Protein 3ROS (pdb70)

Organism: Lactobacillus acidophilus (strain ATCC 700396 / NCK56 / N2 / NCFM) (NCBI:txid272621)

B-factor: mean 13.7, std 6.08, range [3.43, 44.46]

CATH classification: 3.40.605.10 (+1 more: 3.40.309.10)

Secondary structure (DSSP, 8-state):
---EEEETTTTEEEEE-PPPPHHHHHHHHHHHHHHHHHHTTS-THHHHHHHHHHHHHHHHTHHHHH-------HHHHHHHHHHHHHHHHHHHHHS-----EEE--TTSEEEEEEE---B--B--SSSTTHHHHHHHHHHHHHT--EEEE--TT-HHHHHHHHHHHHHHTPPTTSEEEE---HHHHHHHHTSTTB-EE-B-S-HHHHHHHHHHHHHTT-EE-------EEEE-TT--HHHHHHHHTTTTTGGGG--TTS--EEEEEGGGHHHHHHHHHHHHHT--BS-TTSTT--B----HHHHHHHHHHHHHHHHTT-EEEEEPPP---SS-----EEEE---TTSTTTTS---SSEEEEEEESSHHHHHHHHHSSS--S-EEEE-S-HHHHHHHHHHS----EETS-----TTS-B--SGGG-SS-BSHHHH----EEEEEEE-GGG-

Sequence (449 aa):
SKYQSVNPYTNEAFASYDNPTSKQIDEAINLAHALYKKWRHEEPASRAEILHDIANALKEHEDELAKTLEGKLLSESKEEVELCVSICNYYADHGPELKPTKLNSDLGNAYYLKQSTGVIACEPWNFPLYQVIRVFAPNFIVGNPILLKHAHNVPGSAALTAKIIKRAGAPEGSLINLYPSYDQLADIIADPRIQGVALTGSERGGSAVAEAAGKNLKKSTELGGNDAFIVLDDADPQVLRNVLNDARTYNDGQVCTSSKRIIVEKSRYDEVLHELKNVFSNLKAGDPLEADTTLPPNSEKAKEKLEAQVKEAIDAGAKVFYQYPEIDSKGAFFRPTILTDIAKDNPVFDKEVFGPIAEVFVVEDDNAAIQLANDSSYGLGSSVIGSDIDRAKKVSAQIETGTVINGRWITSGELPFGGIKKSGYGRELSGLGLAFVNEHLVIDVTKNN

Foldseek 3Di:
DLAWQAFQFARHTDDGDDFDDPVVLVVLLVQQLVQLVVCQPPALLVCLVLLLLLLVLLLVCLQVLLPCRLPAQSVLSSVLSVQLSQLSNVCSVCQSVLCWAWDDDPLFGKIWGWAFFAEEEEEEDLSLQNRVSLQLRLNLSRRHAYEYAYDSSCLVSLVVSVVSSVVSPRPRRNYHYGHHDLVVLLVSLLDPRYAEYEYEEELVVCVSNVVSNVVSVHFYWFYAFQAEAEEAPAFDLVLLLVFLLPLQCRSQNQDSQRNREYEYEPVCQVVNLVSNCVNQQPAAEDRSHDPNHRFIANHLVLLVVLVVLVVQQVVQPKDWPDWHDDDPGPGRHHIQTEIEDRDPPRPCLAPDRRGNYHYYYYDHHLVRSQVSLQSYQGAWEYEYGHPPVVVSVVSQVSHQHVYHYSHGDDDHQQDWGFIDGSRIDFTTHRVRNSRRIDGGMDGDNVVVD

Nearest PDB structures (foldseek):
  4nmb-assembly1_B  TM=9.250E-01  e=4.765E-36  Geobacter sulfurreducens PCA
  4nmb-assembly1_A  TM=9.256E-01  e=8.206E-36  Geobacter sulfurreducens PCA
  4nmc-assembly1_B  TM=9.269E-01  e=1.253E-35  Geobacter sulfurreducens PCA
  7na0-assembly1_A  TM=9.252E-01  e=1.331E-35  Geobacter sulfurreducens PCA
  4nmc-assembly1_A  TM=9.253E-01  e=3.293E-35  Geobacter sulfurreducens PCA

InterPro domains:
  IPR015590 Aldehyde dehydrogenase domain [PF00171] (3-448)
  IPR016161 Aldehyde/histidinol dehydrogenase [SSF53720] (4-452)
  IPR016162 Aldehyde dehydrogenase, N-terminal [G3DSA:3.40.605.10] (9-437)
  IPR016163 Aldehyde dehydrogenase, C-terminal [G3DSA:3.40.309.10] (232-421)
  IPR029510 Aldehyde dehydrogenase, glutamic acid active site [PS00687] (228-235)
  IPR044148 Succinate-semialdehyde dehydrogenase GabD1-like [cd07100] (26-452)
  IPR047110 Succinate-semialdehyde dehydrogenase [NADP(+)] GABD/Sad-like [PTHR43217] (4-452)

Structure (mmCIF, N/CA/C/O backbone):
data_3ROS
#
_entry.id   3ROS
#
_cell.length_a   133.000
_cell.length_b   45.730
_cell.length_c   96.378
_cell.angle_alpha   90.00
_cell.angle_beta   121.48
_cell.angle_gamma   90.00
#
_symmetry.space_group_name_H-M   'C 1 2 1'
#
loop_
_entity.id
_entity.type
_entity.pdbx_description
1 polymer 'NAD-dependent aldehyde dehydrogenase'
2 non-polymer 'SULFATE ION'
3 water water
#
loop_
_atom_site.group_PDB
_atom_site.id
_atom_site.type_symbol
_atom_site.label_atom_id
_atom_site.label_alt_id
_atom_site.label_comp_id
_atom_site.label_asym_id
_atom_site.label_entity_id
_atom_site.label_seq_id
_atom_site.pdbx_PDB_ins_code
_atom_site.Cartn_x
_atom_site.Cartn_y
_atom_site.Cartn_z
_atom_site.occupancy
_atom_site.B_iso_or_equiv
_atom_site.auth_seq_id
_atom_site.auth_comp_id
_atom_site.auth_asym_id
_atom_site.auth_atom_id
_atom_site.pdbx_PDB_model_num
ATOM 6 N N . SER A 1 4 ? 23.530 32.706 3.413 1.00 16.91 2 SER A N 1
ATOM 7 C CA . SER A 1 4 ? 23.318 31.280 3.603 1.00 14.56 2 SER A CA 1
ATOM 8 C C . SER A 1 4 ? 23.323 30.941 5.089 1.00 13.65 2 SER A C 1
ATOM 9 O O . SER A 1 4 ? 24.160 31.441 5.845 1.00 14.19 2 SER A O 1
ATOM 12 N N . LYS A 1 5 ? 22.388 30.096 5.507 1.00 12.36 3 LYS A N 1
ATOM 13 C CA . LYS A 1 5 ? 22.307 29.696 6.909 1.00 12.08 3 LYS A CA 1
ATOM 14 C C . LYS A 1 5 ? 23.038 28.372 7.130 1.00 10.02 3 LYS A C 1
ATOM 15 O O . LYS A 1 5 ? 23.097 27.866 8.248 1.00 9.27 3 LYS A O 1
ATOM 21 N N . TYR A 1 6 ? 23.601 27.819 6.064 1.00 7.74 4 TYR A N 1
ATOM 22 C CA . TYR A 1 6 ? 24.324 26.552 6.147 1.00 6.84 4 TYR A CA 1
ATOM 23 C C . TYR A 1 6 ? 25.703 26.717 6.779 1.00 7.75 4 TYR A C 1
ATOM 24 O O . TYR A 1 6 ? 26.610 27.298 6.185 1.00 6.65 4 TYR A O 1
ATOM 33 N N . GLN A 1 7 ? 25.862 26.176 7.980 1.00 7.80 5 GLN A N 1
ATOM 34 C CA . GLN A 1 7 ? 27.122 26.305 8.700 1.00 9.00 5 GLN A CA 1
ATOM 35 C C . GLN A 1 7 ? 27.328 25.181 9.716 1.00 8.33 5 GLN A C 1
ATOM 36 O O . GLN A 1 7 ? 26.373 24.702 10.333 1.00 8.57 5 GLN A O 1
ATOM 42 N N . SER A 1 8 ? 28.580 24.759 9.869 1.00 8.69 6 SER A N 1
ATOM 43 C CA . SER A 1 8 ? 28.947 23.719 10.826 1.00 7.87 6 SER A CA 1
ATOM 44 C C . SER A 1 8 ? 29.419 24.414 12.102 1.00 7.99 6 SER A C 1
ATOM 45 O O . SER A 1 8 ? 30.409 25.146 12.084 1.00 9.52 6 SER A O 1
ATOM 48 N N . VAL A 1 9 ? 28.701 24.210 13.198 1.00 8.11 7 VAL A N 1
ATOM 49 C CA . VAL A 1 9 ? 29.079 24.816 14.470 1.00 7.61 7 VAL A CA 1
ATOM 50 C C . VAL A 1 9 ? 29.080 23.719 15.524 1.00 8.81 7 VAL A C 1
ATOM 51 O O . VAL A 1 9 ? 28.057 23.078 15.764 1.00 8.30 7 VAL A O 1
ATOM 55 N N . ASN A 1 10 ? 30.237 23.506 16.140 1.00 7.67 8 ASN A N 1
ATOM 56 C CA . ASN A 1 10 ? 30.392 22.477 17.166 1.00 8.42 8 ASN A CA 1
ATOM 57 C C . ASN A 1 10 ? 29.653 22.921 18.433 1.00 7.29 8 ASN A C 1
ATOM 58 O O . ASN A 1 10 ? 30.012 23.922 19.044 1.00 8.09 8 ASN A O 1
ATOM 63 N N . PRO A 1 11 ? 28.603 22.183 18.837 1.00 7.95 9 PRO A N 1
ATOM 64 C CA . PRO A 1 11 ? 27.840 22.543 20.037 1.00 8.44 9 PRO A CA 1
ATOM 65 C C . PRO A 1 11 ? 28.594 22.343 21.348 1.00 8.69 9 PRO A C 1
ATOM 66 O O . PRO A 1 11 ? 28.205 22.889 22.383 1.00 10.05 9 PRO A O 1
ATOM 70 N N . TYR A 1 12 ? 29.666 21.560 21.313 1.00 9.18 10 TYR A N 1
ATOM 71 C CA . TYR A 1 12 ? 30.440 21.323 22.529 1.00 9.90 10 TYR A CA 1
ATOM 72 C C . TYR A 1 12 ? 31.373 22.491 22.828 1.00 12.70 10 TYR A C 1
ATOM 73 O O . TYR A 1 12 ? 31.613 22.825 23.990 1.00 11.15 10 TYR A O 1
ATOM 82 N N . THR A 1 13 ? 31.907 23.101 21.774 1.00 13.72 11 THR A N 1
ATOM 83 C CA . THR A 1 13 ? 32.822 24.230 21.916 1.00 17.64 11 THR A CA 1
ATOM 84 C C . THR A 1 13 ? 32.150 25.515 21.469 1.00 18.80 11 THR A C 1
ATOM 85 O O . THR A 1 13 ? 32.701 26.604 21.627 1.00 20.77 11 THR A O 1
ATOM 89 N N . ASN A 1 14 ? 30.958 25.371 20.903 1.00 18.75 12 ASN A N 1
ATOM 90 C CA . ASN A 1 14 ? 30.184 26.494 20.398 1.00 21.04 12 ASN A CA 1
ATOM 91 C C . ASN A 1 14 ? 31.012 27.333 19.431 1.00 21.12 12 ASN A C 1
ATOM 92 O O . ASN A 1 14 ? 30.957 28.568 19.441 1.00 22.18 12 ASN A O 1
ATOM 97 N N . GLU A 1 15 ? 31.783 26.648 18.593 1.00 18.42 13 GLU A N 1
ATOM 98 C CA . GLU A 1 15 ? 32.621 27.309 17.608 1.00 18.60 13 GLU A CA 1
ATOM 99 C C . GLU A 1 15 ? 32.339 26.798 16.199 1.00 16.39 13 GLU A C 1
ATOM 100 O O . GLU A 1 15 ? 32.257 25.589 15.966 1.00 13.13 13 GLU A O 1
ATOM 106 N N . ALA A 1 16 ? 32.182 27.730 15.263 1.00 13.77 14 ALA A N 1
ATOM 107 C CA . ALA A 1 16 ? 31.910 27.378 13.873 1.00 13.68 14 ALA A CA 1
ATOM 108 C C . ALA A 1 16 ? 33.194 26.888 13.222 1.00 13.10 14 ALA A C 1
ATOM 109 O O . ALA A 1 16 ? 34.275 27.376 13.544 1.00 15.15 14 ALA A O 1
ATOM 111 N N . PHE A 1 17 ? 33.093 25.917 12.319 1.00 11.07 15 PHE A N 1
ATOM 112 C CA . PHE A 1 17 ? 34.296 25.434 11.654 1.00 10.72 15 PHE A CA 1
ATOM 113 C C . PHE A 1 17 ? 34.188 25.293 10.136 1.00 10.81 15 PHE A C 1
ATOM 114 O O . PHE A 1 17 ? 35.138 24.874 9.472 1.00 10.39 15 PHE A O 1
ATOM 122 N N . ALA A 1 18 ? 33.036 25.670 9.587 1.00 9.81 16 ALA A N 1
ATOM 123 C CA . ALA A 1 18 ? 32.819 25.621 8.142 1.00 9.39 16 ALA A CA 1
ATOM 124 C C . ALA A 1 18 ? 31.491 26.265 7.776 1.00 9.34 16 ALA A C 1
ATOM 125 O O . ALA A 1 18 ? 30.510 26.138 8.509 1.00 8.42 16 ALA A O 1
ATOM 127 N N . SER A 1 19 ? 31.473 26.973 6.650 1.00 8.18 17 SER A N 1
ATOM 128 C CA . SER A 1 19 ? 30.261 27.630 6.164 1.00 9.14 17 SER A CA 1
ATOM 129 C C . SER A 1 19 ? 30.071 27.269 4.700 1.00 10.32 17 SER A C 1
ATOM 130 O O . SER A 1 19 ? 31.048 27.116 3.967 1.00 9.42 17 SER A O 1
ATOM 133 N N . TYR A 1 20 ? 28.820 27.136 4.273 1.00 8.07 18 TYR A N 1
ATOM 134 C CA . TYR A 1 20 ? 28.528 26.759 2.892 1.00 10.36 18 TYR A CA 1
ATOM 135 C C . TYR A 1 20 ? 27.532 27.709 2.241 1.00 10.08 18 TYR A C 1
ATOM 136 O O . TYR A 1 20 ? 26.558 28.120 2.870 1.00 10.71 18 TYR A O 1
ATOM 145 N N . ASP A 1 21 ? 27.783 28.049 0.978 1.00 10.53 19 ASP A N 1
ATOM 146 C CA . ASP A 1 21 ? 26.922 28.966 0.229 1.00 11.47 19 ASP A CA 1
ATOM 147 C C . ASP A 1 21 ? 25.734 28.285 -0.442 1.00 11.03 19 ASP A C 1
ATOM 148 O O . ASP A 1 21 ? 25.741 27.076 -0.675 1.00 11.03 19 ASP A O 1
ATOM 153 N N . ASN A 1 22 ? 24.716 29.077 -0.761 1.00 9.34 20 ASN A N 1
ATOM 154 C CA . ASN A 1 22 ? 23.558 28.545 -1.467 1.00 10.88 20 ASN A CA 1
ATOM 155 C C . ASN A 1 22 ? 24.068 28.393 -2.899 1.00 10.72 20 ASN A C 1
ATOM 156 O O . ASN A 1 22 ? 24.950 29.140 -3.330 1.00 9.17 20 ASN A O 1
ATOM 161 N N . PRO A 1 23 ? 23.541 27.418 -3.649 1.00 9.62 21 PRO A N 1
ATOM 162 C CA . PRO A 1 23 ? 24.001 27.238 -5.027 1.00 10.89 21 PRO A CA 1
ATOM 163 C C . PRO A 1 23 ? 23.459 28.326 -5.940 1.00 11.35 21 PRO A C 1
ATOM 164 O O . PRO A 1 23 ? 22.572 29.090 -5.558 1.00 11.85 21 PRO A O 1
ATOM 168 N N . THR A 1 24 ? 24.007 28.398 -7.147 1.00 13.97 22 THR A N 1
ATOM 169 C CA . THR A 1 24 ? 23.554 29.368 -8.131 1.00 15.16 22 THR A CA 1
ATOM 170 C C . THR A 1 24 ? 22.397 28.711 -8.876 1.00 16.02 22 THR A C 1
ATOM 171 O O . THR A 1 24 ? 22.201 27.492 -8.776 1.00 12.95 22 THR A O 1
ATOM 175 N N . SER A 1 25 ? 21.631 29.505 -9.616 1.00 15.71 23 SER A N 1
ATOM 176 C CA . SER A 1 25 ? 20.512 28.966 -10.380 1.00 17.89 23 SER A CA 1
ATOM 177 C C . SER A 1 25 ? 21.034 27.938 -11.373 1.00 16.84 23 SER A C 1
ATOM 178 O O . SER A 1 25 ? 20.384 26.926 -11.640 1.00 17.11 23 SER A O 1
ATOM 181 N N . LYS A 1 26 ? 22.214 28.210 -11.919 1.00 15.98 24 LYS A N 1
ATOM 182 C CA . LYS A 1 26 ? 22.833 27.321 -12.889 1.00 15.97 24 LYS A CA 1
ATOM 183 C C . LYS A 1 26 ? 23.161 25.972 -12.267 1.00 14.22 24 LYS A C 1
ATOM 184 O O . LYS A 1 26 ? 22.899 24.931 -12.861 1.00 12.20 24 LYS A O 1
ATOM 190 N N . GLN A 1 27 ? 23.735 25.993 -11.068 1.00 12.61 25 GLN A N 1
ATOM 191 C CA . GLN A 1 27 ? 24.092 24.753 -10.390 1.00 11.92 25 GLN A CA 1
ATOM 192 C C . GLN A 1 27 ? 22.843 23.929 -10.078 1.00 11.49 25 GLN A C 1
ATOM 193 O O . GLN A 1 27 ? 22.846 22.700 -10.209 1.00 12.27 25 GLN A O 1
ATOM 199 N N . ILE A 1 28 ? 21.770 24.601 -9.677 1.00 10.51 26 ILE A N 1
ATOM 200 C CA . ILE A 1 28 ? 20.524 23.899 -9.382 1.00 11.62 26 ILE A CA 1
ATOM 201 C C . ILE A 1 28 ? 19.982 23.229 -10.650 1.00 12.06 26 ILE A C 1
ATOM 202 O O . ILE A 1 28 ? 19.617 22.050 -10.635 1.00 11.57 26 ILE A O 1
ATOM 207 N N . ASP A 1 29 ? 19.941 23.975 -11.750 1.00 10.43 27 ASP A N 1
ATOM 208 C CA . ASP A 1 29 ? 19.432 23.429 -13.006 1.00 13.39 27 ASP A CA 1
ATOM 209 C C . ASP A 1 29 ? 20.258 22.229 -13.461 1.00 12.23 27 ASP A C 1
ATOM 210 O O . ASP A 1 29 ? 19.713 21.238 -13.952 1.00 11.76 27 ASP A O 1
ATOM 215 N N . GLU A 1 30 ? 21.573 22.321 -13.302 1.00 12.91 28 GLU A N 1
ATOM 216 C CA . GLU A 1 30 ? 22.458 21.232 -13.698 1.00 13.44 28 GLU A CA 1
ATOM 217 C C . GLU A 1 30 ? 22.146 19.982 -12.877 1.00 13.02 28 GLU A C 1
ATOM 218 O O . GLU A 1 30 ? 22.134 18.865 -13.400 1.00 12.20 28 GLU A O 1
ATOM 224 N N . ALA A 1 31 ? 21.883 20.175 -11.589 1.00 10.09 29 ALA A N 1
ATOM 225 C CA . ALA A 1 31 ? 21.573 19.056 -10.708 1.00 8.51 29 ALA A CA 1
ATOM 226 C C . ALA A 1 31 ? 20.254 18.408 -11.118 1.00 8.08 29 ALA A C 1
ATOM 227 O O . ALA A 1 31 ? 20.158 17.187 -11.218 1.00 7.00 29 ALA A O 1
ATOM 229 N N . ILE A 1 32 ? 19.233 19.224 -11.353 1.00 7.52 30 ILE A N 1
ATOM 230 C CA . ILE A 1 32 ? 17.942 18.676 -11.754 1.00 9.77 30 ILE A CA 1
ATOM 231 C C . ILE A 1 32 ? 18.082 17.950 -13.083 1.00 10.78 30 ILE A C 1
ATOM 232 O O . ILE A 1 32 ? 17.492 16.892 -13.287 1.00 11.33 30 ILE A O 1
ATOM 237 N N . ASN A 1 33 ? 18.873 18.518 -13.986 1.00 11.61 31 ASN A N 1
ATOM 238 C CA . ASN A 1 33 ? 19.075 17.910 -15.294 1.00 12.58 31 ASN A CA 1
ATOM 239 C C . ASN A 1 33 ? 19.738 16.537 -15.167 1.00 12.88 31 ASN A C 1
ATOM 240 O O . ASN A 1 33 ? 19.309 15.564 -15.798 1.00 10.85 31 ASN A O 1
ATOM 245 N N . LEU A 1 34 ? 20.780 16.456 -14.347 1.00 11.34 32 LEU A N 1
ATOM 246 C CA . LEU A 1 34 ? 21.481 15.193 -14.132 1.00 12.08 32 LEU A CA 1
ATOM 247 C C . LEU A 1 34 ? 20.554 14.136 -13.536 1.00 11.00 32 LEU A C 1
ATOM 248 O O . LEU A 1 34 ? 20.519 12.991 -13.994 1.00 9.49 32 LEU A O 1
ATOM 253 N N . ALA A 1 35 ? 19.801 14.526 -12.514 1.00 10.58 33 ALA A N 1
ATOM 254 C CA . ALA A 1 35 ? 18.884 13.607 -11.850 1.00 9.33 33 ALA A CA 1
ATOM 255 C C . ALA A 1 35 ? 17.781 13.132 -12.788 1.00 10.53 33 ALA A C 1
ATOM 256 O O . ALA A 1 35 ? 17.465 11.946 -12.828 1.00 8.59 33 ALA A O 1
ATOM 258 N N . HIS A 1 36 ? 17.195 14.054 -13.544 1.00 9.86 34 HIS A N 1
ATOM 259 C CA . HIS A 1 36 ? 16.128 13.673 -14.463 1.00 10.16 34 HIS A CA 1
ATOM 260 C C . HIS A 1 36 ? 16.665 12.732 -15.535 1.00 9.53 34 HIS A C 1
ATOM 261 O O . HIS A 1 36 ? 16.006 11.763 -15.896 1.00 9.28 34 HIS A O 1
ATOM 268 N N . ALA A 1 37 ? 17.863 13.014 -16.040 1.00 10.09 35 ALA A N 1
ATOM 269 C CA . ALA A 1 37 ? 18.462 12.159 -17.059 1.00 11.43 35 ALA A CA 1
ATOM 270 C C . ALA A 1 37 ? 18.653 10.751 -16.496 1.00 11.47 35 ALA A C 1
ATOM 271 O O . ALA A 1 37 ? 18.410 9.755 -17.179 1.00 11.23 35 ALA A O 1
ATOM 273 N N . LEU A 1 38 ? 19.085 10.674 -15.240 1.00 9.97 36 LEU A N 1
ATOM 274 C CA . LEU A 1 38 ? 19.302 9.387 -14.589 1.00 9.73 36 LEU A CA 1
ATOM 275 C C . LEU A 1 38 ? 17.975 8.646 -14.436 1.00 9.26 36 LEU A C 1
ATOM 276 O O . LEU A 1 38 ? 17.903 7.430 -14.619 1.00 7.97 36 LEU A O 1
ATOM 281 N N . TYR A 1 39 ? 16.920 9.382 -14.095 1.00 9.53 37 TYR A N 1
ATOM 282 C CA . TYR A 1 39 ? 15.602 8.775 -13.945 1.00 8.89 37 TYR A CA 1
ATOM 283 C C . TYR A 1 39 ? 15.190 8.077 -15.246 1.00 9.48 37 TYR A C 1
ATOM 284 O O . TYR A 1 39 ? 14.676 6.954 -15.227 1.00 7.59 37 TYR A O 1
ATOM 293 N N . LYS A 1 40 ? 15.414 8.747 -16.373 1.00 10.84 38 LYS A N 1
ATOM 294 C CA . LYS A 1 40 ? 15.055 8.187 -17.677 1.00 11.49 38 LYS A CA 1
ATOM 295 C C . LYS A 1 40 ? 15.870 6.934 -17.986 1.00 11.74 38 LYS A C 1
ATOM 296 O O . LYS A 1 40 ? 15.332 5.938 -18.467 1.00 11.86 38 LYS A O 1
ATOM 302 N N . LYS A 1 41 ? 17.165 6.984 -17.702 1.00 10.51 39 LYS A N 1
ATOM 303 C CA . LYS A 1 41 ? 18.047 5.850 -17.949 1.00 11.95 39 LYS A CA 1
ATOM 304 C C . LYS A 1 41 ? 17.650 4.642 -17.094 1.00 12.27 39 LYS A C 1
ATOM 305 O O . LYS A 1 41 ? 17.621 3.502 -17.574 1.00 12.54 39 LYS A O 1
ATOM 311 N N . TRP A 1 42 ? 17.334 4.897 -15.827 1.00 11.80 40 TRP A N 1
ATOM 312 C CA . TRP A 1 42 ? 16.945 3.833 -14.908 1.00 12.42 40 TRP A CA 1
ATOM 313 C C . TRP A 1 42 ? 15.652 3.127 -15.290 1.00 12.85 40 TRP A C 1
ATOM 314 O O . TRP A 1 42 ? 15.419 1.983 -14.888 1.00 13.85 40 TRP A O 1
ATOM 325 N N . ARG A 1 43 ? 14.801 3.806 -16.049 1.00 12.90 41 ARG A N 1
ATOM 326 C CA . ARG A 1 43 ? 13.543 3.201 -16.460 1.00 15.47 41 ARG A CA 1
ATOM 327 C C . ARG A 1 43 ? 13.791 1.927 -17.262 1.00 16.44 41 ARG A C 1
ATOM 328 O O . ARG A 1 43 ? 12.960 1.025 -17.277 1.00 17.87 41 ARG A O 1
ATOM 336 N N . HIS A 1 44 ? 14.952 1.846 -17.899 1.00 17.84 42 HIS A N 1
ATOM 337 C CA . HIS A 1 44 ? 15.296 0.689 -18.714 1.00 19.93 42 HIS A CA 1
ATOM 338 C C . HIS A 1 44 ? 16.254 -0.277 -18.029 1.00 19.56 42 HIS A C 1
ATOM 339 O O . HIS A 1 44 ? 16.817 -1.157 -18.682 1.00 19.77 42 HIS A O 1
ATOM 346 N N . GLU A 1 45 ? 16.431 -0.118 -16.721 1.00 18.09 43 GLU A N 1
ATOM 347 C CA . GLU A 1 45 ? 17.334 -0.979 -15.959 1.00 17.45 43 GLU A CA 1
ATOM 348 C C . GLU A 1 45 ? 16.620 -1.514 -14.715 1.00 17.21 43 GLU A C 1
ATOM 349 O O . GLU A 1 45 ? 16.164 -0.745 -13.870 1.00 18.08 43 GLU A O 1
ATOM 355 N N . GLU A 1 46 ? 16.530 -2.835 -14.606 1.00 16.96 44 GLU A N 1
ATOM 356 C CA . GLU A 1 46 ? 15.845 -3.469 -13.485 1.00 17.67 44 GLU A CA 1
ATOM 357 C C . GLU A 1 46 ? 16.367 -3.075 -12.111 1.00 14.58 44 GLU A C 1
ATOM 358 O O . GLU A 1 46 ? 17.547 -2.781 -11.943 1.00 15.99 44 GLU A O 1
ATOM 364 N N . PRO A 1 47 ? 15.481 -3.067 -11.108 1.00 15.15 45 PRO A N 1
ATOM 365 C CA . PRO A 1 47 ? 15.837 -2.720 -9.729 1.00 14.80 45 PRO A CA 1
ATOM 366 C C . PRO A 1 47 ? 16.971 -3.602 -9.211 1.00 15.79 45 PRO A C 1
ATOM 367 O O . PRO A 1 47 ? 17.814 -3.156 -8.432 1.00 15.36 45 PRO A O 1
ATOM 371 N N . ALA A 1 48 ? 16.994 -4.858 -9.647 1.00 16.66 46 ALA A N 1
ATOM 372 C CA . ALA A 1 48 ? 18.042 -5.773 -9.213 1.00 16.48 46 ALA A CA 1
ATOM 373 C C . ALA A 1 48 ? 19.416 -5.246 -9.618 1.00 17.92 46 ALA A C 1
ATOM 374 O O . ALA A 1 48 ? 20.404 -5.483 -8.928 1.00 17.10 46 ALA A O 1
ATOM 376 N N . SER A 1 49 ? 19.473 -4.510 -10.726 1.00 18.93 47 SER A N 1
ATOM 377 C CA . SER A 1 49 ? 20.735 -3.958 -11.213 1.00 18.82 47 SER A CA 1
ATOM 378 C C . SER A 1 49 ? 21.304 -2.895 -10.281 1.00 18.91 47 SER A C 1
ATOM 379 O O . SER A 1 49 ? 22.470 -2.525 -10.393 1.00 19.84 47 SER A O 1
ATOM 382 N N . ARG A 1 50 ? 20.481 -2.391 -9.372 1.00 17.62 48 ARG A N 1
ATOM 383 C CA . ARG A 1 50 ? 20.939 -1.375 -8.433 1.00 15.95 48 ARG A CA 1
ATOM 384 C C . ARG A 1 50 ? 21.140 -1.973 -7.045 1.00 16.36 48 ARG A C 1
ATOM 385 O O . ARG A 1 50 ? 21.740 -1.349 -6.166 1.00 14.40 48 ARG A O 1
ATOM 393 N N . ALA A 1 51 ? 20.648 -3.193 -6.860 1.00 15.25 49 ALA A N 1
ATOM 394 C CA . ALA A 1 51 ? 20.770 -3.887 -5.581 1.00 15.74 49 ALA A CA 1
ATOM 395 C C . ALA A 1 51 ? 22.226 -4.121 -5.200 1.00 16.18 49 ALA A C 1
ATOM 396 O O . ALA A 1 51 ? 22.607 -3.931 -4.045 1.00 15.98 49 ALA A O 1
ATOM 398 N N . GLU A 1 52 ? 23.038 -4.535 -6.169 1.00 16.55 50 GLU A N 1
ATOM 399 C CA . GLU A 1 52 ? 24.456 -4.788 -5.924 1.00 18.38 50 GLU A CA 1
ATOM 400 C C . GLU A 1 52 ? 25.127 -3.502 -5.461 1.00 16.32 50 GLU A C 1
ATOM 401 O O . GLU A 1 52 ? 25.906 -3.499 -4.506 1.00 17.00 50 GLU A O 1
ATOM 407 N N . ILE A 1 53 ? 24.826 -2.411 -6.153 1.00 15.05 51 ILE A N 1
ATOM 408 C CA . ILE A 1 53 ? 25.400 -1.120 -5.812 1.00 13.31 51 ILE A CA 1
ATOM 409 C C . ILE A 1 53 ? 24.965 -0.687 -4.413 1.00 12.65 51 ILE A C 1
ATOM 410 O O . ILE A 1 53 ? 25.758 -0.116 -3.665 1.00 13.39 51 ILE A O 1
ATOM 415 N N . LEU A 1 54 ? 23.716 -0.963 -4.053 1.00 10.33 52 LEU A N 1
ATOM 416 C CA . LEU A 1 54 ? 23.236 -0.585 -2.727 1.00 10.55 52 LEU A CA 1
ATOM 417 C C . LEU A 1 54 ? 23.978 -1.390 -1.659 1.00 10.50 52 LEU A C 1
ATOM 418 O O . LEU A 1 54 ? 24.266 -0.884 -0.577 1.00 9.92 52 LEU A O 1
ATOM 423 N N . HIS A 1 55 ? 24.287 -2.648 -1.957 1.00 12.76 53 HIS A N 1
ATOM 424 C CA . HIS A 1 55 ? 25.030 -3.458 -0.998 1.00 13.51 53 HIS A CA 1
ATOM 425 C C . HIS A 1 55 ? 26.433 -2.868 -0.836 1.00 12.52 53 HIS A C 1
ATOM 426 O O . HIS A 1 55 ? 26.970 -2.826 0.276 1.00 12.99 53 HIS A O 1
ATOM 433 N N . ASP A 1 56 ? 27.022 -2.414 -1.942 1.00 11.18 54 ASP A N 1
ATOM 434 C CA . ASP A 1 56 ? 28.358 -1.814 -1.905 1.00 11.73 54 ASP A CA 1
ATOM 435 C C . ASP A 1 56 ? 28.316 -0.509 -1.107 1.00 10.83 54 ASP A C 1
ATOM 436 O O . ASP A 1 56 ? 29.284 -0.133 -0.438 1.00 10.29 54 ASP A O 1
ATOM 441 N N . ILE A 1 57 ? 27.189 0.187 -1.189 1.00 10.11 55 ILE A N 1
ATOM 442 C CA . ILE A 1 57 ? 27.019 1.429 -0.452 1.00 7.92 55 ILE A CA 1
ATOM 443 C C . ILE A 1 57 ? 26.969 1.067 1.030 1.00 8.50 55 ILE A C 1
ATOM 444 O O . ILE A 1 57 ? 27.558 1.745 1.872 1.00 7.71 55 ILE A O 1
ATOM 449 N N . ALA A 1 58 ? 26.270 -0.018 1.343 1.00 7.53 56 ALA A N 1
ATOM 450 C CA . ALA A 1 58 ? 26.167 -0.459 2.723 1.00 9.74 56 ALA A CA 1
ATOM 451 C C . ALA A 1 58 ? 27.571 -0.713 3.263 1.00 10.68 56 ALA A C 1
ATOM 452 O O . ALA A 1 58 ? 27.897 -0.304 4.379 1.00 9.44 56 ALA A O 1
ATOM 454 N N . ASN A 1 59 ? 28.401 -1.379 2.463 1.00 11.42 57 ASN A N 1
ATOM 455 C CA . ASN A 1 59 ? 29.768 -1.678 2.876 1.00 13.21 57 ASN A CA 1
ATOM 456 C C . ASN A 1 59 ? 30.601 -0.410 3.031 1.00 11.90 57 ASN A C 1
ATOM 457 O O . ASN A 1 59 ? 31.412 -0.307 3.950 1.00 11.03 57 ASN A O 1
ATOM 462 N N . ALA A 1 60 ? 30.406 0.551 2.131 1.00 9.75 58 ALA A N 1
ATOM 463 C CA . ALA A 1 60 ? 31.152 1.801 2.200 1.00 8.14 58 ALA A CA 1
ATOM 464 C C . ALA A 1 60 ? 30.791 2.571 3.468 1.00 8.16 58 ALA A C 1
ATOM 465 O O . ALA A 1 60 ? 31.654 3.198 4.082 1.00 8.22 58 ALA A O 1
ATOM 467 N N . LEU A 1 61 ? 29.521 2.531 3.861 1.00 8.38 59 LEU A N 1
ATOM 468 C CA . LEU A 1 61 ? 29.100 3.227 5.074 1.00 9.43 59 LEU A CA 1
ATOM 469 C C . LEU A 1 61 ? 29.818 2.597 6.265 1.00 10.08 59 LEU A C 1
ATOM 470 O O . LEU A 1 61 ? 30.331 3.295 7.139 1.00 9.00 59 LEU A O 1
ATOM 475 N N . LYS A 1 62 ? 29.862 1.270 6.292 1.00 9.79 60 LYS A N 1
ATOM 476 C CA . LYS A 1 62 ? 30.540 0.569 7.377 1.00 10.03 60 LYS A CA 1
ATOM 477 C C . LYS A 1 62 ? 32.016 0.965 7.371 1.00 11.46 60 LYS A C 1
ATOM 478 O O . LYS A 1 62 ? 32.596 1.280 8.411 1.00 10.12 60 LYS A O 1
ATOM 484 N N . GL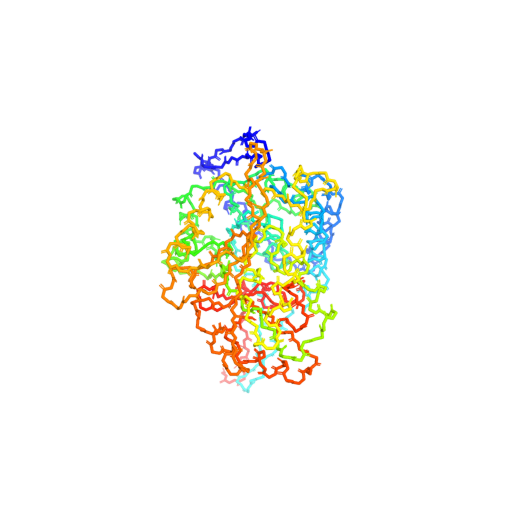U A 1 63 ? 32.612 0.955 6.185 1.00 12.17 61 GLU A N 1
ATOM 485 C CA . GLU A 1 63 ? 34.018 1.307 6.025 1.00 14.30 61 GLU A CA 1
ATOM 486 C C . GLU A 1 63 ? 34.343 2.711 6.540 1.00 13.64 61 GLU A C 1
ATOM 487 O O . GLU A 1 63 ? 35.421 2.946 7.084 1.00 13.48 61 GLU A O 1
ATOM 493 N N . HIS A 1 64 ? 33.411 3.643 6.372 1.00 12.25 62 HIS A N 1
ATOM 494 C CA . HIS A 1 64 ? 33.627 5.018 6.821 1.00 10.75 62 HIS A CA 1
ATOM 495 C C . HIS A 1 64 ? 32.908 5.325 8.135 1.00 10.59 62 HIS A C 1
ATOM 496 O O . HIS A 1 64 ? 32.716 6.493 8.470 1.00 9.02 62 HIS A O 1
ATOM 503 N N . GLU A 1 65 ? 32.525 4.292 8.882 1.00 10.45 63 GLU A N 1
ATOM 504 C CA . GLU A 1 65 ? 31.786 4.497 10.124 1.00 10.73 63 GLU A CA 1
ATOM 505 C C . GLU A 1 65 ? 32.355 5.510 11.106 1.00 10.16 63 GLU A C 1
ATOM 506 O O . GLU A 1 65 ? 31.644 6.405 11.553 1.00 9.95 63 GLU A O 1
ATOM 512 N N . ASP A 1 66 ? 33.627 5.376 11.459 1.00 11.18 64 ASP A N 1
ATOM 513 C CA . ASP A 1 66 ? 34.201 6.313 12.411 1.00 12.96 64 ASP A CA 1
ATOM 514 C C . ASP A 1 66 ? 34.279 7.744 11.879 1.00 12.41 64 ASP A C 1
ATOM 515 O O . ASP A 1 66 ? 34.091 8.695 12.637 1.00 11.87 64 ASP A O 1
ATOM 520 N N . GLU A 1 67 ? 34.539 7.906 10.584 1.00 11.79 65 GLU A N 1
ATOM 521 C CA . GLU A 1 67 ? 34.618 9.245 10.005 1.00 11.96 65 GLU A CA 1
ATOM 522 C C . GLU A 1 67 ? 33.236 9.898 9.993 1.00 11.04 65 GLU A C 1
ATOM 523 O O . GLU A 1 67 ? 33.087 11.077 10.325 1.00 11.13 65 GLU A O 1
ATOM 529 N N . LEU A 1 68 ? 32.231 9.126 9.594 1.00 9.34 66 LEU A N 1
ATOM 530 C CA . LEU A 1 68 ? 30.851 9.608 9.544 1.00 8.75 66 LEU A CA 1
ATOM 531 C C . LEU A 1 68 ? 30.335 9.950 10.940 1.00 8.98 66 LEU A C 1
ATOM 532 O O . LEU A 1 68 ? 29.698 10.988 11.147 1.00 8.86 66 LEU A O 1
ATOM 537 N N . ALA A 1 69 ? 30.610 9.070 11.897 1.00 8.08 67 ALA A N 1
ATOM 538 C CA . ALA A 1 69 ? 30.161 9.280 13.270 1.00 7.79 67 ALA A CA 1
ATOM 539 C C . ALA A 1 69 ? 30.786 10.545 13.851 1.00 6.96 67 ALA A C 1
ATOM 540 O O . ALA A 1 69 ? 30.101 11.356 14.474 1.00 5.09 67 ALA A O 1
ATOM 542 N N . LYS A 1 70 ? 32.086 10.714 13.639 1.00 7.53 68 LYS A N 1
ATOM 543 C CA . LYS A 1 70 ? 32.773 11.892 14.151 1.00 8.85 68 LYS A CA 1
ATOM 544 C C . LYS A 1 70 ? 32.189 13.177 13.572 1.00 9.93 68 LYS A C 1
ATOM 545 O O . LYS A 1 70 ? 31.961 14.143 14.302 1.00 8.84 68 LYS A O 1
ATOM 567 N N . THR A 1 73 ? 28.841 13.914 15.284 1.00 8.60 71 THR A N 1
ATOM 568 C CA . THR A 1 73 ? 29.057 14.375 16.645 1.00 8.16 71 THR A CA 1
ATOM 569 C C . THR A 1 73 ? 29.613 15.792 16.677 1.00 8.40 71 THR A C 1
ATOM 570 O O . THR A 1 73 ? 29.221 16.595 17.524 1.00 6.37 71 THR A O 1
ATOM 574 N N . LEU A 1 74 ? 30.508 16.108 15.744 1.00 8.17 72 LEU A N 1
ATOM 575 C CA . LEU A 1 74 ? 31.087 17.445 15.685 1.00 7.84 72 LEU A CA 1
ATOM 576 C C . LEU A 1 74 ? 30.066 18.504 15.280 1.00 8.01 72 LEU A C 1
ATOM 577 O O . LEU A 1 74 ? 30.113 19.629 15.777 1.00 7.35 72 LEU A O 1
ATOM 582 N N . GLU A 1 75 ? 29.144 18.150 14.386 1.00 6.34 73 GLU A N 1
ATOM 583 C CA . GLU A 1 75 ? 28.146 19.115 13.925 1.00 6.34 73 GLU A CA 1
ATOM 584 C C . GLU A 1 75 ? 26.916 19.292 14.800 1.00 6.22 73 GLU A C 1
ATOM 585 O O . GLU A 1 75 ? 26.416 20.412 14.934 1.00 7.57 73 GLU A O 1
ATOM 599 N N . GLY A 1 77 ? 26.464 17.437 18.106 1.00 8.47 75 GLY A N 1
ATOM 600 C CA . GLY A 1 77 ? 26.659 16.949 19.468 1.00 7.77 75 GLY A CA 1
ATOM 601 C C . GLY A 1 77 ? 26.306 15.554 19.954 1.00 8.97 75 GLY A C 1
ATOM 602 O O . GLY A 1 77 ? 26.555 15.236 21.119 1.00 7.88 75 GLY A O 1
ATOM 603 N N . LYS A 1 78 ? 25.738 14.719 19.097 1.00 7.99 76 LYS A N 1
ATOM 604 C CA . LYS A 1 78 ? 25.360 13.363 19.493 1.00 8.15 76 LYS A CA 1
ATOM 605 C C . LYS A 1 78 ? 26.532 12.562 20.066 1.00 7.09 76 LYS A C 1
ATOM 606 O O . LYS A 1 78 ? 27.664 12.697 19.606 1.00 7.55 76 LYS A O 1
ATOM 612 N N . LEU A 1 79 ? 26.261 11.734 21.076 1.00 8.08 77 LEU A N 1
ATOM 613 C CA . LEU A 1 79 ? 27.306 10.896 21.665 1.00 7.41 77 LEU A CA 1
ATOM 614 C C . LEU A 1 79 ? 27.869 10.048 20.534 1.00 9.23 77 LEU A C 1
ATOM 615 O O . LEU A 1 79 ? 27.111 9.477 19.749 1.00 7.81 77 LEU A O 1
ATOM 620 N N . LEU A 1 80 ? 29.194 9.960 20.455 1.00 8.57 78 LEU A N 1
ATOM 621 C CA . LEU A 1 80 ? 29.836 9.186 19.403 1.00 9.41 78 LEU A CA 1
ATOM 622 C C . LEU A 1 80 ? 29.288 7.765 19.342 1.00 10.03 78 LEU A C 1
ATOM 623 O O . LEU A 1 80 ? 29.107 7.212 18.259 1.00 8.54 78 LEU A O 1
ATOM 628 N N . SER A 1 81 ? 29.019 7.173 20.502 1.00 9.40 79 SER A N 1
ATOM 629 C CA . SER A 1 81 ? 28.495 5.814 20.530 1.00 10.25 79 SER A CA 1
ATOM 630 C C . SER A 1 81 ? 27.157 5.744 19.795 1.00 10.16 79 SER A C 1
ATOM 631 O O . SER A 1 81 ? 26.890 4.785 19.070 1.00 9.64 79 SER A O 1
ATOM 634 N N . GLU A 1 82 ? 26.324 6.767 19.974 1.00 9.82 80 GLU A N 1
ATOM 635 C CA . GLU A 1 82 ? 25.026 6.818 19.306 1.00 8.80 80 GLU A CA 1
ATOM 636 C C . GLU A 1 82 ? 25.209 7.080 17.807 1.00 8.77 80 GLU A C 1
ATOM 637 O O . GLU A 1 82 ? 24.457 6.557 16.984 1.00 8.85 80 GLU A O 1
ATOM 643 N N . SER A 1 83 ? 26.203 7.890 17.449 1.00 7.83 81 SER A N 1
ATOM 644 C CA . SER A 1 83 ? 26.461 8.172 16.035 1.00 6.96 81 SER A CA 1
ATOM 645 C C . SER A 1 83 ? 26.862 6.873 15.335 1.00 7.13 81 SER A C 1
ATOM 646 O O . SER A 1 83 ? 26.448 6.611 14.210 1.00 6.38 81 SER A O 1
ATOM 649 N N . LYS A 1 84 ? 27.678 6.060 16.000 1.00 7.45 82 LYS A N 1
ATOM 650 C CA . LYS A 1 84 ? 28.102 4.796 15.409 1.00 8.87 82 LYS A CA 1
ATOM 651 C C . LYS A 1 84 ? 26.919 3.839 15.281 1.00 9.40 82 LYS A C 1
ATOM 652 O O . LYS A 1 84 ? 26.804 3.119 14.285 1.00 10.77 82 LYS A O 1
ATOM 658 N N . GLU A 1 85 ? 26.043 3.830 16.284 1.00 10.06 83 GLU A N 1
ATOM 659 C CA . GLU A 1 85 ? 24.860 2.973 16.250 1.00 11.41 83 GLU A CA 1
ATOM 660 C C . GLU A 1 85 ? 24.005 3.383 15.051 1.00 11.23 83 GLU A C 1
ATOM 661 O O . GLU A 1 85 ? 23.418 2.541 14.370 1.00 8.38 83 GLU A O 1
ATOM 667 N N . GLU A 1 86 ? 23.949 4.684 14.791 1.00 8.32 84 GLU A N 1
ATOM 668 C CA . GLU A 1 86 ? 23.171 5.181 13.665 1.00 8.18 84 GLU A CA 1
ATOM 669 C C . GLU A 1 86 ? 23.747 4.658 12.354 1.00 7.79 84 GLU A C 1
ATOM 670 O O . GLU A 1 86 ? 23.004 4.280 11.451 1.00 9.23 84 GLU A O 1
ATOM 676 N N . VAL A 1 87 ? 25.072 4.642 12.241 1.00 8.88 85 VAL A N 1
ATOM 677 C CA . VAL A 1 87 ? 25.703 4.147 11.024 1.00 9.25 85 VAL A CA 1
ATOM 678 C C . VAL A 1 87 ? 25.359 2.670 10.832 1.00 9.67 85 VAL A C 1
ATOM 679 O O . VAL A 1 87 ? 25.016 2.242 9.729 1.00 6.76 85 VAL A O 1
ATOM 683 N N . GLU A 1 88 ? 25.444 1.897 11.911 1.00 7.95 86 GLU A N 1
ATOM 684 C CA . GLU A 1 88 ? 25.135 0.469 11.857 1.00 9.12 86 GLU A CA 1
ATOM 685 C C . GLU A 1 88 ? 23.698 0.249 11.388 1.00 9.73 86 GLU A C 1
ATOM 686 O O . GLU A 1 88 ? 23.418 -0.659 10.601 1.00 9.20 86 GLU A O 1
ATOM 692 N N . LEU A 1 89 ? 22.789 1.079 11.891 1.00 9.53 87 LEU A N 1
ATOM 693 C CA . LEU A 1 89 ? 21.380 1.005 11.527 1.00 9.42 87 LEU A CA 1
ATOM 694 C C . LEU A 1 89 ? 21.234 1.251 10.031 1.00 10.43 87 LEU A C 1
ATOM 695 O O . LEU A 1 89 ? 20.468 0.566 9.351 1.00 9.76 87 LEU A O 1
ATOM 700 N N . CYS A 1 90 ? 21.984 2.225 9.523 1.00 9.18 88 CYS A N 1
ATOM 701 C CA . CYS A 1 90 ? 21.936 2.566 8.104 1.00 9.63 88 CYS A CA 1
ATOM 702 C C . CYS A 1 90 ? 22.522 1.479 7.217 1.00 9.25 88 CYS A C 1
ATOM 703 O O . CYS A 1 90 ? 22.046 1.253 6.101 1.00 8.66 88 CYS A O 1
ATOM 706 N N . VAL A 1 91 ? 23.564 0.815 7.700 1.00 7.00 89 VAL A N 1
ATOM 707 C CA . VAL A 1 91 ? 24.167 -0.261 6.929 1.00 8.76 89 VAL A CA 1
ATOM 708 C C . VAL A 1 91 ? 23.096 -1.336 6.782 1.00 8.03 89 VAL A C 1
ATOM 709 O O . VAL A 1 91 ? 22.894 -1.885 5.700 1.00 8.76 89 VAL A O 1
ATOM 713 N N . SER A 1 92 ? 22.397 -1.603 7.881 1.00 9.13 90 SER A N 1
ATOM 714 C CA . SER A 1 92 ? 21.333 -2.600 7.920 1.00 8.54 90 SER A CA 1
ATOM 715 C C . SER A 1 92 ? 20.184 -2.257 6.972 1.00 9.72 90 SER A C 1
ATOM 716 O O . SER A 1 92 ? 19.680 -3.124 6.262 1.00 9.72 90 SER A O 1
ATOM 719 N N . ILE A 1 93 ? 19.765 -0.995 6.974 1.00 8.54 91 ILE A N 1
ATOM 720 C CA . ILE A 1 93 ? 18.683 -0.549 6.101 1.00 8.28 91 ILE A CA 1
ATOM 721 C C . ILE A 1 93 ? 19.072 -0.696 4.629 1.00 7.52 91 ILE A C 1
ATOM 722 O O . ILE A 1 93 ? 18.273 -1.161 3.813 1.00 7.60 91 ILE A O 1
ATOM 727 N N . CYS A 1 94 ? 20.294 -0.298 4.289 1.00 6.11 92 CYS A N 1
ATOM 728 C CA . CYS A 1 94 ? 20.755 -0.431 2.914 1.00 7.81 92 CYS A CA 1
ATOM 729 C C . CYS A 1 94 ? 20.745 -1.899 2.484 1.00 8.82 92 CYS A C 1
ATOM 730 O O . CYS A 1 94 ? 20.258 -2.236 1.402 1.00 6.75 92 CYS A O 1
ATOM 733 N N . ASN A 1 95 ? 21.282 -2.770 3.333 1.00 8.75 93 ASN A N 1
ATOM 734 C CA . ASN A 1 95 ? 21.317 -4.195 3.019 1.00 10.21 93 ASN A CA 1
ATOM 735 C C . ASN A 1 95 ? 19.901 -4.747 2.917 1.00 9.92 93 ASN A C 1
ATOM 736 O O . ASN A 1 95 ? 19.625 -5.622 2.098 1.00 11.84 93 ASN A O 1
ATOM 741 N N . TYR A 1 96 ? 18.999 -4.230 3.743 1.00 11.48 94 TYR A N 1
ATOM 742 C CA . TYR A 1 96 ? 17.622 -4.689 3.713 1.00 10.81 94 TYR A CA 1
ATOM 743 C C . TYR A 1 96 ? 16.985 -4.461 2.346 1.00 11.46 94 TYR A C 1
ATOM 744 O O . TYR A 1 96 ? 16.412 -5.379 1.755 1.00 10.40 94 TYR A O 1
ATOM 753 N N . TYR A 1 97 ? 17.076 -3.235 1.842 1.00 10.13 95 TYR A N 1
ATOM 754 C CA . TYR A 1 97 ? 16.483 -2.929 0.550 1.00 10.32 95 TYR A CA 1
ATOM 755 C C . TYR A 1 97 ? 17.238 -3.560 -0.613 1.00 10.77 95 TYR A C 1
ATOM 756 O O . TYR A 1 97 ? 16.646 -3.862 -1.652 1.00 10.10 95 TYR A O 1
ATOM 765 N N . ALA A 1 98 ? 18.536 -3.780 -0.436 1.00 9.60 96 ALA A N 1
ATOM 766 C CA . ALA A 1 98 ? 19.328 -4.422 -1.478 1.00 10.81 96 ALA A CA 1
ATOM 767 C C . ALA A 1 98 ? 18.872 -5.878 -1.589 1.00 13.37 96 ALA A C 1
ATOM 768 O O . ALA A 1 98 ? 18.822 -6.447 -2.680 1.00 14.36 96 ALA A O 1
ATOM 770 N N . ASP A 1 99 ? 18.521 -6.467 -0.451 1.00 14.10 97 ASP A N 1
ATOM 771 C CA . ASP A 1 99 ? 18.093 -7.861 -0.402 1.00 15.67 97 ASP A CA 1
ATOM 772 C C . ASP A 1 99 ? 16.607 -8.116 -0.608 1.00 16.40 97 ASP A C 1
ATOM 773 O O . ASP A 1 99 ? 16.221 -9.208 -1.035 1.00 17.32 97 ASP A O 1
ATOM 778 N N . HIS A 1 100 ? 15.771 -7.126 -0.306 1.00 14.83 98 HIS A N 1
ATOM 779 C CA . HIS A 1 100 ? 14.331 -7.313 -0.425 1.00 15.99 98 HIS A CA 1
ATOM 780 C C . HIS A 1 100 ? 13.588 -6.348 -1.347 1.00 15.54 98 HIS A C 1
ATOM 781 O O . HIS A 1 100 ? 12.439 -6.602 -1.710 1.00 16.18 98 HIS A O 1
ATOM 788 N N . GLY A 1 101 ? 14.240 -5.257 -1.731 1.00 13.31 99 GLY A N 1
ATOM 789 C CA . GLY A 1 101 ? 13.600 -4.273 -2.591 1.00 12.70 99 GLY A CA 1
ATOM 790 C C . GLY A 1 101 ? 13.126 -4.770 -3.949 1.00 13.60 99 GLY A C 1
ATOM 791 O O . GLY A 1 101 ? 11.930 -4.708 -4.257 1.00 13.29 99 GLY A O 1
ATOM 792 N N . PRO A 1 102 ? 14.040 -5.264 -4.795 1.00 13.41 100 PRO A N 1
ATOM 793 C CA . PRO A 1 102 ? 13.660 -5.759 -6.123 1.00 14.58 100 PRO A CA 1
ATOM 794 C C . PRO A 1 102 ? 12.516 -6.768 -6.067 1.00 15.98 100 PRO A C 1
ATOM 795 O O . PRO A 1 102 ? 11.622 -6.767 -6.917 1.00 15.99 100 PRO A O 1
ATOM 799 N N . GLU A 1 103 ? 12.553 -7.627 -5.057 1.00 15.77 101 GLU A N 1
ATOM 800 C CA . GLU A 1 103 ? 11.536 -8.651 -4.888 1.00 17.69 101 GLU A CA 1
ATOM 801 C C . GLU A 1 103 ? 10.160 -8.045 -4.635 1.00 17.66 101 GLU A C 1
ATOM 802 O O . GLU A 1 103 ? 9.147 -8.569 -5.102 1.00 17.97 101 GLU A O 1
ATOM 816 N N . LEU A 1 105 ? 9.114 -5.310 -5.792 1.00 13.59 103 LEU A N 1
ATOM 817 C CA . LEU A 1 105 ? 8.735 -4.484 -6.931 1.00 13.67 103 LEU A CA 1
ATOM 818 C C . LEU A 1 105 ? 8.236 -5.304 -8.121 1.00 15.26 103 LEU A C 1
ATOM 819 O O . LEU A 1 105 ? 8.037 -4.773 -9.222 1.00 12.69 103 LEU A O 1
ATOM 824 N N . LYS A 1 106 ? 8.029 -6.599 -7.902 1.00 13.96 104 LYS A N 1
ATOM 825 C CA . LYS A 1 106 ? 7.526 -7.456 -8.972 1.00 16.10 104 LYS A CA 1
ATOM 826 C C . LYS A 1 106 ? 6.082 -7.062 -9.252 1.00 15.79 104 LYS A C 1
ATOM 827 O O . LYS A 1 106 ? 5.349 -6.655 -8.346 1.00 16.33 104 LYS A O 1
ATOM 833 N N . PRO A 1 107 ? 5.644 -7.181 -10.510 1.00 17.82 105 PRO A N 1
ATOM 834 C CA . PRO A 1 107 ? 4.258 -6.814 -10.805 1.00 19.18 105 PRO A CA 1
ATOM 835 C C . PRO A 1 107 ? 3.248 -7.622 -9.986 1.00 19.98 105 PRO A C 1
ATOM 836 O O . PRO A 1 107 ? 3.483 -8.789 -9.662 1.00 20.85 105 PRO A O 1
ATOM 840 N N . THR A 1 108 ? 2.138 -6.981 -9.634 1.00 19.44 106 THR A N 1
ATOM 841 C CA . THR A 1 108 ? 1.088 -7.612 -8.847 1.00 20.50 106 THR A CA 1
ATOM 842 C C . THR A 1 108 ? -0.134 -7.930 -9.707 1.00 21.35 106 THR A C 1
ATOM 843 O O . THR A 1 108 ? -0.708 -7.040 -10.337 1.00 20.34 106 THR A O 1
ATOM 847 N N . LYS A 1 109 ? -0.528 -9.199 -9.733 1.00 21.37 107 LYS A N 1
ATOM 848 C CA . LYS A 1 109 ? -1.693 -9.604 -10.511 1.00 22.10 107 LYS A CA 1
ATOM 849 C C . LYS A 1 109 ? -2.964 -9.193 -9.777 1.00 22.32 107 LYS A C 1
ATOM 850 O O . LYS A 1 109 ? -3.045 -9.290 -8.553 1.00 22.38 107 LYS A O 1
ATOM 856 N N . LEU A 1 110 ? -3.951 -8.719 -10.529 1.00 21.85 108 LEU A N 1
ATOM 857 C CA . LEU A 1 110 ? -5.217 -8.303 -9.946 1.00 22.38 108 LEU A CA 1
ATOM 858 C C . LEU A 1 110 ? -6.311 -9.257 -10.399 1.00 22.84 108 LEU A C 1
ATOM 859 O O . LEU A 1 110 ? -6.349 -9.661 -11.562 1.00 23.27 108 LEU A O 1
ATOM 864 N N . ASN A 1 111 ? -7.193 -9.622 -9.475 1.00 22.04 109 ASN A N 1
ATOM 865 C CA . ASN A 1 111 ? -8.290 -10.525 -9.795 1.00 22.51 109 ASN A CA 1
ATOM 866 C C . ASN A 1 111 ? -9.478 -9.720 -10.297 1.00 21.14 109 ASN A C 1
ATOM 867 O O . ASN A 1 111 ? -10.102 -8.975 -9.539 1.00 20.67 109 ASN A O 1
ATOM 872 N N . SER A 1 112 ? -9.777 -9.872 -11.582 1.00 19.47 110 SER A N 1
ATOM 873 C CA . SER A 1 112 ? -10.879 -9.153 -12.201 1.00 19.49 110 SER A CA 1
ATOM 874 C C . SER A 1 112 ? -11.465 -9.942 -13.361 1.00 19.88 110 SER A C 1
ATOM 875 O O . SER A 1 112 ? -10.733 -10.526 -14.159 1.00 19.53 110 SER A O 1
ATOM 878 N N . ASP A 1 113 ? -12.789 -9.959 -13.453 1.00 20.10 111 ASP A N 1
ATOM 879 C CA . ASP A 1 113 ? -13.443 -10.673 -14.540 1.00 22.49 111 ASP A CA 1
ATOM 880 C C . ASP A 1 113 ? -13.557 -9.754 -15.744 1.00 22.01 111 ASP A C 1
ATOM 881 O O . ASP A 1 113 ? -14.078 -10.142 -16.784 1.00 22.75 111 ASP A O 1
ATOM 886 N N . LEU A 1 114 ? -13.058 -8.531 -15.595 1.00 21.01 112 LEU A N 1
ATOM 887 C CA . LEU A 1 114 ? -13.114 -7.552 -16.672 1.00 21.06 112 LEU A CA 1
ATOM 888 C C . LEU A 1 114 ? -11.993 -7.751 -17.676 1.00 20.41 112 LEU A C 1
ATOM 889 O O . LEU A 1 114 ? -12.016 -7.177 -18.765 1.00 20.75 112 LEU A O 1
ATOM 894 N N . GLY A 1 115 ? -11.014 -8.570 -17.307 1.00 20.36 113 GLY A N 1
ATOM 895 C CA . GLY A 1 115 ? -9.900 -8.835 -18.197 1.00 20.19 113 GLY A CA 1
ATOM 896 C C . GLY A 1 115 ? -8.663 -9.278 -17.444 1.00 20.32 113 GLY A C 1
ATOM 897 O O . GLY A 1 115 ? -8.688 -9.411 -16.220 1.00 20.02 113 GLY A O 1
ATOM 898 N N . ASN A 1 116 ? -7.580 -9.516 -18.177 1.00 19.32 114 ASN A N 1
ATOM 899 C CA . ASN A 1 116 ? -6.328 -9.939 -17.567 1.00 19.29 114 ASN A CA 1
ATOM 900 C C . ASN A 1 116 ? -5.651 -8.677 -17.031 1.00 17.96 114 ASN A C 1
ATOM 901 O O . ASN A 1 116 ? -5.062 -7.914 -17.798 1.00 15.64 114 ASN A O 1
ATOM 906 N N . ALA A 1 117 ? -5.739 -8.468 -15.718 1.00 16.03 115 ALA A N 1
ATOM 907 C CA . ALA A 1 117 ? -5.173 -7.277 -15.085 1.00 15.85 115 ALA A CA 1
ATOM 908 C C . ALA A 1 117 ? -4.003 -7.496 -14.129 1.00 17.03 115 ALA A C 1
ATOM 909 O O . ALA A 1 117 ? -3.857 -8.559 -13.519 1.00 17.48 115 ALA A O 1
ATOM 911 N N . TYR A 1 118 ? -3.183 -6.457 -13.999 1.00 15.43 116 TYR A N 1
ATOM 912 C CA . TYR A 1 118 ? -2.016 -6.469 -13.124 1.00 15.94 116 TYR A CA 1
ATOM 913 C C . TYR A 1 118 ? -1.460 -5.053 -13.069 1.00 16.94 116 TYR A C 1
ATOM 914 O O . TYR A 1 118 ? -1.726 -4.245 -13.957 1.00 16.53 116 TYR A O 1
ATOM 923 N N . TYR A 1 119 ? -0.713 -4.729 -12.022 1.00 17.36 117 TYR A N 1
ATOM 924 C CA . TYR A 1 119 ? -0.125 -3.404 -11.973 1.00 17.81 117 TYR A CA 1
ATOM 925 C C . TYR A 1 119 ? 1.373 -3.491 -11.740 1.00 17.82 117 TYR A C 1
ATOM 926 O O . TYR A 1 119 ? 1.855 -4.348 -10.992 1.00 19.32 117 TYR A O 1
ATOM 935 N N . LEU A 1 120 ? 2.105 -2.634 -12.444 1.00 16.01 118 LEU A N 1
ATOM 936 C CA . LEU A 1 120 ? 3.554 -2.575 -12.348 1.00 16.91 118 LEU A CA 1
ATOM 937 C C . LEU A 1 120 ? 3.904 -1.507 -11.322 1.00 14.73 118 LEU A C 1
ATOM 938 O O . LEU A 1 120 ? 3.173 -0.533 -11.158 1.00 16.54 118 LEU A O 1
ATOM 943 N N . LYS A 1 121 ? 5.019 -1.694 -10.631 1.00 14.87 119 LYS A N 1
ATOM 944 C CA . LYS A 1 121 ? 5.464 -0.745 -9.618 1.00 13.84 119 LYS A CA 1
ATOM 945 C C . LYS A 1 121 ? 6.641 -0.003 -10.229 1.00 14.42 119 LYS A C 1
ATOM 946 O O . LYS A 1 121 ? 7.785 -0.448 -10.151 1.00 14.66 119 LYS A O 1
ATOM 952 N N . GLN A 1 122 ? 6.343 1.136 -10.843 1.00 10.72 120 GLN A N 1
ATOM 953 C CA . GLN A 1 122 ? 7.357 1.918 -11.530 1.00 10.50 120 GLN A CA 1
ATOM 954 C C . GLN A 1 122 ? 7.812 3.166 -10.793 1.00 9.58 120 GLN A C 1
ATOM 955 O O . GLN A 1 122 ? 7.165 3.626 -9.852 1.00 10.22 120 GLN A O 1
ATOM 961 N N . SER A 1 123 ? 8.939 3.707 -11.239 1.00 9.36 121 SER A N 1
ATOM 962 C CA . SER A 1 123 ? 9.496 4.921 -10.661 1.00 9.08 121 SER A CA 1
ATOM 963 C C . SER A 1 123 ? 8.621 6.095 -11.089 1.00 9.46 121 SER A C 1
ATOM 964 O O . SER A 1 123 ? 7.785 5.953 -11.979 1.00 7.77 121 SER A O 1
ATOM 967 N N . THR A 1 124 ? 8.807 7.253 -10.460 1.00 8.49 122 THR A N 1
ATOM 968 C CA . THR A 1 124 ? 8.015 8.421 -10.822 1.00 8.55 122 THR A CA 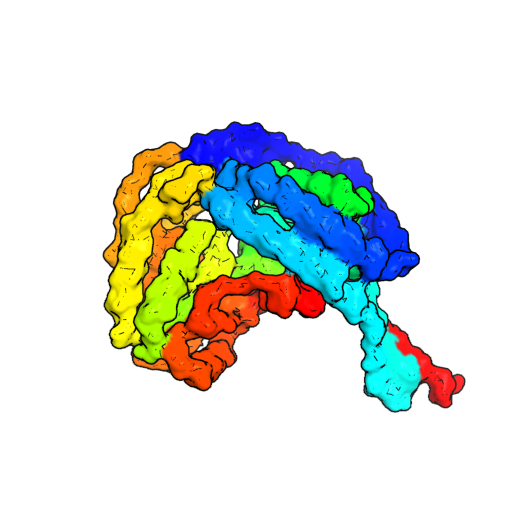1
ATOM 969 C C . THR A 1 124 ? 8.865 9.616 -11.232 1.00 8.42 122 THR A C 1
ATOM 970 O O . THR A 1 124 ? 8.441 10.434 -12.051 1.00 9.00 122 THR A O 1
ATOM 974 N N . GLY A 1 125 ? 10.071 9.711 -10.685 1.00 7.05 123 GLY A N 1
ATOM 975 C CA . GLY A 1 125 ? 10.931 10.824 -11.035 1.00 6.43 123 GLY A CA 1
ATOM 976 C C . GLY A 1 125 ? 11.849 11.261 -9.914 1.00 8.97 123 GLY A C 1
ATOM 977 O O . GLY A 1 125 ? 12.111 10.506 -8.972 1.00 8.92 123 GLY A O 1
ATOM 978 N N . VAL A 1 126 ? 12.347 12.488 -10.024 1.00 7.73 124 VAL A N 1
ATOM 979 C CA . VAL A 1 126 ? 13.249 13.033 -9.022 1.00 7.02 124 VAL A CA 1
ATOM 980 C C . VAL A 1 126 ? 12.485 13.430 -7.772 1.00 7.62 124 VAL A C 1
ATOM 981 O O . VAL A 1 126 ? 11.443 14.080 -7.850 1.00 8.34 124 VAL A O 1
ATOM 985 N N . ILE A 1 127 ? 13.018 13.035 -6.619 1.00 5.54 125 ILE A N 1
ATOM 986 C CA . ILE A 1 127 ? 12.400 13.348 -5.340 1.00 7.13 125 ILE A CA 1
ATOM 987 C C . ILE A 1 127 ? 13.195 14.411 -4.597 1.00 7.96 125 ILE A C 1
ATOM 988 O O . ILE A 1 127 ? 14.421 14.328 -4.500 1.00 7.58 125 ILE A O 1
ATOM 1001 N N . ALA A 1 129 ? 14.155 15.656 -1.268 1.00 7.45 127 ALA A N 1
ATOM 1002 C CA . ALA A 1 129 ? 14.189 15.210 0.124 1.00 8.23 127 ALA A CA 1
ATOM 1003 C C . ALA A 1 129 ? 14.717 16.296 1.055 1.00 8.49 127 ALA A C 1
ATOM 1004 O O . ALA A 1 129 ? 15.804 16.826 0.841 1.00 7.74 127 ALA A O 1
ATOM 1006 N N . CYS A 1 130 ? 13.937 16.620 2.085 1.00 7.96 128 CYS A N 1
ATOM 1007 C CA . CYS A 1 130 ? 14.310 17.639 3.069 1.00 7.98 128 CYS A CA 1
ATOM 1008 C C . CYS A 1 130 ? 14.448 16.928 4.407 1.00 6.70 128 CYS A C 1
ATOM 1009 O O . CYS A 1 130 ? 13.469 16.393 4.930 1.00 6.85 128 CYS A O 1
ATOM 1012 N N . GLU A 1 131 ? 15.653 16.932 4.967 1.00 6.84 129 GLU A N 1
ATOM 1013 C CA . GLU A 1 131 ? 15.889 16.212 6.217 1.00 6.32 129 GLU A CA 1
ATOM 1014 C C . GLU A 1 131 ? 16.395 17.063 7.379 1.00 7.82 129 GLU A C 1
ATOM 1015 O O . GLU A 1 131 ? 16.961 18.137 7.172 1.00 7.87 129 GLU A O 1
ATOM 1021 N N . PRO A 1 132 ? 16.202 16.577 8.621 1.00 8.31 130 PRO A N 1
ATOM 1022 C CA . PRO A 1 132 ? 16.606 17.249 9.860 1.00 9.52 130 PRO A CA 1
ATOM 1023 C C . PRO A 1 132 ? 17.959 16.819 10.427 1.00 8.60 130 PRO A C 1
ATOM 1024 O O . PRO A 1 132 ? 18.508 15.788 10.055 1.00 8.25 130 PRO A O 1
ATOM 1028 N N . TRP A 1 133 ? 18.464 17.618 11.360 1.00 8.17 131 TRP A N 1
ATOM 1029 C CA . TRP A 1 133 ? 19.758 17.382 11.994 1.00 7.78 131 TRP A CA 1
ATOM 1030 C C . TRP A 1 133 ? 19.841 16.273 13.049 1.00 7.64 131 TRP A C 1
ATOM 1031 O O . TRP A 1 133 ? 20.938 15.811 13.363 1.00 9.50 131 TRP A O 1
ATOM 1042 N N . ASN A 1 134 ? 18.713 15.832 13.595 1.00 7.93 132 ASN A N 1
ATOM 1043 C CA . ASN A 1 134 ? 18.785 14.849 14.679 1.00 10.14 132 ASN A CA 1
ATOM 1044 C C . ASN A 1 134 ? 19.323 13.446 14.379 1.00 10.84 132 ASN A C 1
ATOM 1045 O O . ASN A 1 134 ? 19.942 12.824 15.244 1.00 11.93 132 ASN A O 1
ATOM 1050 N N . PHE A 1 135 ? 19.098 12.962 13.164 1.00 8.73 133 PHE A N 1
ATOM 1051 C CA . PHE A 1 135 ? 19.608 11.664 12.722 1.00 9.98 133 PHE A CA 1
ATOM 1052 C C . PHE A 1 135 ? 20.026 11.942 11.286 1.00 9.40 133 PHE A C 1
ATOM 1053 O O . PHE A 1 135 ? 19.413 11.449 10.338 1.00 8.87 133 PHE A O 1
ATOM 1061 N N . PRO A 1 136 ? 21.093 12.742 11.119 1.00 9.50 134 PRO A N 1
ATOM 1062 C CA . PRO A 1 136 ? 21.652 13.153 9.831 1.00 8.67 134 PRO A CA 1
ATOM 1063 C C . PRO A 1 136 ? 21.891 12.072 8.786 1.00 8.92 134 PRO A C 1
ATOM 1064 O O . PRO A 1 136 ? 21.700 12.319 7.605 1.00 8.69 134 PRO A O 1
ATOM 1068 N N . LEU A 1 137 ? 22.304 10.880 9.198 1.00 6.94 135 LEU A N 1
ATOM 1069 C CA . LEU A 1 137 ? 22.528 9.819 8.218 1.00 5.78 135 LEU A CA 1
ATOM 1070 C C . LEU A 1 137 ? 21.264 8.988 8.004 1.00 4.72 135 LEU A C 1
ATOM 1071 O O . LEU A 1 137 ? 20.838 8.770 6.875 1.00 7.11 135 LEU A O 1
ATOM 1076 N N . TYR A 1 138 ? 20.665 8.538 9.099 1.00 6.54 136 TYR A N 1
ATOM 1077 C CA . TYR A 1 138 ? 19.454 7.721 9.049 1.00 7.64 136 TYR A CA 1
ATOM 1078 C C . TYR A 1 138 ? 18.297 8.390 8.298 1.00 8.80 136 TYR A C 1
ATOM 1079 O O . TYR A 1 138 ? 17.605 7.737 7.516 1.00 7.89 136 TYR A O 1
ATOM 1088 N N . GLN A 1 139 ? 18.085 9.685 8.523 1.00 9.39 137 GLN A N 1
ATOM 1089 C CA . GLN A 1 139 ? 16.997 10.386 7.839 1.00 10.95 137 GLN A CA 1
ATOM 1090 C C . GLN A 1 139 ? 17.203 10.346 6.325 1.00 8.97 137 GLN A C 1
ATOM 1091 O O . GLN A 1 139 ? 16.248 10.197 5.562 1.00 10.62 137 GLN A O 1
ATOM 1097 N N . VAL A 1 140 ? 18.453 10.484 5.897 1.00 7.22 138 VAL A N 1
ATOM 1098 C CA . VAL A 1 140 ? 18.769 10.445 4.475 1.00 7.27 138 VAL A CA 1
ATOM 1099 C C . VAL A 1 140 ? 18.622 9.021 3.935 1.00 8.71 138 VAL A C 1
ATOM 1100 O O . VAL A 1 140 ? 17.938 8.791 2.935 1.00 7.88 138 VAL A O 1
ATOM 1104 N N . ILE A 1 141 ? 19.263 8.067 4.601 1.00 7.34 139 ILE A N 1
ATOM 1105 C CA . ILE A 1 141 ? 19.208 6.677 4.159 1.00 8.23 139 ILE A CA 1
ATOM 1106 C C . ILE A 1 141 ? 17.790 6.115 4.143 1.00 7.88 139 ILE A C 1
ATOM 1107 O O . ILE A 1 141 ? 17.451 5.316 3.272 1.00 8.14 139 ILE A O 1
ATOM 1112 N N . ARG A 1 142 ? 16.961 6.543 5.093 1.00 8.01 140 ARG A N 1
ATOM 1113 C CA . ARG A 1 142 ? 15.577 6.078 5.176 1.00 10.36 140 ARG A CA 1
ATOM 1114 C C . ARG A 1 142 ? 14.834 6.333 3.863 1.00 8.39 140 ARG A C 1
ATOM 1115 O O . ARG A 1 142 ? 14.000 5.526 3.441 1.00 8.14 140 ARG A O 1
ATOM 1123 N N . VAL A 1 143 ? 15.142 7.452 3.216 1.00 7.68 141 VAL A N 1
ATOM 1124 C CA . VAL A 1 143 ? 14.513 7.812 1.944 1.00 8.11 141 VAL A CA 1
ATOM 1125 C C . VAL A 1 143 ? 15.326 7.334 0.737 1.00 7.60 141 VAL A C 1
ATOM 1126 O O . VAL A 1 143 ? 14.769 6.854 -0.252 1.00 7.23 141 VAL A O 1
ATOM 1130 N N . PHE A 1 144 ? 16.644 7.462 0.818 1.00 7.02 142 PHE A N 1
ATOM 1131 C CA . PHE A 1 144 ? 17.506 7.048 -0.284 1.00 7.45 142 PHE A CA 1
ATOM 1132 C C . PHE A 1 144 ? 17.455 5.565 -0.651 1.00 8.08 142 PHE A C 1
ATOM 1133 O O . PHE A 1 144 ? 17.226 5.211 -1.808 1.00 7.95 142 PHE A O 1
ATOM 1141 N N . ALA A 1 145 ? 17.680 4.703 0.333 1.00 8.76 143 ALA A N 1
ATOM 1142 C CA . ALA A 1 145 ? 17.716 3.266 0.086 1.00 9.35 143 ALA A CA 1
ATOM 1143 C C . ALA A 1 145 ? 16.576 2.719 -0.775 1.00 8.59 143 ALA A C 1
ATOM 1144 O O . ALA A 1 145 ? 16.817 2.200 -1.863 1.00 10.08 143 ALA A O 1
ATOM 1146 N N . PRO A 1 146 ? 15.321 2.841 -0.312 1.00 8.12 144 PRO A N 1
ATOM 1147 C CA . PRO A 1 146 ? 14.202 2.325 -1.107 1.00 8.08 144 PRO A CA 1
ATOM 1148 C C . PRO A 1 146 ? 14.037 2.993 -2.471 1.00 8.30 144 PRO A C 1
ATOM 1149 O O . PRO A 1 146 ? 13.798 2.322 -3.475 1.00 7.27 144 PRO A O 1
ATOM 1153 N N . ASN A 1 147 ? 14.182 4.313 -2.517 1.00 7.33 145 ASN A N 1
ATOM 1154 C CA . ASN A 1 147 ? 14.018 5.017 -3.779 1.00 7.91 145 ASN A CA 1
ATOM 1155 C C . ASN A 1 147 ? 15.114 4.749 -4.796 1.00 7.83 145 ASN A C 1
ATOM 1156 O O . ASN A 1 147 ? 14.882 4.826 -6.005 1.00 8.96 145 ASN A O 1
ATOM 1161 N N . PHE A 1 148 ? 16.308 4.426 -4.313 1.00 8.06 146 PHE A N 1
ATOM 1162 C CA . PHE A 1 148 ? 17.414 4.104 -5.205 1.00 6.97 146 PHE A CA 1
ATOM 1163 C C . PHE A 1 148 ? 17.011 2.827 -5.950 1.00 8.35 146 PHE A C 1
ATOM 1164 O O . PHE A 1 148 ? 17.168 2.715 -7.170 1.00 7.01 146 PHE A O 1
ATOM 1172 N N . ILE A 1 149 ? 16.474 1.868 -5.204 1.00 7.03 147 ILE A N 1
ATOM 1173 C CA . ILE A 1 149 ? 16.051 0.600 -5.783 1.00 7.59 147 ILE A CA 1
ATOM 1174 C C . ILE A 1 149 ? 14.910 0.821 -6.769 1.00 7.63 147 ILE A C 1
ATOM 1175 O O . ILE A 1 149 ? 14.917 0.272 -7.868 1.00 7.53 147 ILE A O 1
ATOM 1180 N N . VAL A 1 150 ? 13.931 1.623 -6.365 1.00 6.63 148 VAL A N 1
ATOM 1181 C CA . VAL A 1 150 ? 12.780 1.925 -7.214 1.00 8.82 148 VAL A CA 1
ATOM 1182 C C . VAL A 1 150 ? 13.222 2.604 -8.504 1.00 8.13 148 VAL A C 1
ATOM 1183 O O . VAL A 1 150 ? 12.683 2.340 -9.587 1.00 6.97 148 VAL A O 1
ATOM 1187 N N . GLY A 1 151 ? 14.212 3.478 -8.383 1.00 7.16 149 GLY A N 1
ATOM 1188 C CA . GLY A 1 151 ? 14.704 4.196 -9.542 1.00 7.12 149 GLY A CA 1
ATOM 1189 C C . GLY A 1 151 ? 14.339 5.672 -9.513 1.00 7.53 149 GLY A C 1
ATOM 1190 O O . GLY A 1 151 ? 14.236 6.301 -10.567 1.00 7.82 149 GLY A O 1
ATOM 1191 N N . ASN A 1 152 ? 14.131 6.218 -8.313 1.00 8.07 150 ASN A N 1
ATOM 1192 C CA . ASN A 1 152 ? 13.805 7.636 -8.144 1.00 7.07 150 ASN A CA 1
ATOM 1193 C C . ASN A 1 152 ? 15.038 8.397 -7.641 1.00 6.66 150 ASN A C 1
ATOM 1194 O O . ASN A 1 152 ? 15.433 8.244 -6.489 1.00 6.06 150 ASN A O 1
ATOM 1199 N N . PRO A 1 153 ? 15.662 9.218 -8.500 1.00 7.46 151 PRO A N 1
ATOM 1200 C CA . PRO A 1 153 ? 16.843 9.978 -8.072 1.00 5.90 151 PRO A CA 1
ATOM 1201 C C . PRO A 1 153 ? 16.430 10.914 -6.942 1.00 7.05 151 PRO A C 1
ATOM 1202 O O . PRO A 1 153 ? 15.267 11.293 -6.846 1.00 6.68 151 PRO A O 1
ATOM 1206 N N . ILE A 1 154 ? 17.381 11.284 -6.092 1.00 6.89 152 ILE A N 1
ATOM 1207 C CA . ILE A 1 154 ? 17.079 12.154 -4.966 1.00 7.61 152 ILE A CA 1
ATOM 1208 C C . ILE A 1 154 ? 17.929 13.413 -4.904 1.00 7.23 152 ILE A C 1
ATOM 1209 O O . ILE A 1 154 ? 19.152 13.359 -5.048 1.00 6.57 152 ILE A O 1
ATOM 1214 N N . LEU A 1 155 ? 17.261 14.546 -4.715 1.00 7.62 153 LEU A N 1
ATOM 1215 C CA . LEU A 1 155 ? 17.938 15.827 -4.537 1.00 7.45 153 LEU A CA 1
ATOM 1216 C C . LEU A 1 155 ? 17.766 16.040 -3.038 1.00 6.12 153 LEU A C 1
ATOM 1217 O O . LEU A 1 155 ? 16.646 16.001 -2.530 1.00 7.52 153 LEU A O 1
ATOM 1222 N N . LEU A 1 156 ? 18.866 16.260 -2.329 1.00 5.90 154 LEU A N 1
ATOM 1223 C CA . LEU A 1 156 ? 18.803 16.421 -0.882 1.00 5.84 154 LEU A CA 1
ATOM 1224 C C . LEU A 1 156 ? 19.071 17.817 -0.357 1.00 5.84 154 LEU A C 1
ATOM 1225 O O . LEU A 1 156 ? 20.047 18.450 -0.743 1.00 5.65 154 LEU A O 1
ATOM 1230 N N . LYS A 1 157 ? 18.183 18.286 0.516 1.00 5.93 155 LYS A N 1
ATOM 1231 C CA . LYS A 1 157 ? 18.348 19.564 1.197 1.00 6.11 155 LYS A CA 1
ATOM 1232 C C . LYS A 1 157 ? 18.369 19.133 2.653 1.00 5.92 155 LYS A C 1
ATOM 1233 O O . LYS A 1 157 ? 17.330 18.792 3.221 1.00 4.73 155 LYS A O 1
ATOM 1239 N N . HIS A 1 158 ? 19.555 19.105 3.248 1.00 6.67 156 HIS A N 1
ATOM 1240 C CA . HIS A 1 158 ? 19.665 18.706 4.640 1.00 7.11 156 HIS A CA 1
ATOM 1241 C C . HIS A 1 158 ? 19.589 19.928 5.546 1.00 7.85 156 HIS A C 1
ATOM 1242 O O . HIS A 1 158 ? 19.642 21.059 5.067 1.00 8.05 156 HIS A O 1
ATOM 1249 N N . ALA A 1 159 ? 19.449 19.702 6.851 1.00 7.06 157 ALA A N 1
ATOM 1250 C CA . ALA A 1 159 ? 19.354 20.806 7.802 1.00 7.08 157 ALA A CA 1
ATOM 1251 C C . ALA A 1 159 ? 20.548 21.758 7.693 1.00 7.24 157 ALA A C 1
ATOM 1252 O O . ALA A 1 159 ? 21.674 21.347 7.414 1.00 5.62 157 ALA A O 1
ATOM 1254 N N . HIS A 1 160 ? 20.295 23.037 7.929 1.00 6.72 158 HIS A N 1
ATOM 1255 C CA . HIS A 1 160 ? 21.344 24.042 7.822 1.00 7.70 158 HIS A CA 1
ATOM 1256 C C . HIS A 1 160 ? 22.556 23.769 8.710 1.00 6.90 158 HIS A C 1
ATOM 1257 O O . HIS A 1 160 ? 23.658 24.246 8.423 1.00 6.48 158 HIS A O 1
ATOM 1264 N N . ASN A 1 161 ? 22.365 23.000 9.778 1.00 5.92 159 ASN A N 1
ATOM 1265 C CA . ASN A 1 161 ? 23.461 22.727 10.704 1.00 6.72 159 ASN A CA 1
ATOM 1266 C C . ASN A 1 161 ? 24.231 21.410 10.556 1.00 7.12 159 ASN A C 1
ATOM 1267 O O . ASN A 1 161 ? 25.064 21.076 11.402 1.00 8.31 159 ASN A O 1
ATOM 1272 N N . VAL A 1 162 ? 23.964 20.659 9.492 1.00 6.46 160 VAL A N 1
ATOM 1273 C CA . VAL A 1 162 ? 24.710 19.424 9.248 1.00 6.93 160 VAL A CA 1
ATOM 1274 C C . VAL A 1 162 ? 25.184 19.362 7.792 1.00 6.25 160 VAL A C 1
ATOM 1275 O O . VAL A 1 162 ? 25.181 18.302 7.172 1.00 5.09 160 VAL A O 1
ATOM 1279 N N . PRO A 1 163 ? 25.631 20.503 7.236 1.00 6.01 161 PRO A N 1
ATOM 1280 C CA . PRO A 1 163 ? 26.096 20.534 5.843 1.00 5.20 161 PRO A CA 1
ATOM 1281 C C . PRO A 1 163 ? 27.311 19.658 5.552 1.00 5.38 161 PRO A C 1
ATOM 1282 O O . PRO A 1 163 ? 27.462 19.147 4.438 1.00 6.79 161 PRO A O 1
ATOM 1286 N N . GLY A 1 164 ? 28.171 19.491 6.553 1.00 6.11 162 GLY A N 1
ATOM 1287 C CA . GLY A 1 164 ? 29.359 18.673 6.391 1.00 6.53 162 GLY A CA 1
ATOM 1288 C C . GLY A 1 164 ? 28.998 17.202 6.340 1.00 5.81 162 GLY A C 1
ATOM 1289 O O . GLY A 1 164 ? 29.520 16.454 5.511 1.00 6.23 162 GLY A O 1
ATOM 1290 N N . SER A 1 165 ? 28.107 16.782 7.235 1.00 5.95 163 SER A N 1
ATOM 1291 C CA . SER A 1 165 ? 27.665 15.390 7.264 1.00 6.41 163 SER A CA 1
ATOM 1292 C C . SER A 1 165 ? 26.900 15.080 5.979 1.00 5.85 163 SER A C 1
ATOM 1293 O O . SER A 1 165 ? 27.021 13.994 5.422 1.00 5.74 163 SER A O 1
ATOM 1296 N N . ALA A 1 166 ? 26.108 16.040 5.514 1.00 5.97 164 ALA A N 1
ATOM 1297 C CA . ALA A 1 166 ? 25.329 15.850 4.289 1.00 5.25 164 ALA A CA 1
ATOM 1298 C C . ALA A 1 166 ? 26.247 15.642 3.078 1.00 5.28 164 ALA A C 1
ATOM 1299 O O . ALA A 1 166 ? 26.050 14.726 2.277 1.00 4.89 164 ALA A O 1
ATOM 1301 N N . ALA A 1 167 ? 27.248 16.501 2.951 1.00 4.58 165 ALA A N 1
ATOM 1302 C CA . ALA A 1 167 ? 28.195 16.425 1.844 1.00 5.66 165 ALA A CA 1
ATOM 1303 C C . ALA A 1 167 ? 28.979 15.114 1.880 1.00 6.59 165 ALA A C 1
ATOM 1304 O O . ALA A 1 167 ? 29.168 14.455 0.853 1.00 5.75 165 ALA A O 1
ATOM 1306 N N . LEU A 1 168 ? 29.431 14.739 3.072 1.00 5.30 166 LEU A N 1
ATOM 1307 C CA . LEU A 1 168 ? 30.196 13.509 3.248 1.00 6.49 166 LEU A CA 1
ATOM 1308 C C . LEU A 1 168 ? 29.360 12.286 2.869 1.00 6.18 166 LEU A C 1
ATOM 1309 O O . LEU A 1 168 ? 29.834 11.370 2.196 1.00 7.10 166 LEU A O 1
ATOM 1314 N N . THR A 1 169 ? 28.108 12.275 3.304 1.00 6.67 167 THR A N 1
ATOM 1315 C CA . THR A 1 169 ? 27.217 11.166 2.999 1.00 6.42 167 THR A CA 1
ATOM 1316 C C . THR A 1 169 ? 27.054 11.019 1.490 1.00 8.79 167 THR A C 1
ATOM 1317 O O . THR A 1 169 ? 27.197 9.928 0.941 1.00 6.71 167 THR A O 1
ATOM 1321 N N . ALA A 1 170 ? 26.768 12.129 0.819 1.00 7.94 168 ALA A N 1
ATOM 1322 C CA . ALA A 1 170 ? 26.582 12.105 -0.626 1.00 7.17 168 ALA A CA 1
ATOM 1323 C C . ALA A 1 170 ? 27.840 11.645 -1.359 1.00 8.36 168 ALA A C 1
ATOM 1324 O O . ALA A 1 170 ? 27.758 10.917 -2.351 1.00 7.82 168 ALA A O 1
ATOM 1326 N N . LYS A 1 171 ? 29.003 12.069 -0.875 1.00 6.99 169 LYS A N 1
ATOM 1327 C CA . LYS A 1 171 ? 30.266 11.698 -1.505 1.00 8.71 169 LYS A CA 1
ATOM 1328 C C . LYS A 1 171 ? 30.530 10.199 -1.388 1.00 8.41 169 LYS A C 1
ATOM 1329 O O . LYS A 1 171 ? 30.879 9.539 -2.365 1.00 8.06 169 LYS A O 1
ATOM 1335 N N . ILE A 1 172 ? 30.358 9.666 -0.185 1.00 7.61 170 ILE A N 1
ATOM 1336 C CA . ILE A 1 172 ? 30.583 8.246 0.056 1.00 7.89 170 ILE A CA 1
ATOM 13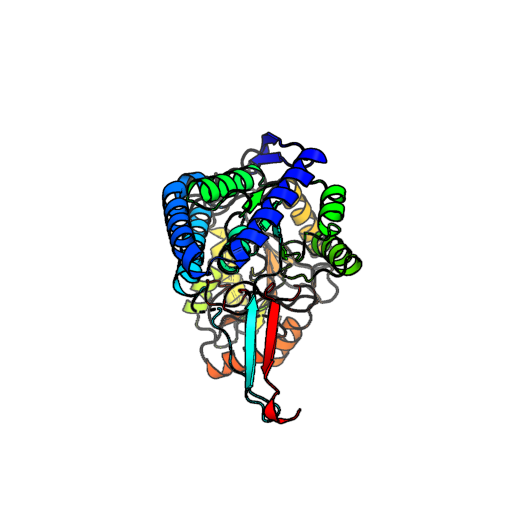37 C C . ILE A 1 172 ? 29.680 7.396 -0.831 1.00 9.25 170 ILE A C 1
ATOM 1338 O O . ILE A 1 172 ? 30.117 6.398 -1.408 1.00 8.38 170 ILE A O 1
ATOM 1343 N N . ILE A 1 173 ? 28.423 7.803 -0.942 1.00 7.71 171 ILE A N 1
ATOM 1344 C CA . ILE A 1 173 ? 27.457 7.078 -1.752 1.00 9.51 171 ILE A CA 1
ATOM 1345 C C . ILE A 1 173 ? 27.809 7.116 -3.235 1.00 9.21 171 ILE A C 1
ATOM 1346 O O . ILE A 1 173 ? 27.677 6.112 -3.936 1.00 9.16 171 ILE A O 1
ATOM 1351 N N . LYS A 1 174 ? 28.264 8.266 -3.717 1.00 8.15 172 LYS A N 1
ATOM 1352 C CA . LYS A 1 174 ? 28.635 8.365 -5.117 1.00 10.35 172 LYS A CA 1
ATOM 1353 C C . LYS A 1 174 ? 29.849 7.478 -5.402 1.00 10.48 172 LYS A C 1
ATOM 1354 O O . LYS A 1 174 ? 29.831 6.648 -6.310 1.00 9.86 172 LYS A O 1
ATOM 1360 N N . ARG A 1 175 ? 30.905 7.662 -4.619 1.00 9.94 173 ARG A N 1
ATOM 1361 C CA . ARG A 1 175 ? 32.124 6.885 -4.806 1.00 9.52 173 ARG A CA 1
ATOM 1362 C C . ARG A 1 175 ? 31.893 5.382 -4.645 1.00 9.00 173 ARG A C 1
ATOM 1363 O O . ARG A 1 175 ? 32.590 4.571 -5.257 1.00 9.59 173 ARG A O 1
ATOM 1371 N N . ALA A 1 176 ? 30.903 5.007 -3.843 1.00 9.22 174 ALA A N 1
ATOM 1372 C CA . ALA A 1 176 ? 30.601 3.595 -3.636 1.00 9.75 174 ALA A CA 1
ATOM 1373 C C . ALA A 1 176 ? 30.068 2.964 -4.926 1.00 12.15 174 ALA A C 1
ATOM 1374 O O . ALA A 1 176 ? 30.170 1.752 -5.118 1.00 11.83 174 ALA A O 1
ATOM 1376 N N . GLY A 1 177 ? 29.496 3.788 -5.802 1.00 10.56 175 GLY A N 1
ATOM 1377 C CA . GLY A 1 177 ? 28.985 3.272 -7.061 1.00 11.48 175 GLY A CA 1
ATOM 1378 C C . GLY A 1 177 ? 27.698 3.896 -7.569 1.00 10.65 175 GLY A C 1
ATOM 1379 O O . GLY A 1 177 ? 27.314 3.678 -8.719 1.00 11.19 175 GLY A O 1
ATOM 1380 N N . ALA A 1 178 ? 27.022 4.667 -6.727 1.00 9.94 176 ALA A N 1
ATOM 1381 C CA . ALA A 1 178 ? 25.775 5.306 -7.142 1.00 10.79 176 ALA A CA 1
ATOM 1382 C C . ALA A 1 178 ? 26.064 6.345 -8.225 1.00 10.02 176 ALA A C 1
ATOM 1383 O O . ALA A 1 178 ? 26.798 7.302 -7.997 1.00 10.63 176 ALA A O 1
ATOM 1385 N N . PRO A 1 179 ? 25.481 6.166 -9.423 1.00 10.90 177 PRO A N 1
ATOM 1386 C CA . PRO A 1 179 ? 25.682 7.092 -10.539 1.00 11.29 177 PRO A CA 1
ATOM 1387 C C . PRO A 1 179 ? 25.401 8.533 -10.144 1.00 11.79 177 PRO A C 1
ATOM 1388 O O . PRO A 1 179 ? 24.528 8.798 -9.318 1.00 9.87 177 PRO A O 1
ATOM 1392 N N . GLU A 1 180 ? 26.148 9.461 -10.728 1.00 13.28 178 GLU A N 1
ATOM 1393 C CA . GLU A 1 180 ? 25.933 10.872 -10.449 1.00 14.44 178 GLU A CA 1
ATOM 1394 C C . GLU A 1 180 ? 24.453 11.165 -10.705 1.00 13.42 178 GLU A C 1
ATOM 1395 O O . GLU A 1 180 ? 23.913 10.813 -11.758 1.00 13.35 178 GLU A O 1
ATOM 1401 N N . GLY A 1 181 ? 23.802 11.799 -9.737 1.00 12.00 179 GLY A N 1
ATOM 1402 C CA . GLY A 1 181 ? 22.390 12.113 -9.868 1.00 10.00 179 GLY A CA 1
ATOM 1403 C C . GLY A 1 181 ? 21.522 11.280 -8.936 1.00 8.26 179 GLY A C 1
ATOM 1404 O O . GLY A 1 181 ? 20.376 11.636 -8.667 1.00 8.27 179 GLY A O 1
ATOM 1405 N N . SER A 1 182 ? 22.066 10.170 -8.444 1.00 8.43 180 SER A N 1
ATOM 1406 C CA . SER A 1 182 ? 21.339 9.285 -7.535 1.00 8.29 180 SER A CA 1
ATOM 1407 C C . SER A 1 182 ? 20.981 9.999 -6.241 1.00 8.66 180 SER A C 1
ATOM 1408 O O . SER A 1 182 ? 19.881 9.836 -5.704 1.00 8.60 180 SER A O 1
ATOM 1411 N N . LEU A 1 183 ? 21.931 10.782 -5.741 1.00 8.48 181 LEU A N 1
ATOM 1412 C CA . LEU A 1 183 ? 21.759 11.539 -4.508 1.00 7.89 181 LEU A CA 1
ATOM 1413 C C . LEU A 1 183 ? 22.650 12.773 -4.593 1.00 8.84 181 LEU A C 1
ATOM 1414 O O . LEU A 1 183 ? 23.861 12.691 -4.385 1.00 10.34 181 LEU A O 1
ATOM 1419 N N . ILE A 1 184 ? 22.050 13.913 -4.911 1.00 6.78 182 ILE A N 1
ATOM 1420 C CA . ILE A 1 184 ? 22.802 15.157 -5.030 1.00 7.93 182 ILE A CA 1
ATOM 1421 C C . ILE A 1 184 ? 22.498 16.063 -3.848 1.00 6.70 182 ILE A C 1
ATOM 1422 O O . ILE A 1 184 ? 21.347 16.437 -3.626 1.00 6.95 182 ILE A O 1
ATOM 1427 N N . ASN A 1 185 ? 23.528 16.406 -3.084 1.00 6.32 183 ASN A N 1
ATOM 1428 C CA . ASN A 1 185 ? 23.338 17.290 -1.947 1.00 5.91 183 ASN A CA 1
ATOM 1429 C C . ASN A 1 185 ? 23.385 18.742 -2.414 1.00 6.73 183 ASN A C 1
ATOM 1430 O O . ASN A 1 185 ? 24.270 19.133 -3.186 1.00 5.42 183 ASN A O 1
ATOM 1435 N N . LEU A 1 186 ? 22.416 19.530 -1.955 1.00 5.97 184 LEU A N 1
ATOM 1436 C CA . LEU A 1 186 ? 22.336 20.945 -2.305 1.00 7.68 184 LEU A CA 1
ATOM 1437 C C . LEU A 1 186 ? 22.062 21.781 -1.058 1.00 6.97 184 LEU A C 1
ATOM 1438 O O . LEU A 1 186 ? 21.467 21.293 -0.091 1.00 8.16 184 LEU A O 1
ATOM 1443 N N . TYR A 1 187 ? 22.495 23.039 -1.085 1.00 6.16 185 TYR A N 1
ATOM 1444 C CA . TYR A 1 187 ? 22.281 23.954 0.040 1.00 5.55 185 TYR A CA 1
ATOM 1445 C C . TYR A 1 187 ? 21.364 25.095 -0.401 1.00 5.64 185 TYR A C 1
ATOM 1446 O O . TYR A 1 187 ? 21.744 26.265 -0.350 1.00 6.66 185 TYR A O 1
ATOM 1455 N N . PRO A 1 188 ? 20.131 24.773 -0.813 1.00 5.83 186 PRO A N 1
ATOM 1456 C CA . PRO A 1 188 ? 19.195 25.805 -1.264 1.00 6.17 186 PRO A CA 1
ATOM 1457 C C . PRO A 1 188 ? 18.548 26.653 -0.179 1.00 7.99 186 PRO A C 1
ATOM 1458 O O . PRO A 1 188 ? 18.346 26.203 0.949 1.00 6.13 186 PRO A O 1
ATOM 1462 N N . SER A 1 189 ? 18.227 27.891 -0.541 1.00 9.52 187 SER A N 1
ATOM 1463 C CA . SER A 1 189 ? 17.544 28.806 0.362 1.00 11.27 187 SER A CA 1
ATOM 1464 C C . SER A 1 189 ? 16.095 28.330 0.292 1.00 13.67 187 SER A C 1
ATOM 1465 O O . SER A 1 189 ? 15.758 27.521 -0.578 1.00 12.79 187 SER A O 1
ATOM 1468 N N . TYR A 1 190 ? 15.237 28.818 1.183 1.00 13.17 188 TYR A N 1
ATOM 1469 C CA . TYR A 1 190 ? 13.842 28.395 1.161 1.00 15.26 188 TYR A CA 1
ATOM 1470 C C . TYR A 1 190 ? 13.187 28.715 -0.174 1.00 14.60 188 TYR A C 1
ATOM 1471 O O . TYR A 1 190 ? 12.395 27.924 -0.679 1.00 11.99 188 TYR A O 1
ATOM 1480 N N . ASP A 1 191 ? 13.529 29.868 -0.750 1.00 14.54 189 ASP A N 1
ATOM 1481 C CA . ASP A 1 191 ? 12.964 30.274 -2.033 1.00 15.76 189 ASP A CA 1
ATOM 1482 C C . ASP A 1 191 ? 13.411 29.347 -3.160 1.00 14.08 189 ASP A C 1
ATOM 1483 O O . ASP A 1 191 ? 12.618 28.984 -4.026 1.00 13.71 189 ASP A O 1
ATOM 1488 N N . GLN A 1 192 ? 14.682 28.963 -3.147 1.00 12.49 190 GLN A N 1
ATOM 1489 C CA . GLN A 1 192 ? 15.202 28.060 -4.163 1.00 11.58 190 GLN A CA 1
ATOM 1490 C C . GLN A 1 192 ? 14.515 26.707 -4.025 1.00 12.03 190 GLN A C 1
ATOM 1491 O O . GLN A 1 192 ? 14.181 26.067 -5.023 1.00 11.12 190 GLN A O 1
ATOM 1497 N N . LEU A 1 193 ? 14.312 26.281 -2.782 1.00 11.54 191 LEU A N 1
ATOM 1498 C CA . LEU A 1 193 ? 13.644 25.012 -2.506 1.00 12.64 191 LEU A CA 1
ATOM 1499 C C . LEU A 1 193 ? 12.250 25.041 -3.127 1.00 12.00 191 LEU A C 1
ATOM 1500 O O . LEU A 1 193 ? 11.833 24.103 -3.810 1.00 11.61 191 LEU A O 1
ATOM 1505 N N . ALA A 1 194 ? 11.529 26.128 -2.890 1.00 12.54 192 ALA A N 1
ATOM 1506 C CA . ALA A 1 194 ? 10.191 26.272 -3.446 1.00 12.71 192 ALA A CA 1
ATOM 1507 C C . ALA A 1 194 ? 10.214 26.171 -4.972 1.00 13.58 192 ALA A C 1
ATOM 1508 O O . ALA A 1 194 ? 9.339 25.535 -5.570 1.00 12.21 192 ALA A O 1
ATOM 1510 N N . ASP A 1 195 ? 11.211 26.793 -5.601 1.00 12.24 193 ASP A N 1
ATOM 1511 C CA . ASP A 1 195 ? 11.331 26.764 -7.057 1.00 13.08 193 ASP A CA 1
ATOM 1512 C C . ASP A 1 195 ? 11.632 25.365 -7.587 1.00 11.60 193 ASP A C 1
ATOM 1513 O O . ASP A 1 195 ? 11.153 24.975 -8.654 1.00 9.97 193 ASP A O 1
ATOM 1518 N N . ILE A 1 196 ? 12.440 24.618 -6.846 1.00 8.58 194 ILE A N 1
ATOM 1519 C CA . ILE A 1 196 ? 12.787 23.258 -7.230 1.00 8.20 194 ILE A CA 1
ATOM 1520 C C . ILE A 1 196 ? 11.528 22.396 -7.202 1.00 8.88 194 ILE A C 1
ATOM 1521 O O . ILE A 1 196 ? 11.273 21.615 -8.118 1.00 8.88 194 ILE A O 1
ATOM 1526 N N . ILE A 1 197 ? 10.737 22.549 -6.148 1.00 8.15 195 ILE A N 1
ATOM 1527 C CA . ILE A 1 197 ? 9.501 21.793 -6.013 1.00 8.47 195 ILE A CA 1
ATOM 1528 C C . ILE A 1 197 ? 8.533 22.100 -7.162 1.00 9.18 195 ILE A C 1
ATOM 1529 O O . ILE A 1 197 ? 7.717 21.257 -7.544 1.00 7.70 195 ILE A O 1
ATOM 1534 N N . ALA A 1 198 ? 8.642 23.297 -7.727 1.00 8.62 196 ALA A N 1
ATOM 1535 C CA . ALA A 1 198 ? 7.766 23.697 -8.825 1.00 9.70 196 ALA A CA 1
ATOM 1536 C C . ALA A 1 198 ? 8.247 23.215 -10.192 1.00 11.86 196 ALA A C 1
ATOM 1537 O O . ALA A 1 198 ? 7.542 23.379 -11.189 1.00 11.05 196 ALA A O 1
ATOM 1539 N N . ASP A 1 199 ? 9.441 22.632 -10.249 1.00 10.37 197 ASP A N 1
ATOM 1540 C CA . ASP A 1 199 ? 9.965 22.136 -11.520 1.00 11.27 197 ASP A CA 1
ATOM 1541 C C . ASP A 1 199 ? 9.264 20.819 -11.852 1.00 11.98 197 ASP A C 1
ATOM 1542 O O . ASP A 1 199 ? 9.176 19.926 -11.014 1.00 11.81 197 ASP A O 1
ATOM 1547 N N . PRO A 1 200 ? 8.757 20.685 -13.087 1.00 13.04 198 PRO A N 1
ATOM 1548 C CA . PRO A 1 200 ? 8.056 19.473 -13.529 1.00 12.79 198 PRO A CA 1
ATOM 1549 C C . PRO A 1 200 ? 8.873 18.185 -13.471 1.00 12.75 198 PRO A C 1
ATOM 1550 O O . PRO A 1 200 ? 8.308 17.090 -13.485 1.00 12.52 198 PRO A O 1
ATOM 1554 N N . ARG A 1 201 ? 10.194 18.309 -13.402 1.00 11.49 199 ARG A N 1
ATOM 1555 C CA . ARG A 1 201 ? 11.054 17.132 -13.339 1.00 11.06 199 ARG A CA 1
ATOM 1556 C C . ARG A 1 201 ? 11.085 16.555 -11.921 1.00 10.56 199 ARG A C 1
ATOM 1557 O O . ARG A 1 201 ? 11.537 15.432 -11.704 1.00 10.55 199 ARG A O 1
ATOM 1565 N N . ILE A 1 202 ? 10.595 17.334 -10.962 1.00 9.29 200 ILE A N 1
ATOM 1566 C CA . ILE A 1 202 ? 10.515 16.892 -9.572 1.00 9.15 200 ILE A CA 1
ATOM 1567 C C . ILE A 1 202 ? 9.108 16.320 -9.414 1.00 7.29 200 ILE A C 1
ATOM 1568 O O . ILE A 1 202 ? 8.130 17.018 -9.658 1.00 7.05 200 ILE A O 1
ATOM 1573 N N . GLN A 1 203 ? 9.002 15.061 -8.998 1.00 6.76 201 GLN A N 1
ATOM 1574 C CA . GLN A 1 203 ? 7.692 14.421 -8.878 1.00 7.59 201 GLN A CA 1
ATOM 1575 C C . GLN A 1 203 ? 7.313 13.904 -7.501 1.00 7.72 201 GLN A C 1
ATOM 1576 O O . GLN A 1 203 ? 6.295 13.229 -7.332 1.00 8.61 201 GLN A O 1
ATOM 1582 N N . GLY A 1 204 ? 8.127 14.232 -6.513 1.00 9.10 202 GLY A N 1
ATOM 1583 C CA . GLY A 1 204 ? 7.840 13.794 -5.162 1.00 8.52 202 GLY A CA 1
ATOM 1584 C C . GLY A 1 204 ? 8.576 14.680 -4.185 1.00 6.65 202 GLY A C 1
ATOM 1585 O O . GLY A 1 204 ? 9.636 15.214 -4.509 1.00 6.47 202 GLY A O 1
ATOM 1586 N N . VAL A 1 205 ? 8.000 14.856 -3.003 1.00 6.86 203 VAL A N 1
ATOM 1587 C CA . VAL A 1 205 ? 8.610 15.671 -1.961 1.00 7.52 203 VAL A CA 1
ATOM 1588 C C . VAL A 1 205 ? 8.523 14.890 -0.659 1.00 7.97 203 VAL A C 1
ATOM 1589 O O . VAL A 1 205 ? 7.433 14.536 -0.208 1.00 7.78 203 VAL A O 1
ATOM 1593 N N . ALA A 1 206 ? 9.678 14.612 -0.063 1.00 7.31 204 ALA A N 1
ATOM 1594 C CA . ALA A 1 206 ? 9.726 13.866 1.188 1.00 8.49 204 ALA A CA 1
ATOM 1595 C C . ALA A 1 206 ? 10.373 14.736 2.255 1.00 9.25 204 ALA A C 1
ATOM 1596 O O . ALA A 1 206 ? 11.457 15.275 2.047 1.00 10.61 204 ALA A O 1
ATOM 1598 N N . LEU A 1 207 ? 9.708 14.893 3.393 1.00 8.96 205 LEU A N 1
ATOM 1599 C CA . LEU A 1 207 ? 10.290 15.703 4.448 1.00 9.55 205 LEU A CA 1
ATOM 1600 C C . LEU A 1 207 ? 10.144 15.114 5.833 1.00 9.30 205 LEU A C 1
ATOM 1601 O O . LEU A 1 207 ? 9.130 14.498 6.170 1.00 9.59 205 LEU A O 1
ATOM 1606 N N . THR A 1 208 ? 11.196 15.298 6.617 1.00 8.98 206 THR A N 1
ATOM 1607 C CA . THR A 1 208 ? 11.233 14.871 8.003 1.00 9.37 206 THR A CA 1
ATOM 1608 C C . THR A 1 208 ? 11.740 16.115 8.721 1.00 9.80 206 THR A C 1
ATOM 1609 O O . THR A 1 208 ? 12.737 16.703 8.313 1.00 9.35 206 THR A O 1
ATOM 1613 N N . GLY A 1 209 ? 11.039 16.537 9.765 1.00 12.01 207 GLY A N 1
ATOM 1614 C CA . GLY A 1 209 ? 11.462 17.727 10.481 1.00 15.25 207 GLY A CA 1
ATOM 1615 C C . GLY A 1 209 ? 10.390 18.346 11.361 1.00 17.19 207 GLY A C 1
ATOM 1616 O O . GLY A 1 209 ? 9.570 17.641 11.944 1.00 17.92 207 GLY A O 1
ATOM 1617 N N . SER A 1 210 ? 10.396 19.672 11.448 1.00 19.04 208 SER A N 1
ATOM 1618 C CA . SER A 1 210 ? 9.446 20.400 12.284 1.00 21.29 208 SER A CA 1
ATOM 1619 C C . SER A 1 210 ? 8.121 20.703 11.603 1.00 20.84 208 SER A C 1
ATOM 1620 O O . SER A 1 210 ? 7.994 20.609 10.381 1.00 20.19 208 SER A O 1
ATOM 1623 N N . GLU A 1 211 ? 7.142 21.085 12.419 1.00 20.84 209 GLU A N 1
ATOM 1624 C CA . GLU A 1 211 ? 5.806 21.434 11.952 1.00 22.09 209 GLU A CA 1
ATOM 1625 C C . GLU A 1 211 ? 5.914 22.678 11.081 1.00 21.08 209 GLU A C 1
ATOM 1626 O O . GLU A 1 211 ? 5.294 22.772 10.022 1.00 20.75 209 GLU A O 1
ATOM 1632 N N . ARG A 1 212 ? 6.714 23.632 11.546 1.00 21.93 210 ARG A N 1
ATOM 1633 C CA . ARG A 1 212 ? 6.922 24.889 10.839 1.00 22.74 210 ARG A CA 1
ATOM 1634 C C . ARG A 1 212 ? 7.465 24.642 9.434 1.00 22.41 210 ARG A C 1
ATOM 1635 O O . ARG A 1 212 ? 6.890 25.103 8.446 1.00 21.16 210 ARG A O 1
ATOM 1643 N N . GLY A 1 213 ? 8.580 23.918 9.354 1.00 21.33 211 GLY A N 1
ATOM 1644 C CA . GLY A 1 213 ? 9.177 23.624 8.065 1.00 19.76 211 GLY A CA 1
ATOM 1645 C C . GLY A 1 213 ? 8.253 22.765 7.228 1.00 19.36 211 GLY A C 1
ATOM 1646 O O . GLY A 1 213 ? 8.091 22.991 6.027 1.00 19.44 211 GLY A O 1
ATOM 1647 N N . GLY A 1 214 ? 7.639 21.776 7.869 1.00 17.76 212 GLY A N 1
ATOM 1648 C CA . GLY A 1 214 ? 6.730 20.889 7.170 1.00 17.74 212 GLY A CA 1
ATOM 1649 C C . GLY A 1 214 ? 5.613 21.641 6.469 1.00 16.64 212 GLY A C 1
ATOM 1650 O O . GLY A 1 214 ? 5.384 21.454 5.274 1.00 16.22 212 GLY A O 1
ATOM 1651 N N . SER A 1 215 ? 4.918 22.496 7.211 1.00 13.37 213 SER A N 1
ATOM 1652 C CA . SER A 1 215 ? 3.819 23.269 6.647 1.00 13.34 213 SER A CA 1
ATOM 1653 C C . SER A 1 215 ? 4.212 23.988 5.357 1.00 12.35 213 SER A C 1
ATOM 1654 O O . SER A 1 215 ? 3.539 23.852 4.334 1.00 10.84 213 SER A O 1
ATOM 1657 N N . ALA A 1 216 ? 5.309 24.742 5.407 1.00 11.87 214 ALA A N 1
ATOM 1658 C CA . ALA A 1 216 ? 5.779 25.497 4.247 1.00 13.13 214 ALA A CA 1
ATOM 1659 C C . ALA A 1 216 ? 6.090 24.609 3.049 1.00 12.21 214 ALA A C 1
ATOM 1660 O O . ALA A 1 216 ? 5.678 24.897 1.919 1.00 9.45 214 ALA A O 1
ATOM 1662 N N . VAL A 1 217 ? 6.813 23.525 3.295 1.00 10.38 215 VAL A N 1
ATOM 1663 C CA . VAL A 1 217 ? 7.178 22.612 2.224 1.00 9.83 215 VAL A CA 1
ATOM 1664 C C . VAL A 1 217 ? 5.961 21.848 1.705 1.00 9.02 215 VAL A C 1
ATOM 1665 O O . VAL A 1 217 ? 5.796 21.702 0.499 1.00 9.85 215 VAL A O 1
ATOM 1669 N N . ALA A 1 218 ? 5.103 21.379 2.607 1.00 8.63 216 ALA A N 1
ATOM 1670 C CA . ALA A 1 218 ? 3.905 20.650 2.198 1.00 9.14 216 ALA A CA 1
ATOM 1671 C C . ALA A 1 218 ? 2.959 21.561 1.416 1.00 9.11 216 ALA A C 1
ATOM 1672 O O . ALA A 1 218 ? 2.286 21.114 0.487 1.00 8.05 216 ALA A O 1
ATOM 1674 N N . GLU A 1 219 ? 2.904 22.834 1.796 1.00 9.36 217 GLU A N 1
ATOM 1675 C CA . GLU A 1 219 ? 2.039 23.790 1.107 1.00 11.86 217 GLU A CA 1
ATOM 1676 C C . GLU A 1 219 ? 2.520 23.980 -0.331 1.00 11.94 217 GLU A C 1
ATOM 1677 O O . GLU A 1 219 ? 1.715 24.084 -1.261 1.00 12.53 217 GLU A O 1
ATOM 1683 N N . ALA A 1 220 ? 3.837 24.024 -0.507 1.00 10.83 218 ALA A N 1
ATOM 1684 C CA . ALA A 1 220 ? 4.435 24.192 -1.828 1.00 11.04 218 ALA A CA 1
ATOM 1685 C C . ALA A 1 220 ? 4.203 22.947 -2.678 1.00 10.50 218 ALA A C 1
ATOM 1686 O O . ALA A 1 220 ? 3.888 23.041 -3.865 1.00 9.86 218 ALA A O 1
ATOM 1688 N N . ALA A 1 221 ? 4.367 21.775 -2.072 1.00 10.29 219 ALA A N 1
ATOM 1689 C CA . ALA A 1 221 ? 4.152 20.530 -2.800 1.00 10.10 219 ALA A CA 1
ATOM 1690 C C . ALA A 1 221 ? 2.704 20.490 -3.292 1.00 10.09 219 ALA A C 1
ATOM 1691 O O . ALA A 1 221 ? 2.432 20.141 -4.444 1.00 10.30 219 ALA A O 1
ATOM 1693 N N . GLY A 1 222 ? 1.782 20.869 -2.412 1.00 9.69 220 GLY A N 1
ATOM 1694 C CA . GLY A 1 222 ? 0.370 20.869 -2.758 1.00 8.21 220 GLY A CA 1
ATOM 1695 C C . GLY A 1 222 ? 0.073 21.821 -3.897 1.00 9.61 220 GLY A C 1
ATOM 1696 O O . GLY A 1 222 ? -0.547 21.441 -4.888 1.00 10.30 220 GLY A O 1
ATOM 1697 N N . LYS A 1 223 ? 0.524 23.062 -3.757 1.00 9.98 221 LYS A N 1
ATOM 1698 C CA . LYS A 1 223 ? 0.322 24.071 -4.788 1.00 12.13 221 LYS A CA 1
ATOM 1699 C C . LYS A 1 223 ? 0.765 23.536 -6.150 1.00 12.16 221 LYS A C 1
ATOM 1700 O O . LYS A 1 223 ? 0.107 23.764 -7.166 1.00 12.50 221 LYS A O 1
ATOM 1706 N N . ASN A 1 224 ? 1.879 22.812 -6.155 1.00 10.48 222 ASN A N 1
ATOM 1707 C CA . ASN A 1 224 ? 2.435 22.258 -7.382 1.00 10.51 222 ASN A CA 1
ATOM 1708 C C . ASN A 1 224 ? 1.936 20.844 -7.687 1.00 10.86 222 ASN A C 1
ATOM 1709 O O . ASN A 1 224 ? 2.400 20.199 -8.629 1.00 9.59 222 ASN A O 1
ATOM 1714 N N . LEU A 1 225 ? 0.987 20.378 -6.882 1.00 10.90 223 LEU A N 1
ATOM 1715 C CA . LEU A 1 225 ? 0.386 19.061 -7.049 1.00 11.87 223 LEU A CA 1
ATOM 1716 C C . LEU A 1 225 ? 1.395 17.917 -7.114 1.00 12.69 223 LEU A C 1
ATOM 1717 O O . LEU A 1 225 ? 1.318 17.051 -7.987 1.00 10.88 223 LEU A O 1
ATOM 1722 N N . LYS A 1 226 ? 2.330 17.917 -6.172 1.00 12.41 224 LYS A N 1
ATOM 1723 C CA . LYS A 1 226 ? 3.350 16.882 -6.102 1.00 10.86 224 LYS A CA 1
ATOM 1724 C C . LYS A 1 226 ? 3.047 16.004 -4.890 1.00 11.17 224 LYS A C 1
ATOM 1725 O O . LYS A 1 226 ? 2.703 16.510 -3.825 1.00 11.67 224 LYS A O 1
ATOM 1731 N N . LYS A 1 227 ? 3.165 14.692 -5.054 1.00 10.94 225 LYS A N 1
ATOM 1732 C CA . LYS A 1 227 ? 2.916 13.760 -3.954 1.00 11.55 225 LYS A CA 1
ATOM 1733 C C . LYS A 1 227 ? 3.947 14.016 -2.856 1.00 10.33 225 LYS A C 1
ATOM 1734 O O . LYS A 1 227 ? 5.104 14.318 -3.148 1.00 8.24 225 LYS A O 1
ATOM 1740 N N . SER A 1 228 ? 3.541 13.900 -1.596 1.00 11.04 226 SER A N 1
ATOM 1741 C CA . SER A 1 228 ? 4.483 14.133 -0.509 1.00 11.37 226 SER A CA 1
ATOM 1742 C C . SER A 1 228 ? 4.272 13.221 0.693 1.00 10.91 226 SER A C 1
ATOM 1743 O O . SER A 1 228 ? 3.203 12.631 0.868 1.00 12.13 226 SER A O 1
ATOM 1746 N N . THR A 1 229 ? 5.318 13.104 1.504 1.00 9.70 227 THR A N 1
ATOM 1747 C CA . THR A 1 229 ? 5.285 12.327 2.734 1.00 9.91 227 THR A CA 1
ATOM 1748 C C . THR A 1 229 ? 5.837 13.277 3.790 1.00 10.24 227 THR A C 1
ATOM 1749 O O . THR A 1 229 ? 6.831 13.968 3.556 1.00 8.98 227 THR A O 1
ATOM 1761 N N . GLU A 1 231 ? 7.131 13.443 7.740 1.00 11.63 229 GLU A N 1
ATOM 1762 C CA . GLU A 1 231 ? 7.543 12.750 8.959 1.00 13.19 229 GLU A CA 1
ATOM 1763 C C . GLU A 1 231 ? 7.893 13.869 9.933 1.00 13.68 229 GLU A C 1
ATOM 1764 O O . GLU A 1 231 ? 9.018 14.362 9.947 1.00 13.77 229 GLU A O 1
ATOM 1770 N N . LEU A 1 232 ? 6.920 14.277 10.740 1.00 14.42 230 LEU A N 1
ATOM 1771 C CA . LEU A 1 232 ? 7.144 15.375 11.666 1.00 14.55 230 LEU A CA 1
ATOM 1772 C C . LEU A 1 232 ? 7.357 14.949 13.117 1.00 15.32 230 LEU A C 1
ATOM 1773 O O . LEU A 1 232 ? 7.618 13.781 13.402 1.00 17.21 230 LEU A O 1
ATOM 1778 N N . GLY A 1 233 ? 7.244 15.909 14.027 1.00 15.76 231 GLY A N 1
ATOM 1779 C CA . GLY A 1 233 ? 7.456 15.628 15.435 1.00 15.56 231 GLY A CA 1
ATOM 1780 C C . GLY A 1 233 ? 6.393 14.790 16.111 1.00 15.42 231 GLY A C 1
ATOM 1781 O O . GLY A 1 233 ? 5.368 14.445 15.524 1.00 15.98 231 GLY A O 1
ATOM 1782 N N . GLY A 1 234 ? 6.656 14.450 17.366 1.00 14.70 232 GLY A N 1
ATOM 1783 C CA . GLY A 1 234 ? 5.716 13.662 18.130 1.00 13.20 232 GLY A CA 1
ATOM 1784 C C . GLY A 1 234 ? 5.776 14.076 19.584 1.00 11.10 232 GLY A C 1
ATOM 1785 O O . GLY A 1 234 ? 6.664 14.821 19.995 1.00 11.46 232 GLY A O 1
ATOM 1786 N N . ASN A 1 235 ? 4.806 13.616 20.358 1.00 11.74 233 ASN A N 1
ATOM 1787 C CA . ASN A 1 235 ? 4.755 13.905 21.785 1.00 9.39 233 ASN A CA 1
ATOM 1788 C C . ASN A 1 235 ? 4.197 12.611 22.348 1.00 9.32 233 ASN A C 1
ATOM 1789 O O . ASN A 1 235 ? 3.193 12.586 23.057 1.00 10.01 233 ASN A O 1
ATOM 1794 N N . ASP A 1 236 ? 4.891 11.536 21.991 1.00 10.39 234 ASP A N 1
ATOM 1795 C CA . ASP A 1 236 ? 4.537 10.166 22.343 1.00 10.41 234 ASP A CA 1
ATOM 1796 C C . ASP A 1 236 ? 4.166 9.848 23.774 1.00 10.61 234 ASP A C 1
ATOM 1797 O O . ASP A 1 236 ? 4.830 10.268 24.722 1.00 11.48 234 ASP A O 1
ATOM 1802 N N . ALA A 1 237 ? 3.099 9.070 23.907 1.00 10.30 235 ALA A N 1
ATOM 1803 C CA . ALA A 1 237 ? 2.621 8.632 25.202 1.00 11.54 235 ALA A CA 1
ATOM 1804 C C . ALA A 1 237 ? 3.358 7.351 25.576 1.00 11.39 235 ALA A C 1
ATOM 1805 O O . ALA A 1 237 ? 3.313 6.355 24.846 1.00 11.65 235 ALA A O 1
ATOM 1807 N N . PHE A 1 238 ? 4.055 7.395 26.704 1.00 10.37 236 PHE A N 1
ATOM 1808 C CA . PHE A 1 238 ? 4.776 6.235 27.217 1.00 8.59 236 PHE A CA 1
ATOM 1809 C C . PHE A 1 238 ? 3.885 5.791 28.373 1.00 8.52 236 PHE A C 1
ATOM 1810 O O . PHE A 1 238 ? 3.973 6.339 29.471 1.00 8.40 236 PHE A O 1
ATOM 1818 N N . ILE A 1 239 ? 3.018 4.813 28.11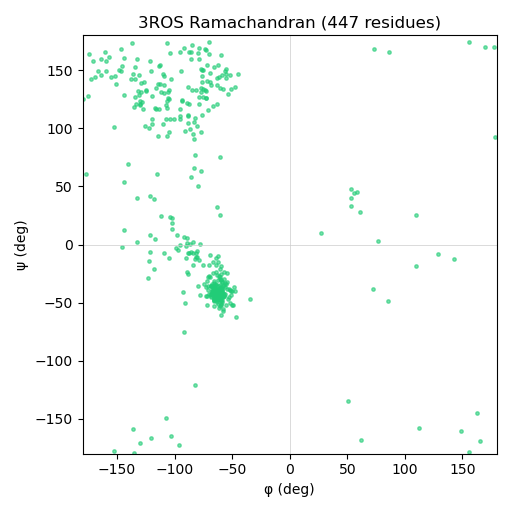9 1.00 6.97 237 ILE A N 1
ATOM 1819 C CA . ILE A 1 239 ? 2.077 4.338 29.126 1.00 6.86 237 ILE A CA 1
ATOM 1820 C C . ILE A 1 239 ? 2.611 3.214 30.001 1.00 7.14 237 ILE A C 1
ATOM 1821 O O . ILE A 1 239 ? 3.005 2.160 29.506 1.00 7.15 237 ILE A O 1
ATOM 1826 N N . VAL A 1 240 ? 2.620 3.455 31.308 1.00 6.04 238 VAL A N 1
ATOM 1827 C CA . VAL A 1 240 ? 3.094 2.471 32.273 1.00 6.93 238 VAL A CA 1
ATOM 1828 C C . VAL A 1 240 ? 1.881 1.924 33.018 1.00 8.44 238 VAL A C 1
ATOM 1829 O O . VAL A 1 240 ? 1.273 2.626 33.826 1.00 8.84 238 VAL A O 1
ATOM 1833 N N . LEU A 1 241 ? 1.525 0.675 32.734 1.00 8.21 239 LEU A N 1
ATOM 1834 C CA . LEU A 1 241 ? 0.378 0.049 33.377 1.00 7.65 239 LEU A CA 1
ATOM 1835 C C . LEU A 1 241 ? 0.743 -0.417 34.773 1.00 9.22 239 LEU A C 1
ATOM 1836 O O . LEU A 1 241 ? 1.919 -0.597 35.089 1.00 9.43 239 LEU A O 1
ATOM 1841 N N . ASP A 1 242 ? -0.274 -0.618 35.604 1.00 11.12 240 ASP A N 1
ATOM 1842 C CA . ASP A 1 242 ? -0.049 -1.054 36.975 1.00 12.71 240 ASP A CA 1
ATOM 1843 C C . ASP A 1 242 ? 0.659 -2.405 37.064 1.00 13.53 240 ASP A C 1
ATOM 1844 O O . ASP A 1 242 ? 1.263 -2.716 38.092 1.00 14.10 240 ASP A O 1
ATOM 1849 N N . ASP A 1 243 ? 0.602 -3.202 35.996 1.00 12.66 241 ASP A N 1
ATOM 1850 C CA . ASP A 1 243 ? 1.265 -4.504 36.003 1.00 13.00 241 ASP A CA 1
ATOM 1851 C C . ASP A 1 243 ? 2.579 -4.514 35.227 1.00 12.13 241 ASP A C 1
ATOM 1852 O O . ASP A 1 243 ? 3.057 -5.566 34.797 1.00 12.14 241 ASP A O 1
ATOM 1857 N N . ALA A 1 244 ? 3.178 -3.341 35.059 1.00 10.03 242 ALA A N 1
ATOM 1858 C CA . ALA A 1 244 ? 4.446 -3.263 34.355 1.00 9.71 242 ALA A CA 1
ATOM 1859 C C . ALA A 1 244 ? 5.469 -4.049 35.162 1.00 10.70 242 ALA A C 1
ATOM 1860 O O . ALA A 1 244 ? 5.497 -3.960 36.388 1.00 9.58 242 ALA A O 1
ATOM 1862 N N . ASP A 1 245 ? 6.298 -4.826 34.481 1.00 10.86 243 ASP A N 1
ATOM 1863 C CA . ASP A 1 245 ? 7.322 -5.575 35.184 1.00 12.06 243 ASP A CA 1
ATOM 1864 C C . ASP A 1 245 ? 8.380 -4.569 35.626 1.00 11.54 243 ASP A C 1
ATOM 1865 O O . ASP A 1 245 ? 8.910 -3.821 34.807 1.00 10.50 243 ASP A O 1
ATOM 1870 N N . PRO A 1 246 ? 8.709 -4.547 36.924 1.00 10.60 244 PRO A N 1
ATOM 1871 C CA . PRO A 1 246 ? 9.711 -3.623 37.462 1.00 10.97 244 PRO A CA 1
ATOM 1872 C C . PRO A 1 246 ? 11.042 -3.611 36.702 1.00 11.22 244 PRO A C 1
ATOM 1873 O O . PRO A 1 246 ? 11.630 -2.555 36.496 1.00 11.25 244 PRO A O 1
ATOM 1877 N N . GLN A 1 247 ? 11.514 -4.784 36.291 1.00 11.62 245 GLN A N 1
ATOM 1878 C CA . GLN A 1 247 ? 12.783 -4.889 35.574 1.00 11.77 245 GLN A CA 1
ATOM 1879 C C . GLN A 1 247 ? 12.695 -4.341 34.152 1.00 12.26 245 GLN A C 1
ATOM 1880 O O . GLN A 1 247 ? 13.588 -3.623 33.702 1.00 11.46 245 GLN A O 1
ATOM 1886 N N . VAL A 1 248 ? 11.623 -4.686 33.444 1.00 12.32 246 VAL A N 1
ATOM 1887 C CA . VAL A 1 248 ? 11.432 -4.199 32.085 1.00 12.30 246 VAL A CA 1
ATOM 1888 C C . VAL A 1 248 ? 11.380 -2.676 32.145 1.00 11.58 246 VAL A C 1
ATOM 1889 O O . VAL A 1 248 ? 12.104 -1.981 31.432 1.00 10.80 246 VAL A O 1
ATOM 1893 N N . LEU A 1 249 ? 10.524 -2.168 33.023 1.00 11.89 247 LEU A N 1
ATOM 1894 C CA . LEU A 1 249 ? 10.354 -0.736 33.196 1.00 11.30 247 LEU A CA 1
ATOM 1895 C C . LEU A 1 249 ? 11.695 -0.046 33.433 1.00 11.55 247 LEU A C 1
ATOM 1896 O O . LEU A 1 249 ? 12.021 0.940 32.778 1.00 10.76 247 LEU A O 1
ATOM 1901 N N . ARG A 1 250 ? 12.475 -0.572 34.368 1.00 12.28 248 ARG A N 1
ATOM 1902 C CA . ARG A 1 250 ? 13.781 0.002 34.671 1.00 13.04 248 ARG A CA 1
ATOM 1903 C C . ARG A 1 250 ? 14.699 0.026 33.446 1.00 12.62 248 ARG A C 1
ATOM 1904 O O . ARG A 1 250 ? 15.299 1.059 33.125 1.00 12.45 248 ARG A O 1
ATOM 1912 N N . ASN A 1 251 ? 14.813 -1.111 32.767 1.00 12.08 249 ASN A N 1
ATOM 1913 C CA . ASN A 1 251 ? 15.660 -1.206 31.578 1.00 13.19 249 ASN A CA 1
ATOM 1914 C C . ASN A 1 251 ? 15.272 -0.189 30.512 1.00 13.52 249 ASN A C 1
ATOM 1915 O O . ASN A 1 251 ? 16.127 0.461 29.914 1.00 13.45 249 ASN A O 1
ATOM 1920 N N . VAL A 1 252 ? 13.974 -0.059 30.274 1.00 12.75 250 VAL A N 1
ATOM 1921 C CA . VAL A 1 252 ? 13.484 0.865 29.262 1.00 12.87 250 VAL A CA 1
ATOM 1922 C C . VAL A 1 252 ? 13.692 2.340 29.618 1.00 12.80 250 VAL A C 1
ATOM 1923 O O . VAL A 1 252 ? 14.092 3.142 28.768 1.00 14.05 250 VAL A O 1
ATOM 1927 N N . LEU A 1 253 ? 13.429 2.702 30.868 1.00 13.36 251 LEU A N 1
ATOM 1928 C CA . LEU A 1 253 ? 13.592 4.089 31.291 1.00 12.77 251 LEU A CA 1
ATOM 1929 C C . LEU A 1 253 ? 15.036 4.576 31.217 1.00 14.05 251 LEU A C 1
ATOM 1930 O O . LEU A 1 253 ? 15.301 5.776 31.323 1.00 14.50 251 LEU A O 1
ATOM 1935 N N . ASN A 1 254 ? 15.975 3.657 31.025 1.00 14.23 252 ASN A N 1
ATOM 1936 C CA . ASN A 1 254 ? 17.369 4.058 30.939 1.00 17.31 252 ASN A CA 1
ATOM 1937 C C . ASN A 1 254 ? 17.608 5.080 29.820 1.00 17.03 252 ASN A C 1
ATOM 1938 O O . ASN A 1 254 ? 18.445 5.972 29.962 1.00 16.03 252 ASN A O 1
ATOM 1943 N N . ASP A 1 255 ? 16.881 4.964 28.709 1.00 16.66 253 ASP A N 1
ATOM 1944 C CA . ASP A 1 255 ? 17.064 5.923 27.615 1.00 16.50 253 ASP A CA 1
ATOM 1945 C C . ASP A 1 255 ? 15.782 6.290 26.864 1.00 15.84 253 ASP A C 1
ATOM 1946 O O . ASP A 1 255 ? 15.833 6.909 25.793 1.00 16.04 253 ASP A O 1
ATOM 1951 N N . ALA A 1 256 ? 14.634 5.927 27.429 1.00 14.35 254 ALA A N 1
ATOM 1952 C CA . ALA A 1 256 ? 13.348 6.219 26.799 1.00 13.95 254 ALA A CA 1
ATOM 1953 C C . ALA A 1 256 ? 13.164 7.712 26.533 1.00 13.68 254 ALA A C 1
ATOM 1954 O O . ALA A 1 256 ? 12.489 8.104 25.577 1.00 14.28 254 ALA A O 1
ATOM 1956 N N . ARG A 1 257 ? 13.772 8.544 27.373 1.00 12.82 255 ARG A N 1
ATOM 1957 C CA . ARG A 1 257 ? 13.646 9.987 27.216 1.00 13.66 255 ARG A CA 1
ATOM 1958 C C . ARG A 1 257 ? 14.971 10.703 26.952 1.00 13.74 255 ARG A C 1
ATOM 1959 O O . ARG A 1 257 ? 14.987 11.806 26.402 1.00 15.78 255 ARG A O 1
ATOM 1967 N N . THR A 1 258 ? 16.081 10.069 27.318 1.00 13.43 256 THR A N 1
ATOM 1968 C CA . THR A 1 258 ? 17.396 10.684 27.155 1.00 13.49 256 THR A CA 1
ATOM 1969 C C . THR A 1 258 ? 18.230 10.283 25.933 1.00 13.53 256 THR A C 1
ATOM 1970 O O . THR A 1 258 ? 19.319 10.824 25.731 1.00 13.53 256 THR A O 1
ATOM 1974 N N . TYR A 1 259 ? 17.736 9.347 25.123 1.00 11.57 257 TYR A N 1
ATOM 1975 C CA . TYR A 1 259 ? 18.469 8.934 23.928 1.00 11.60 257 TYR A CA 1
ATOM 1976 C C . TYR A 1 259 ? 18.608 10.174 23.046 1.00 12.06 257 TYR A C 1
ATOM 1977 O O . TYR A 1 259 ? 17.643 10.914 22.862 1.00 11.23 257 TYR A O 1
ATOM 1986 N N . ASN A 1 260 ? 19.806 10.397 22.515 1.00 11.19 258 ASN A N 1
ATOM 1987 C CA . ASN A 1 260 ? 20.086 11.558 21.672 1.00 11.48 258 ASN A CA 1
ATOM 1988 C C . ASN A 1 260 ? 19.678 12.859 22.375 1.00 11.69 258 ASN A C 1
ATOM 1989 O O . ASN A 1 260 ? 19.241 13.823 21.739 1.00 11.08 258 ASN A O 1
ATOM 1994 N N . ASP A 1 261 ? 19.821 12.867 23.698 1.00 11.50 259 ASP A N 1
ATOM 1995 C CA . ASP A 1 261 ? 19.492 14.024 24.525 1.00 11.88 259 ASP A CA 1
ATOM 1996 C C . ASP A 1 261 ? 18.011 14.404 24.423 1.00 11.16 259 ASP A C 1
ATOM 1997 O O . ASP A 1 261 ? 17.642 15.564 24.611 1.00 11.02 259 ASP A O 1
ATOM 2002 N N . GLY A 1 262 ? 17.169 13.411 24.144 1.00 11.17 260 GLY A N 1
ATOM 2003 C CA . GLY A 1 262 ? 15.737 13.643 24.029 1.00 10.28 260 GLY A CA 1
ATOM 2004 C C . GLY A 1 262 ? 15.318 14.293 22.722 1.00 9.52 260 GLY A C 1
ATOM 2005 O O . GLY A 1 262 ? 14.143 14.591 22.507 1.00 9.45 260 GLY A O 1
ATOM 2006 N N . GLN A 1 263 ? 16.286 14.511 21.844 1.00 10.44 261 GLN A N 1
ATOM 2007 C CA . GLN A 1 263 ? 16.027 15.131 20.552 1.00 11.89 261 GLN A CA 1
ATOM 2008 C C . GLN A 1 263 ? 15.598 14.058 19.561 1.00 12.26 261 GLN A C 1
ATOM 2009 O O . GLN A 1 263 ? 16.231 13.860 18.525 1.00 14.21 261 GLN A O 1
ATOM 2015 N N . VAL A 1 264 ? 14.518 13.362 19.899 1.00 12.27 262 VAL A N 1
ATOM 2016 C CA . VAL A 1 264 ? 13.987 12.296 19.057 1.00 12.80 262 VAL A CA 1
ATOM 2017 C C . VAL A 1 264 ? 12.483 12.492 18.899 1.00 12.41 262 VAL A C 1
ATOM 2018 O O . VAL A 1 264 ? 11.769 12.706 19.879 1.00 12.55 262 VAL A O 1
ATOM 2022 N N . CYS A 1 265 ? 12.001 12.416 17.663 1.00 12.68 263 CYS A N 1
ATOM 2023 C CA . CYS A 1 265 ? 10.581 12.603 17.410 1.00 13.59 263 CYS A CA 1
ATOM 2024 C C . CYS A 1 265 ? 9.754 11.554 18.141 1.00 13.53 263 CYS A C 1
ATOM 2025 O O . CYS A 1 265 ? 8.610 11.811 18.531 1.00 13.28 263 CYS A O 1
ATOM 2028 N N . THR A 1 266 ? 10.346 10.378 18.329 1.00 11.74 264 THR A N 1
ATOM 2029 C CA . THR A 1 266 ? 9.682 9.294 19.034 1.00 12.55 264 THR A CA 1
ATOM 2030 C C . THR A 1 266 ? 10.221 9.134 20.455 1.00 12.96 264 THR A C 1
ATOM 2031 O O . THR A 1 266 ? 10.140 8.052 21.041 1.00 13.06 264 THR A O 1
ATOM 2035 N N . SER A 1 267 ? 10.782 10.205 21.008 1.00 11.79 265 SER A N 1
ATOM 2036 C CA . SER A 1 267 ? 11.276 10.145 22.379 1.00 13.19 265 SER A CA 1
ATOM 2037 C C . SER A 1 267 ? 10.018 9.944 23.229 1.00 11.25 265 SER A C 1
ATOM 2038 O O . SER A 1 267 ? 8.929 10.338 22.820 1.00 11.78 265 SER A O 1
ATOM 2041 N N . SER A 1 268 ? 10.155 9.321 24.393 1.00 10.90 266 SER A N 1
ATOM 2042 C CA . SER A 1 268 ? 8.994 9.093 25.258 1.00 11.28 266 SER A CA 1
ATOM 2043 C C . SER A 1 268 ? 8.745 10.368 26.061 1.00 12.59 266 SER A C 1
ATOM 2044 O O . SER A 1 268 ? 9.073 10.455 27.251 1.00 11.17 266 SER A O 1
ATOM 2047 N N . LYS A 1 269 ? 8.147 11.351 25.392 1.00 12.10 267 LYS A N 1
ATOM 2048 C CA . LYS A 1 269 ? 7.895 12.662 25.973 1.00 11.26 267 LYS A CA 1
ATOM 2049 C C . LYS A 1 269 ? 6.803 12.784 27.028 1.00 11.30 267 LYS A C 1
ATOM 2050 O O . LYS A 1 269 ? 6.946 13.568 27.964 1.00 11.87 267 LYS A O 1
ATOM 2056 N N . ARG A 1 270 ? 5.713 12.042 26.881 1.00 9.71 268 ARG A N 1
ATOM 2057 C CA . ARG A 1 270 ? 4.637 12.099 27.865 1.00 9.62 268 ARG A CA 1
ATOM 2058 C C . ARG A 1 270 ? 4.522 10.755 28.570 1.00 9.49 268 ARG A C 1
ATOM 2059 O O . ARG A 1 270 ? 3.848 9.840 28.099 1.00 9.61 268 ARG A O 1
ATOM 2067 N N . ILE A 1 271 ? 5.197 10.646 29.706 1.00 9.14 269 ILE A N 1
ATOM 2068 C CA . ILE A 1 271 ? 5.190 9.417 30.486 1.00 8.64 269 ILE A CA 1
ATOM 2069 C C . ILE A 1 271 ? 3.940 9.396 31.356 1.00 8.66 269 ILE A C 1
ATOM 2070 O O . ILE A 1 271 ? 3.848 10.110 32.355 1.00 7.59 269 ILE A O 1
ATOM 2075 N N . ILE A 1 272 ? 2.979 8.570 30.948 1.00 7.61 270 ILE A N 1
ATOM 2076 C CA . ILE A 1 272 ? 1.687 8.434 31.617 1.00 7.89 270 ILE A CA 1
ATOM 2077 C C . ILE A 1 272 ? 1.676 7.183 32.500 1.00 8.30 270 ILE A C 1
ATOM 2078 O O . ILE A 1 272 ? 1.616 6.060 32.001 1.00 9.00 270 ILE A O 1
ATOM 2083 N N . VAL A 1 273 ? 1.711 7.392 33.815 1.00 9.50 271 VAL A N 1
ATOM 2084 C CA . VAL A 1 273 ? 1.776 6.290 34.772 1.00 8.57 271 VAL A CA 1
ATOM 2085 C C . VAL A 1 273 ? 0.537 6.078 35.635 1.00 9.68 271 VAL A C 1
ATOM 2086 O O . VAL A 1 273 ? 0.030 7.020 36.245 1.00 10.42 271 VAL A O 1
ATOM 2090 N N . GLU A 1 274 ? 0.060 4.839 35.707 1.00 8.89 272 GLU A N 1
ATOM 2091 C CA . GLU A 1 274 ? -1.088 4.556 36.553 1.00 10.82 272 GLU A CA 1
ATOM 2092 C C . GLU A 1 274 ? -0.570 4.739 37.983 1.00 11.30 272 GLU A C 1
ATOM 2093 O O . GLU A 1 274 ? 0.545 4.329 38.305 1.00 10.93 272 GLU A O 1
ATOM 2099 N N . LYS A 1 275 ? -1.381 5.386 38.815 1.00 12.03 273 LYS A N 1
ATOM 2100 C CA . LYS A 1 275 ? -1.028 5.738 40.189 1.00 13.40 273 LYS A CA 1
ATOM 2101 C C . LYS A 1 275 ? -0.142 4.845 41.049 1.00 12.33 273 LYS A C 1
ATOM 2102 O O . LYS A 1 275 ? 0.782 5.345 41.688 1.00 11.78 273 LYS A O 1
ATOM 2108 N N . SER A 1 276 ? -0.406 3.543 41.085 1.00 12.89 274 SER A N 1
ATOM 2109 C CA . SER A 1 276 ? 0.399 2.655 41.923 1.00 12.31 274 SER A CA 1
ATOM 2110 C C . SER A 1 276 ? 1.880 2.591 41.543 1.00 11.49 274 SER A C 1
ATOM 2111 O O . SER A 1 276 ? 2.702 2.119 42.334 1.00 10.32 274 SER A O 1
ATOM 2114 N N . ARG A 1 277 ? 2.223 3.067 40.348 1.00 9.46 275 ARG A N 1
ATOM 2115 C CA . ARG A 1 277 ? 3.614 3.031 39.890 1.00 8.99 275 ARG A CA 1
ATOM 2116 C C . ARG A 1 277 ? 4.209 4.420 39.663 1.00 8.10 275 ARG A C 1
ATOM 2117 O O . ARG A 1 277 ? 5.336 4.546 39.188 1.00 6.74 275 ARG A O 1
ATOM 2125 N N . TYR A 1 278 ? 3.448 5.453 40.004 1.00 8.20 276 TYR A N 1
ATOM 2126 C CA . TYR A 1 278 ? 3.879 6.839 39.824 1.00 8.25 276 TYR A CA 1
ATOM 2127 C C . TYR A 1 278 ? 5.187 7.159 40.551 1.00 9.00 276 TYR A C 1
ATOM 2128 O O . TYR A 1 278 ? 6.163 7.592 39.930 1.00 5.83 276 TYR A O 1
ATOM 2137 N N . ASP A 1 279 ? 5.211 6.950 41.863 1.00 8.42 277 ASP A N 1
ATOM 2138 C CA . ASP A 1 279 ? 6.415 7.222 42.639 1.00 10.08 277 ASP A CA 1
ATOM 2139 C C . ASP A 1 279 ? 7.598 6.394 42.151 1.00 7.61 277 ASP A C 1
ATOM 2140 O O . ASP A 1 279 ? 8.730 6.872 42.124 1.00 8.06 277 ASP A O 1
ATOM 2145 N N . GLU A 1 280 ? 7.332 5.149 41.775 1.00 6.96 278 GLU A N 1
ATOM 2146 C CA . GLU A 1 280 ? 8.379 4.262 41.277 1.00 7.50 278 GLU A CA 1
ATOM 2147 C C . GLU A 1 280 ? 9.036 4.831 40.014 1.00 7.19 278 GLU A C 1
ATOM 2148 O O . GLU A 1 280 ? 10.260 4.874 39.908 1.00 6.38 278 GLU A O 1
ATOM 2154 N N . VAL A 1 281 ? 8.222 5.270 39.058 1.00 7.46 279 VAL A N 1
ATOM 2155 C CA . VAL A 1 281 ? 8.764 5.831 37.822 1.00 6.20 279 VAL A CA 1
ATOM 2156 C C . VAL A 1 281 ? 9.564 7.102 38.091 1.00 7.22 279 VAL A C 1
ATOM 2157 O O . VAL A 1 281 ? 10.645 7.289 37.539 1.00 6.43 279 VAL A O 1
ATOM 2161 N N . LEU A 1 282 ? 9.031 7.980 38.933 1.00 7.28 280 LEU A N 1
ATOM 2162 C CA . LEU A 1 282 ? 9.735 9.214 39.259 1.00 8.01 280 LEU A CA 1
ATOM 2163 C C . LEU A 1 282 ? 11.103 8.895 39.850 1.00 7.64 280 LEU A C 1
ATOM 2164 O O . LEU A 1 282 ? 12.106 9.500 39.473 1.00 6.11 280 LEU A O 1
ATOM 2169 N N . HIS A 1 283 ? 11.150 7.939 40.775 1.00 7.60 281 HIS A N 1
ATOM 2170 C CA . HIS A 1 283 ? 12.418 7.576 41.398 1.00 8.38 281 HIS A CA 1
ATOM 2171 C C . HIS A 1 283 ? 13.428 7.052 40.385 1.00 7.82 281 HIS A C 1
ATOM 2172 O O . HIS A 1 283 ? 14.607 7.411 40.427 1.00 6.45 281 HIS A O 1
ATOM 2179 N N . GLU A 1 284 ? 12.968 6.195 39.481 1.00 6.94 282 GLU A N 1
ATOM 2180 C CA . GLU A 1 284 ? 13.855 5.614 38.476 1.00 8.93 282 GLU A CA 1
ATOM 2181 C C . GLU A 1 284 ? 14.394 6.676 37.522 1.00 7.31 282 GLU A C 1
ATOM 2182 O O . GLU A 1 284 ? 15.570 6.661 37.170 1.00 6.20 282 GLU A O 1
ATOM 2188 N N . LEU A 1 285 ? 13.532 7.594 37.097 1.00 6.38 283 LEU A N 1
ATOM 2189 C CA . LEU A 1 285 ? 13.967 8.659 36.208 1.00 7.22 283 LEU A CA 1
ATOM 2190 C C . LEU A 1 285 ? 15.030 9.505 36.891 1.00 8.07 283 LEU A C 1
ATOM 2191 O O . LEU A 1 285 ? 16.026 9.886 36.275 1.00 7.43 283 LEU A O 1
ATOM 2196 N N . LYS A 1 286 ? 14.817 9.801 38.168 1.00 6.97 284 LYS A N 1
ATOM 2197 C CA . LYS A 1 286 ? 15.784 10.598 38.906 1.00 8.03 284 LYS A CA 1
ATOM 2198 C C . LYS A 1 286 ? 17.104 9.838 38.996 1.00 8.26 284 LYS A C 1
ATOM 2199 O O . LYS A 1 286 ? 18.180 10.423 38.888 1.00 8.56 284 LYS A O 1
ATOM 2205 N N . ASN A 1 287 ? 17.017 8.525 39.182 1.00 10.11 285 ASN A N 1
ATOM 2206 C CA . ASN A 1 287 ? 18.216 7.696 39.266 1.00 10.68 285 ASN A CA 1
ATOM 2207 C C . ASN A 1 287 ? 18.965 7.773 37.931 1.00 10.19 285 ASN A C 1
ATOM 2208 O O . ASN A 1 287 ? 20.172 8.022 37.893 1.00 10.90 285 ASN A O 1
ATOM 2213 N N . VAL A 1 288 ? 18.241 7.573 36.836 1.00 8.53 286 VAL A N 1
ATOM 2214 C CA . VAL A 1 288 ? 18.853 7.621 35.508 1.00 9.25 286 VAL A CA 1
ATOM 2215 C C . VAL A 1 288 ? 19.478 8.983 35.222 1.00 9.09 286 VAL A C 1
ATOM 2216 O O . VAL A 1 288 ? 20.649 9.073 34.865 1.00 8.88 286 VAL A O 1
ATOM 2220 N N . PHE A 1 289 ? 18.688 10.037 35.384 1.00 8.53 287 PHE A N 1
ATOM 2221 C CA . PHE A 1 289 ? 19.153 11.396 35.121 1.00 9.74 287 PHE A CA 1
ATOM 2222 C C . PHE A 1 289 ? 20.329 11.828 35.992 1.00 11.11 287 PHE A C 1
ATOM 2223 O O . PHE A 1 289 ? 21.308 12.377 35.488 1.00 9.92 287 PHE A O 1
ATOM 2231 N N . SER A 1 290 ? 20.239 11.575 37.294 1.00 10.85 288 SER A N 1
ATOM 2232 C CA . SER A 1 290 ? 21.296 11.976 38.210 1.00 10.81 288 SER A CA 1
ATOM 2233 C C . SER A 1 290 ? 22.636 11.296 37.940 1.00 11.61 288 SER A C 1
ATOM 2234 O O . SER A 1 290 ? 23.685 11.848 38.266 1.00 12.34 288 SER A O 1
ATOM 2237 N N . ASN A 1 291 ? 22.612 10.111 37.338 1.00 11.37 289 ASN A N 1
ATOM 2238 C CA . ASN A 1 291 ? 23.852 9.394 37.058 1.00 12.30 289 ASN A CA 1
ATOM 2239 C C . ASN A 1 291 ? 24.497 9.701 35.708 1.00 11.28 289 ASN A C 1
ATOM 2240 O O . ASN A 1 291 ? 25.537 9.134 35.370 1.00 11.36 289 ASN A O 1
ATOM 2245 N N . LEU A 1 292 ? 23.894 10.598 34.937 1.00 10.03 290 LEU A N 1
ATOM 2246 C CA . LEU A 1 292 ? 24.466 10.964 33.646 1.00 9.32 290 LEU A CA 1
ATOM 2247 C C . LEU A 1 292 ? 25.722 11.794 33.881 1.00 9.73 290 LEU A C 1
ATOM 2248 O O . LEU A 1 292 ? 25.868 12.432 34.928 1.00 10.72 290 LEU A O 1
ATOM 2253 N N . LYS A 1 293 ? 26.628 11.776 32.911 1.00 8.92 291 LYS A N 1
ATOM 2254 C CA . LYS A 1 293 ? 27.879 12.517 33.008 1.00 10.65 291 LYS A CA 1
ATOM 2255 C C . LYS A 1 293 ? 28.086 13.403 31.787 1.00 11.05 291 LYS A C 1
ATOM 2256 O O . LYS A 1 293 ? 28.217 12.911 30.669 1.00 9.28 291 LYS A O 1
ATOM 2262 N N . ALA A 1 294 ? 28.120 14.711 32.010 1.00 10.86 292 ALA A N 1
ATOM 2263 C CA . ALA A 1 294 ? 28.304 15.659 30.920 1.00 10.40 292 ALA A CA 1
ATOM 2264 C C . ALA A 1 294 ? 29.766 15.708 30.484 1.00 10.80 292 ALA A C 1
ATOM 2265 O O . ALA A 1 294 ? 30.671 15.457 31.282 1.00 11.28 292 ALA A O 1
ATOM 2267 N N . GLY A 1 295 ? 29.991 16.019 29.211 1.00 9.99 293 GLY A N 1
ATOM 2268 C CA . GLY A 1 295 ? 31.349 16.105 28.710 1.00 10.71 293 GLY A CA 1
ATOM 2269 C C . GLY A 1 295 ? 31.413 16.106 27.197 1.00 10.00 293 GLY A C 1
ATOM 2270 O O . GLY A 1 295 ? 30.395 16.237 26.524 1.00 10.91 293 GLY A O 1
ATOM 2271 N N . ASP A 1 296 ? 32.620 15.963 26.665 1.00 9.77 294 ASP A N 1
ATOM 2272 C CA . ASP A 1 296 ? 32.835 15.933 25.222 1.00 9.39 294 ASP A CA 1
ATOM 2273 C C . ASP A 1 296 ? 32.105 14.713 24.657 1.00 7.73 294 ASP A C 1
ATOM 2274 O O . ASP A 1 296 ? 32.393 13.581 25.044 1.00 8.34 294 ASP A O 1
ATOM 2279 N N . PRO A 1 297 ? 31.157 14.921 23.729 1.00 7.90 295 PRO A N 1
ATOM 2280 C CA . PRO A 1 297 ? 30.454 13.751 23.183 1.00 7.77 295 PRO A CA 1
ATOM 2281 C C . PRO A 1 297 ? 31.350 12.754 22.435 1.00 8.58 295 PRO A C 1
ATOM 2282 O O . PRO A 1 297 ? 30.915 11.648 22.101 1.00 8.23 295 PRO A O 1
ATOM 2286 N N . LEU A 1 298 ? 32.597 13.144 22.181 1.00 10.41 296 LEU A N 1
ATOM 2287 C CA . LEU A 1 298 ? 33.559 12.278 21.497 1.00 10.51 296 LEU A CA 1
ATOM 2288 C C . LEU A 1 298 ? 34.225 11.320 22.482 1.00 12.46 296 LEU A C 1
ATOM 2289 O O . LEU A 1 298 ? 34.818 10.317 22.081 1.00 11.79 296 LEU A O 1
ATOM 2294 N N . GLU A 1 299 ? 34.131 11.643 23.768 1.00 12.70 297 GLU A N 1
ATOM 2295 C CA . GLU A 1 299 ? 34.740 10.832 24.820 1.00 14.34 297 GLU A CA 1
ATOM 2296 C C . GLU A 1 299 ? 33.826 9.725 25.327 1.00 14.02 297 GLU A C 1
ATOM 2297 O O . GLU A 1 299 ? 32.652 9.950 25.596 1.00 12.05 297 GLU A O 1
ATOM 2303 N N . ALA A 1 300 ? 34.397 8.535 25.488 1.00 14.06 298 ALA A N 1
ATOM 2304 C CA . ALA A 1 300 ? 33.666 7.354 25.931 1.00 14.86 298 ALA A CA 1
ATOM 2305 C C . ALA A 1 300 ? 32.915 7.456 27.259 1.00 16.07 298 ALA A C 1
ATOM 2306 O O . ALA A 1 300 ? 31.866 6.834 27.419 1.00 16.78 298 ALA A O 1
ATOM 2308 N N . ASP A 1 301 ? 33.437 8.227 28.207 1.00 16.98 299 ASP A N 1
ATOM 2309 C CA . ASP A 1 301 ? 32.788 8.350 29.514 1.00 17.69 299 ASP A CA 1
ATOM 2310 C C . ASP A 1 301 ? 31.624 9.336 29.541 1.00 16.09 299 ASP A C 1
ATOM 2311 O O . ASP A 1 301 ? 30.869 9.393 30.516 1.00 15.60 299 ASP A O 1
ATOM 2316 N N . THR A 1 302 ? 31.475 10.118 28.479 1.00 13.73 300 THR A N 1
ATOM 2317 C CA . THR A 1 302 ? 30.380 11.082 28.409 1.00 11.34 300 THR A CA 1
ATOM 2318 C C . THR A 1 302 ? 29.058 10.373 28.127 1.00 10.81 300 THR A C 1
ATOM 2319 O O . THR A 1 302 ? 28.953 9.607 27.165 1.00 8.49 300 THR A O 1
ATOM 2323 N N . THR A 1 303 ? 28.053 10.628 28.965 1.00 9.81 301 THR A N 1
ATOM 2324 C CA . THR A 1 303 ? 26.737 10.027 28.781 1.00 9.48 301 THR A CA 1
ATOM 2325 C C . THR A 1 303 ? 25.648 11.092 28.631 1.00 9.68 301 THR A C 1
ATOM 2326 O O . THR A 1 303 ? 24.490 10.776 28.353 1.00 9.42 301 THR A O 1
ATOM 2330 N N . LEU A 1 304 ? 26.030 12.351 28.823 1.00 8.23 302 LEU A N 1
ATOM 2331 C CA . LEU A 1 304 ? 25.109 13.480 28.681 1.00 7.68 302 LEU A CA 1
ATOM 2332 C C . LEU A 1 304 ? 25.747 14.456 27.697 1.00 8.17 302 LEU A C 1
ATOM 2333 O O . LEU A 1 304 ? 26.652 15.214 28.048 1.00 7.75 302 LEU A O 1
ATOM 2338 N N . PRO A 1 305 ? 25.279 14.450 26.444 1.00 7.36 303 PRO A N 1
ATOM 2339 C CA . PRO A 1 305 ? 25.847 15.350 25.443 1.00 8.02 303 PRO A CA 1
ATOM 2340 C C . PRO A 1 305 ? 25.197 16.718 25.502 1.00 7.43 303 PRO A C 1
ATOM 2341 O O . PRO A 1 305 ? 24.222 16.923 26.222 1.00 5.83 303 PRO A O 1
ATOM 2345 N N . PRO A 1 306 ? 25.751 17.684 24.759 1.00 8.07 304 PRO A N 1
ATOM 2346 C CA . PRO A 1 306 ? 25.158 19.021 24.750 1.00 8.45 304 PRO A CA 1
ATOM 2347 C C . PRO A 1 306 ? 24.009 18.936 23.741 1.00 8.50 304 PRO A C 1
ATOM 2348 O O . PRO A 1 306 ? 23.913 17.953 22.997 1.00 7.62 304 PRO A O 1
ATOM 2360 N N . ASN A 1 308 ? 21.994 20.071 20.307 1.00 8.31 306 ASN A N 1
ATOM 2361 C CA . ASN A 1 308 ? 22.610 20.273 18.994 1.00 8.92 306 ASN A CA 1
ATOM 2362 C C . ASN A 1 308 ? 23.119 21.689 18.722 1.00 8.62 306 ASN A C 1
ATOM 2363 O O . ASN A 1 308 ? 24.000 21.880 17.884 1.00 7.32 306 ASN A O 1
ATOM 2368 N N . SER A 1 309 ? 22.570 22.683 19.413 1.00 8.56 307 SER A N 1
ATOM 2369 C CA . SER A 1 309 ? 23.017 24.059 19.195 1.00 9.51 307 SER A CA 1
ATOM 2370 C C . SER A 1 309 ? 22.661 24.955 20.372 1.00 10.10 307 SER A C 1
ATOM 2371 O O . SER A 1 309 ? 21.754 24.654 21.145 1.00 9.21 307 SER A O 1
ATOM 2374 N N . GLU A 1 310 ? 23.387 26.059 20.504 1.00 11.09 308 GLU A N 1
ATOM 2375 C CA . GLU A 1 310 ? 23.142 26.997 21.587 1.00 12.08 308 GLU A CA 1
ATOM 2376 C C . GLU A 1 310 ? 21.727 27.532 21.441 1.00 12.30 308 GLU A C 1
ATOM 2377 O O . GLU A 1 310 ? 21.033 27.757 22.430 1.00 13.15 308 GLU A O 1
ATOM 2383 N N . LYS A 1 311 ? 21.289 27.712 20.198 1.00 12.08 309 LYS A N 1
ATOM 2384 C CA . LYS A 1 311 ? 19.949 28.223 19.944 1.00 12.62 309 LYS A CA 1
ATOM 2385 C C . LYS A 1 311 ? 18.903 27.222 20.437 1.00 12.19 309 LYS A C 1
ATOM 2386 O O . LYS A 1 311 ? 17.871 27.603 20.995 1.00 11.08 309 LYS A O 1
ATOM 2392 N N . ALA A 1 312 ? 19.179 25.940 20.234 1.00 10.93 310 ALA A N 1
ATOM 2393 C CA . ALA A 1 312 ? 18.268 24.885 20.669 1.00 11.97 310 ALA A CA 1
ATOM 2394 C C . ALA A 1 312 ? 18.207 24.858 22.194 1.00 10.96 310 ALA A C 1
ATOM 2395 O O . ALA A 1 312 ? 17.141 24.663 22.781 1.00 9.40 310 ALA A O 1
ATOM 2397 N N . LYS A 1 313 ? 19.357 25.051 22.836 1.00 10.74 311 LYS A N 1
ATOM 2398 C CA . LYS A 1 313 ? 19.409 25.057 24.292 1.00 11.06 311 LYS A CA 1
ATOM 2399 C C . LYS A 1 313 ? 18.554 26.206 24.826 1.00 11.87 311 LYS A C 1
ATOM 2400 O O . LYS A 1 313 ? 17.755 26.027 25.742 1.00 9.64 311 LYS A O 1
ATOM 2406 N N . GLU A 1 314 ? 18.723 27.387 24.240 1.00 11.15 312 GLU A N 1
ATOM 2407 C CA . GLU A 1 314 ? 17.966 28.555 24.672 1.00 12.16 312 GLU A CA 1
ATOM 2408 C C . GLU A 1 314 ? 16.462 28.392 24.482 1.00 11.30 312 GLU A C 1
ATOM 2409 O O . GLU A 1 314 ? 15.683 28.792 25.346 1.00 10.61 312 GLU A O 1
ATOM 2415 N N . LYS A 1 315 ? 16.048 27.803 23.362 1.00 10.54 313 LYS A N 1
ATOM 2416 C CA . LYS A 1 315 ? 14.629 27.595 23.118 1.00 11.21 313 LYS A CA 1
ATOM 2417 C C . LYS A 1 315 ? 14.050 26.659 24.171 1.00 10.87 313 LYS A C 1
ATOM 2418 O O . LYS A 1 315 ? 12.929 26.846 24.635 1.00 8.00 313 LYS A O 1
ATOM 2424 N N . LEU A 1 316 ? 14.819 25.638 24.536 1.00 10.31 314 LEU A N 1
ATOM 2425 C CA . LEU A 1 316 ? 14.374 24.681 25.541 1.00 10.65 314 LEU A CA 1
ATOM 2426 C C . LEU A 1 316 ? 14.244 25.364 26.905 1.00 9.47 314 LEU A C 1
ATOM 2427 O O . LEU A 1 316 ? 13.285 25.130 27.640 1.00 11.21 314 LEU A O 1
ATOM 2432 N N . GLU A 1 317 ? 15.211 26.204 27.249 1.00 11.76 315 GLU A N 1
ATOM 2433 C CA . GLU A 1 317 ? 15.155 26.905 28.526 1.00 13.17 315 GLU A CA 1
ATOM 2434 C C . GLU A 1 317 ? 13.876 27.732 28.592 1.00 12.89 315 GLU A C 1
ATOM 2435 O O . GLU A 1 317 ? 13.221 27.811 29.633 1.00 13.06 315 GLU A O 1
ATOM 2441 N N . ALA A 1 318 ? 13.522 28.336 27.462 1.00 13.21 316 ALA A N 1
ATOM 2442 C CA . ALA A 1 318 ? 12.323 29.158 27.361 1.00 12.80 316 ALA A CA 1
ATOM 2443 C C . ALA A 1 318 ? 11.052 28.326 27.505 1.00 12.10 316 ALA A C 1
ATOM 2444 O O . ALA A 1 318 ? 10.090 28.755 28.143 1.00 11.43 316 ALA A O 1
ATOM 2446 N N . GLN A 1 319 ? 11.040 27.139 26.905 1.00 11.21 317 GLN A N 1
ATOM 2447 C CA . GLN A 1 319 ? 9.869 26.267 26.989 1.00 10.74 317 GLN A CA 1
ATOM 2448 C C . GLN A 1 319 ? 9.647 25.799 28.419 1.00 10.17 317 GLN A C 1
ATOM 2449 O O . GLN A 1 319 ? 8.521 25.805 28.925 1.00 9.62 317 GLN A O 1
ATOM 2455 N N . VAL A 1 320 ? 10.728 25.367 29.055 1.00 9.87 318 VAL A N 1
ATOM 2456 C CA . VAL A 1 320 ? 10.649 24.878 30.421 1.00 10.23 318 VAL A CA 1
ATOM 2457 C C . VAL A 1 320 ? 10.199 25.980 31.367 1.00 10.00 318 VAL A C 1
ATOM 2458 O O . VAL A 1 320 ? 9.354 25.756 32.234 1.00 10.67 318 VAL A O 1
ATOM 2462 N N . LYS A 1 321 ? 10.762 27.172 31.199 1.00 11.40 319 LYS A N 1
ATOM 2463 C CA . LYS A 1 321 ? 10.390 28.292 32.051 1.00 12.17 319 LYS A CA 1
ATOM 2464 C C . LYS A 1 321 ? 8.902 28.578 31.885 1.00 13.13 319 LYS A C 1
ATOM 2465 O O . LYS A 1 321 ? 8.185 28.760 32.866 1.00 12.57 319 LYS A O 1
ATOM 2471 N N . GLU A 1 322 ? 8.434 28.611 30.642 1.00 12.66 320 GLU A N 1
ATOM 2472 C CA . GLU A 1 322 ? 7.021 28.860 30.377 1.00 12.75 320 GLU A CA 1
ATOM 2473 C C . GLU A 1 322 ? 6.169 27.777 31.030 1.00 11.08 320 GLU A C 1
ATOM 2474 O O . GLU A 1 322 ? 5.105 28.057 31.576 1.00 11.86 320 GLU A O 1
ATOM 2480 N N . ALA A 1 323 ? 6.647 26.537 30.983 1.00 9.06 321 ALA A N 1
ATOM 2481 C CA . ALA A 1 323 ? 5.919 25.419 31.572 1.00 7.83 321 ALA A CA 1
ATOM 2482 C C . ALA A 1 323 ? 5.820 25.576 33.087 1.00 7.18 321 ALA A C 1
ATOM 2483 O O . ALA A 1 323 ? 4.760 25.378 33.676 1.00 7.62 321 ALA A O 1
ATOM 2485 N N . ILE A 1 324 ? 6.934 25.934 33.708 1.00 7.74 322 ILE A N 1
ATOM 2486 C CA . ILE A 1 324 ? 6.970 26.119 35.151 1.00 9.01 322 ILE A CA 1
ATOM 2487 C C . ILE A 1 324 ? 6.118 27.316 35.559 1.00 11.70 322 ILE A C 1
ATOM 2488 O O . ILE A 1 324 ? 5.357 27.244 36.524 1.00 12.54 322 ILE A O 1
ATOM 2493 N N . ASP A 1 325 ? 6.233 28.415 34.820 1.00 12.19 323 ASP A N 1
ATOM 2494 C CA . ASP A 1 325 ? 5.449 29.601 35.143 1.00 14.57 323 ASP A CA 1
ATOM 2495 C C . ASP A 1 325 ? 3.950 29.356 34.996 1.00 14.77 323 ASP A C 1
ATOM 2496 O O . ASP A 1 325 ? 3.138 30.114 35.530 1.00 15.49 323 ASP A O 1
ATOM 2501 N N . ALA A 1 326 ? 3.585 28.297 34.278 1.00 14.17 324 ALA A N 1
ATOM 2502 C CA . ALA A 1 326 ? 2.182 27.961 34.085 1.00 13.39 324 ALA A CA 1
ATOM 2503 C C . ALA A 1 326 ? 1.702 26.899 35.072 1.00 13.43 324 ALA A C 1
ATOM 2504 O O . ALA A 1 326 ? 0.521 26.558 35.088 1.00 12.95 324 ALA A O 1
ATOM 2506 N N . GLY A 1 327 ? 2.610 26.360 35.886 1.00 11.31 325 GLY A N 1
ATOM 2507 C CA . GLY A 1 327 ? 2.185 25.371 36.864 1.00 11.03 325 GLY A CA 1
ATOM 2508 C C . GLY A 1 327 ? 2.925 24.048 36.928 1.00 10.83 325 GLY A C 1
ATOM 2509 O O . GLY A 1 327 ? 2.674 23.247 37.834 1.00 9.99 325 GLY A O 1
ATOM 2510 N N . ALA A 1 328 ? 3.818 23.801 35.975 1.00 9.75 326 ALA A N 1
ATOM 2511 C CA . ALA A 1 328 ? 4.588 22.559 35.972 1.00 10.50 326 ALA A CA 1
ATOM 2512 C C . ALA A 1 328 ? 5.552 22.599 37.148 1.00 10.52 326 ALA A C 1
ATOM 2513 O O . ALA A 1 328 ? 6.136 23.639 37.446 1.00 9.85 326 ALA A O 1
ATOM 2515 N N . LYS A 1 329 ? 5.720 21.469 37.821 1.00 9.58 327 LYS A N 1
ATOM 2516 C CA . LYS A 1 329 ? 6.612 21.429 38.967 1.00 9.11 327 LYS A CA 1
ATOM 2517 C C . LYS A 1 329 ? 7.883 20.647 38.686 1.00 9.01 327 LYS A C 1
ATOM 2518 O O . LYS A 1 329 ? 7.877 19.657 37.946 1.00 9.51 327 LYS A O 1
ATOM 2524 N N . VAL A 1 330 ? 8.978 21.117 39.277 1.00 8.87 328 VAL A N 1
ATOM 2525 C CA . VAL A 1 330 ? 10.287 20.506 39.095 1.00 10.05 328 VAL A CA 1
ATOM 2526 C C . VAL A 1 330 ? 10.558 19.446 40.141 1.00 10.49 328 VAL A C 1
ATOM 2527 O O . VAL A 1 330 ? 10.957 19.752 41.265 1.00 10.21 328 VAL A O 1
ATOM 2531 N N . PHE A 1 331 ? 10.329 18.193 39.772 1.00 10.04 329 PHE A N 1
ATOM 2532 C CA . PHE A 1 331 ? 10.569 17.091 40.684 1.00 8.38 329 PHE A CA 1
ATOM 2533 C C . PHE A 1 331 ? 12.075 16.914 40.840 1.00 10.52 329 PHE A C 1
ATOM 2534 O O . PHE A 1 331 ? 12.562 16.511 41.902 1.00 8.99 329 PHE A O 1
ATOM 2542 N N . TYR A 1 332 ? 12.807 17.230 39.775 1.00 9.61 330 TYR A N 1
ATOM 2543 C CA . TYR A 1 332 ? 14.256 17.091 39.776 1.00 10.35 330 TYR A CA 1
ATOM 2544 C C . TYR A 1 332 ? 14.922 17.850 38.641 1.00 10.61 330 TYR A C 1
ATOM 2545 O O . TYR A 1 332 ? 14.369 17.967 37.546 1.00 9.47 330 TYR A O 1
ATOM 2554 N N . GLN A 1 333 ? 16.116 18.365 38.912 1.00 11.08 331 GLN A N 1
ATOM 2555 C CA . GLN A 1 333 ? 16.895 19.037 37.887 1.00 12.69 331 GLN A CA 1
ATOM 2556 C C . GLN A 1 333 ? 18.371 18.730 38.101 1.00 12.87 331 GLN A C 1
ATOM 2557 O O . GLN A 1 333 ? 18.905 18.889 39.204 1.00 13.05 331 GLN A O 1
ATOM 2563 N N . TYR A 1 334 ? 19.017 18.275 37.036 1.00 12.85 332 TYR A N 1
ATOM 2564 C CA . TYR A 1 334 ? 20.430 17.937 37.060 1.00 12.26 332 TYR A CA 1
ATOM 2565 C C . TYR A 1 334 ? 21.220 19.150 37.551 1.00 13.22 332 TYR A C 1
ATOM 2566 O O . TYR A 1 334 ? 20.800 20.294 37.358 1.00 14.07 332 TYR A O 1
ATOM 2575 N N . PRO A 1 335 ? 22.377 18.918 38.193 1.00 14.96 333 PRO A N 1
ATOM 2576 C CA . PRO A 1 335 ? 23.200 20.023 38.697 1.00 15.79 333 PRO A CA 1
ATOM 2577 C C . PRO A 1 335 ? 23.655 20.965 37.585 1.00 16.76 333 PRO A C 1
ATOM 2578 O O . PRO A 1 335 ? 23.609 20.621 36.404 1.00 15.51 333 PRO A O 1
ATOM 2582 N N . GLU A 1 336 ? 24.096 22.158 37.962 1.00 17.22 334 GLU A N 1
ATOM 2583 C CA . GLU A 1 336 ? 24.574 23.108 36.970 1.00 18.70 334 GLU A CA 1
ATOM 2584 C C . GLU A 1 336 ? 25.774 22.495 36.260 1.00 17.51 334 GLU A C 1
ATOM 2585 O O . GLU A 1 336 ? 26.559 21.769 36.871 1.00 14.80 334 GLU A O 1
ATOM 2591 N N . ILE A 1 337 ? 25.893 22.776 34.965 1.00 16.39 335 ILE A N 1
ATOM 2592 C CA . ILE A 1 337 ? 26.994 22.277 34.152 1.00 17.07 335 ILE A CA 1
ATOM 2593 C C . ILE A 1 337 ? 27.858 23.461 33.719 1.00 18.55 335 ILE A C 1
ATOM 2594 O O . ILE A 1 337 ? 27.400 24.350 33.003 1.00 18.76 335 ILE A O 1
ATOM 2599 N N . ASP A 1 338 ? 29.108 23.467 34.165 1.00 20.89 336 ASP A N 1
ATOM 2600 C CA . ASP A 1 338 ? 30.030 24.550 33.843 1.00 23.83 336 ASP A CA 1
ATOM 2601 C C . ASP A 1 338 ? 30.712 24.265 32.511 1.00 22.63 336 ASP A C 1
ATOM 2602 O O . ASP A 1 338 ? 31.669 23.494 32.440 1.00 24.53 336 ASP A O 1
ATOM 2607 N N . SER A 1 339 ? 30.207 24.882 31.452 1.00 21.98 337 SER A N 1
ATOM 2608 C CA . SER A 1 339 ? 30.768 24.676 30.124 1.00 20.94 337 SER A CA 1
ATOM 2609 C C . SER A 1 339 ? 30.234 25.724 29.166 1.00 20.53 337 SER A C 1
ATOM 2610 O O . SER A 1 339 ? 29.119 26.215 29.333 1.00 21.00 337 SER A O 1
ATOM 2613 N N . LYS A 1 340 ? 31.040 26.079 28.170 1.00 19.97 338 LYS A N 1
ATOM 2614 C CA . LYS A 1 340 ? 30.619 27.053 27.175 1.00 20.46 338 LYS A CA 1
ATOM 2615 C C . LYS A 1 340 ? 29.768 26.315 26.149 1.00 19.59 338 LYS A C 1
ATOM 2616 O O . LYS A 1 340 ? 29.156 26.929 25.273 1.00 19.93 338 LYS A O 1
ATOM 2622 N N . GLY A 1 341 ? 29.730 24.991 26.279 1.00 16.74 339 GLY A N 1
ATOM 2623 C CA . GLY A 1 341 ? 28.947 24.165 25.371 1.00 16.40 339 GLY A CA 1
ATOM 2624 C C . GLY A 1 341 ? 27.449 24.328 25.570 1.00 14.82 339 GLY A C 1
ATOM 2625 O O . GLY A 1 341 ? 27.001 24.829 26.602 1.00 14.40 339 GLY A O 1
ATOM 2626 N N . ALA A 1 342 ? 26.675 23.885 24.583 1.00 13.27 340 ALA A N 1
ATOM 2627 C CA . ALA A 1 342 ? 25.219 23.995 24.612 1.00 12.39 340 ALA A CA 1
ATOM 2628 C C . ALA A 1 342 ? 24.536 22.929 25.465 1.00 11.96 340 ALA A C 1
ATOM 2629 O O . ALA A 1 342 ? 23.591 22.279 25.020 1.00 10.24 340 ALA A O 1
ATOM 2631 N N . PHE A 1 343 ? 24.998 22.766 26.697 1.00 11.05 341 PHE A N 1
ATOM 2632 C CA . PHE A 1 343 ? 24.431 21.765 27.592 1.00 10.70 341 PHE A CA 1
ATOM 2633 C C . PHE A 1 343 ? 23.155 22.203 28.281 1.00 11.17 341 PHE A C 1
ATOM 2634 O O . PHE A 1 343 ? 23.072 23.318 28.798 1.00 10.99 341 PHE A O 1
ATOM 2642 N N . PHE A 1 344 ? 22.156 21.327 28.272 1.00 10.81 342 PHE A N 1
ATOM 2643 C CA . PHE A 1 344 ? 20.918 21.604 28.976 1.00 10.83 342 PHE A CA 1
ATOM 2644 C C . PHE A 1 344 ? 20.842 20.565 30.086 1.00 10.94 342 PHE A C 1
ATOM 2645 O O . PHE A 1 344 ? 21.158 19.396 29.870 1.00 10.67 342 PHE A O 1
ATOM 2653 N N . ARG A 1 345 ? 20.423 20.994 31.269 1.00 10.52 343 ARG A N 1
ATOM 2654 C CA . ARG A 1 345 ? 20.323 20.108 32.422 1.00 9.88 343 ARG A CA 1
ATOM 2655 C C . ARG A 1 345 ? 19.082 19.215 32.414 1.00 9.68 343 ARG A C 1
ATOM 2656 O O . ARG A 1 345 ? 17.954 19.708 32.381 1.00 9.20 343 ARG A O 1
ATOM 2664 N N . PRO A 1 346 ? 19.279 17.883 32.427 1.00 9.88 344 PRO A N 1
ATOM 2665 C CA . PRO A 1 346 ? 18.144 16.957 32.433 1.00 9.70 344 PRO A CA 1
ATOM 2666 C C . PRO A 1 346 ? 17.178 17.361 33.542 1.00 9.43 344 PRO A C 1
ATOM 2667 O O . PRO A 1 346 ? 17.592 17.645 34.668 1.00 9.13 344 PRO A O 1
ATOM 2671 N N . THR A 1 347 ? 15.892 17.393 33.215 1.00 7.96 345 THR A N 1
ATOM 2672 C CA . THR A 1 347 ? 14.884 17.812 34.175 1.00 7.89 345 THR A CA 1
ATOM 2673 C C . THR A 1 347 ? 13.665 16.909 34.153 1.00 7.61 345 THR A C 1
ATOM 2674 O O . THR A 1 347 ? 13.287 16.385 33.104 1.00 7.85 345 THR A O 1
ATOM 2678 N N . ILE A 1 348 ? 13.056 16.732 35.320 1.00 7.63 346 ILE A N 1
ATOM 2679 C CA . ILE A 1 348 ? 11.863 15.914 35.451 1.00 6.76 346 ILE A CA 1
ATOM 2680 C C . ILE A 1 348 ? 10.727 16.827 35.907 1.00 7.54 346 ILE A C 1
ATOM 2681 O O . ILE A 1 348 ? 10.798 17.424 36.980 1.00 8.02 346 ILE A O 1
ATOM 2686 N N . LEU A 1 349 ? 9.693 16.942 35.078 1.00 6.52 347 LEU A N 1
ATOM 2687 C CA . LEU A 1 349 ? 8.543 17.790 35.381 1.00 6.99 347 LEU A CA 1
ATOM 2688 C C . LEU A 1 349 ? 7.299 16.972 35.680 1.00 7.46 347 LEU A C 1
ATOM 2689 O O . LEU A 1 349 ? 7.098 15.896 35.112 1.00 6.38 347 LEU A O 1
ATOM 2694 N N . THR A 1 350 ? 6.466 17.489 36.579 1.00 7.42 348 THR A N 1
ATOM 2695 C CA . THR A 1 350 ? 5.229 16.820 36.952 1.00 7.29 348 THR A CA 1
ATOM 2696 C C . THR A 1 350 ? 4.114 17.856 37.037 1.00 7.77 348 THR A C 1
ATOM 2697 O O . THR A 1 350 ? 4.360 19.056 36.915 1.00 8.17 348 THR A O 1
ATOM 2701 N N . ASP A 1 351 ? 2.888 17.383 37.229 1.00 9.37 349 ASP A N 1
ATOM 2702 C CA . ASP A 1 351 ? 1.731 18.261 37.361 1.00 11.46 349 ASP A CA 1
ATOM 2703 C C . ASP A 1 351 ? 1.522 19.222 36.195 1.00 12.31 349 ASP A C 1
ATOM 2704 O O . ASP A 1 351 ? 1.246 20.408 36.395 1.00 12.57 349 ASP A O 1
ATOM 2709 N N . ILE A 1 352 ? 1.659 18.709 34.980 1.00 11.78 350 ILE A N 1
ATOM 2710 C CA . ILE A 1 352 ? 1.448 19.513 33.785 1.00 12.17 350 ILE A CA 1
ATOM 2711 C C . ILE A 1 352 ? -0.039 19.401 33.458 1.00 13.76 350 ILE A C 1
ATOM 2712 O O . ILE A 1 352 ? -0.520 18.338 33.067 1.00 12.47 350 ILE A O 1
ATOM 2717 N N . ALA A 1 353 ? -0.767 20.498 33.643 1.00 13.09 351 ALA A N 1
ATOM 2718 C CA . ALA A 1 353 ? -2.206 20.507 33.395 1.00 14.94 351 ALA A CA 1
ATOM 2719 C C . ALA A 1 353 ? -2.561 20.651 31.918 1.00 15.22 351 ALA A C 1
ATOM 2720 O O . ALA A 1 353 ? -1.723 21.020 31.103 1.00 14.44 351 ALA A O 1
ATOM 2722 N N . LYS A 1 354 ? -3.816 20.355 31.586 1.00 17.21 352 LYS A N 1
ATOM 2723 C CA . LYS A 1 354 ? -4.298 20.455 30.212 1.00 19.58 352 LYS A CA 1
ATOM 2724 C C . LYS A 1 354 ? -4.143 21.860 29.652 1.00 19.74 352 LYS A C 1
ATOM 2725 O O . LYS A 1 354 ? -3.924 22.032 28.454 1.00 20.51 352 LYS A O 1
ATOM 2731 N N . ASP A 1 355 ? -4.254 22.864 30.518 1.00 20.67 353 ASP A N 1
ATOM 2732 C CA . ASP A 1 355 ? -4.126 24.249 30.080 1.00 21.01 353 ASP A CA 1
ATOM 2733 C C . ASP A 1 355 ? -2.700 24.781 30.109 1.00 20.40 353 ASP A C 1
ATOM 2734 O O . ASP A 1 355 ? -2.471 25.968 29.871 1.00 20.08 353 ASP A O 1
ATOM 2739 N N . ASN A 1 356 ? -1.734 23.919 30.409 1.00 17.42 354 ASN A N 1
ATOM 2740 C CA . ASN A 1 356 ? -0.344 24.357 30.423 1.00 15.91 354 ASN A CA 1
ATOM 2741 C C . ASN A 1 356 ? 0.099 24.454 28.967 1.00 15.92 354 ASN A C 1
ATOM 2742 O O . ASN A 1 356 ? -0.174 23.560 28.169 1.00 15.65 354 ASN A O 1
ATOM 2747 N N . PRO A 1 357 ? 0.790 25.544 28.602 1.00 16.64 355 PRO A N 1
ATOM 2748 C CA . PRO A 1 357 ? 1.269 25.755 27.231 1.00 15.78 355 PRO A CA 1
ATOM 2749 C C . PRO A 1 357 ? 2.121 24.610 26.695 1.00 16.34 355 PRO A C 1
ATOM 2750 O O . PRO A 1 357 ? 2.214 24.414 25.484 1.00 15.66 355 PRO A O 1
ATOM 2754 N N . VAL A 1 358 ? 2.744 23.857 27.593 1.00 14.30 356 VAL A N 1
ATOM 2755 C CA . VAL A 1 358 ? 3.602 22.754 27.179 1.00 14.24 356 VAL A CA 1
ATOM 2756 C C . VAL A 1 358 ? 2.861 21.420 27.049 1.00 13.89 356 VAL A C 1
ATOM 2757 O O . VAL A 1 358 ? 3.397 20.461 26.492 1.00 14.67 356 VAL A O 1
ATOM 2761 N N . PHE A 1 359 ? 1.627 21.367 27.544 1.00 13.34 357 PHE A N 1
ATOM 2762 C CA . PHE A 1 359 ? 0.826 20.143 27.511 1.00 14.72 357 PHE A CA 1
ATOM 2763 C C . PHE A 1 359 ? 0.741 19.477 26.144 1.00 15.68 357 PHE A C 1
ATOM 2764 O O . PHE A 1 359 ? 0.855 18.250 26.026 1.00 15.61 357 PHE A O 1
ATOM 2772 N N . ASP A 1 360 ? 0.533 20.287 25.113 1.00 15.66 358 ASP A N 1
ATOM 2773 C CA . ASP A 1 360 ? 0.397 19.774 23.756 1.00 16.27 358 ASP A CA 1
ATOM 2774 C C . ASP A 1 360 ? 1.458 20.373 22.838 1.00 16.87 358 ASP A C 1
ATOM 2775 O O . ASP A 1 360 ? 1.182 20.733 21.694 1.00 17.50 358 ASP A O 1
ATOM 2780 N N . LYS A 1 361 ? 2.678 20.467 23.359 1.00 16.21 359 LYS A N 1
ATOM 2781 C CA . LYS A 1 361 ? 3.813 21.021 22.629 1.00 16.21 359 LYS A CA 1
ATOM 2782 C C . LYS A 1 361 ? 4.975 20.042 22.719 1.00 16.11 359 LYS A C 1
ATOM 2783 O O . LYS A 1 361 ? 5.299 19.555 23.805 1.00 15.16 359 LYS A O 1
ATOM 2789 N N . GLU A 1 362 ? 5.594 19.745 21.583 1.00 14.71 360 GLU A N 1
ATOM 2790 C CA . GLU A 1 362 ? 6.724 18.828 21.570 1.00 15.57 360 GLU A CA 1
ATOM 2791 C C . GLU A 1 362 ? 7.941 19.509 22.175 1.00 15.99 360 GLU A C 1
ATOM 2792 O O . GLU A 1 362 ? 8.337 20.594 21.750 1.00 15.41 360 GLU A O 1
ATOM 2798 N N . VAL A 1 363 ? 8.528 18.861 23.172 1.00 15.69 361 VAL A N 1
ATOM 2799 C CA . VAL A 1 363 ? 9.706 19.393 23.833 1.00 15.21 361 VAL A CA 1
ATOM 2800 C C . VAL A 1 363 ? 10.929 18.550 23.487 1.00 15.59 361 VAL A C 1
ATOM 2801 O O . VAL A 1 363 ? 11.104 17.450 24.011 1.00 14.32 361 VAL A O 1
ATOM 2805 N N . PHE A 1 364 ? 11.763 19.071 22.593 1.00 14.65 362 PHE A N 1
ATOM 2806 C CA . PHE A 1 364 ? 12.981 18.387 22.175 1.00 16.78 362 PHE A CA 1
ATOM 2807 C C . PHE A 1 364 ? 14.068 18.668 23.209 1.00 17.18 362 PHE A C 1
ATOM 2808 O O . PHE A 1 364 ? 14.567 19.787 23.308 1.00 19.89 362 PHE A O 1
ATOM 2816 N N . GLY A 1 365 ? 14.425 17.653 23.985 1.00 16.00 363 GLY A N 1
ATOM 2817 C CA . GLY A 1 365 ? 15.450 17.830 24.996 1.00 13.82 363 GLY A CA 1
ATOM 2818 C C . GLY A 1 365 ? 15.285 16.817 26.111 1.00 12.47 363 GLY A C 1
ATOM 2819 O O . GLY A 1 365 ? 14.306 16.066 26.117 1.00 12.46 363 GLY A O 1
ATOM 2820 N N . PRO A 1 366 ? 16.224 16.766 27.067 1.00 11.78 364 PRO A N 1
ATOM 2821 C CA . PRO A 1 366 ? 16.163 15.823 28.187 1.00 11.37 364 PRO A CA 1
ATOM 2822 C C . PRO A 1 366 ? 15.173 16.257 29.265 1.00 10.85 364 PRO A C 1
ATOM 2823 O O . PRO A 1 366 ? 15.561 16.519 30.409 1.00 11.62 364 PRO A O 1
ATOM 2827 N N . ILE A 1 367 ? 13.897 16.331 28.898 1.00 9.70 365 ILE A N 1
ATOM 2828 C CA . ILE A 1 367 ? 12.868 16.746 29.841 1.00 10.95 365 ILE A CA 1
ATOM 2829 C C . ILE A 1 367 ? 11.770 15.710 30.029 1.00 11.13 365 ILE A C 1
ATOM 2830 O O . ILE A 1 367 ? 10.859 15.598 29.207 1.00 12.02 365 ILE A O 1
ATOM 2835 N N . ALA A 1 368 ? 11.853 14.955 31.116 1.00 9.30 366 ALA A N 1
ATOM 2836 C CA . ALA A 1 368 ? 10.837 13.956 31.398 1.00 9.46 366 ALA A CA 1
ATOM 2837 C C . ALA A 1 368 ? 9.578 14.682 31.853 1.00 8.89 366 ALA A C 1
ATOM 2838 O O . ALA A 1 368 ? 9.642 15.583 32.690 1.00 8.63 366 ALA A O 1
ATOM 2840 N N . GLU A 1 369 ? 8.441 14.296 31.286 1.00 8.27 367 GLU A N 1
ATOM 2841 C CA . GLU A 1 369 ? 7.155 14.881 31.641 1.00 9.34 367 GLU A CA 1
ATOM 2842 C C . GLU A 1 369 ? 6.313 13.728 32.160 1.00 8.93 367 GLU A C 1
ATOM 2843 O O . GLU A 1 369 ? 5.882 12.877 31.389 1.00 9.17 367 GLU A O 1
ATOM 2849 N N . VAL A 1 370 ? 6.085 13.700 33.470 1.00 8.66 368 VAL A N 1
ATOM 2850 C CA . VAL A 1 370 ? 5.340 12.610 34.081 1.00 8.68 368 VAL A CA 1
ATOM 2851 C C . VAL A 1 370 ? 3.926 12.969 34.506 1.00 10.43 368 VAL A C 1
ATOM 2852 O O . VAL A 1 370 ? 3.695 13.975 35.180 1.00 10.79 368 VAL A O 1
ATOM 2856 N N . PHE A 1 371 ? 2.987 12.116 34.114 1.00 9.50 369 PHE A N 1
ATOM 2857 C CA . PHE A 1 371 ? 1.570 12.298 34.423 1.00 10.43 369 PHE A CA 1
ATOM 2858 C C . PHE A 1 371 ? 1.073 11.097 35.211 1.00 10.82 369 PHE A C 1
ATOM 2859 O O . PHE A 1 371 ? 1.559 9.983 35.025 1.00 10.55 369 PHE A O 1
ATOM 2867 N N . VAL A 1 372 ? 0.100 11.320 36.083 1.00 10.67 370 VAL A N 1
ATOM 2868 C CA . VAL A 1 372 ? -0.464 10.227 36.859 1.00 12.78 370 VAL A CA 1
ATOM 2869 C C . VAL A 1 372 ? -1.937 10.063 36.477 1.00 14.26 370 VAL A C 1
ATOM 2870 O O . VAL A 1 372 ? -2.665 11.050 36.345 1.00 13.72 370 VAL A O 1
ATOM 2874 N N . VAL A 1 373 ? -2.356 8.814 36.268 1.00 13.90 371 VAL A N 1
ATOM 2875 C CA . VAL A 1 373 ? -3.733 8.504 35.893 1.00 13.96 371 VAL A CA 1
ATOM 2876 C C . VAL A 1 373 ? -4.275 7.360 36.744 1.00 16.05 371 VAL A C 1
ATOM 2877 O O . VAL A 1 373 ? -3.507 6.581 37.311 1.00 16.05 371 VAL A O 1
ATOM 2881 N N . GLU A 1 374 ? -5.600 7.258 36.813 1.00 16.51 372 GLU A N 1
ATOM 2882 C CA . GLU A 1 374 ? -6.267 6.234 37.615 1.00 18.84 372 GLU A CA 1
ATOM 2883 C C . GLU A 1 374 ? -6.324 4.828 37.028 1.00 18.93 372 GLU A C 1
ATOM 2884 O O . GLU A 1 374 ? -6.100 3.849 37.739 1.00 19.66 372 GLU A O 1
ATOM 2890 N N . ASP A 1 375 ? -6.629 4.723 35.740 1.00 16.73 373 ASP A N 1
ATOM 2891 C CA . ASP A 1 375 ? -6.763 3.415 35.109 1.00 16.66 373 ASP A CA 1
ATOM 2892 C C . ASP A 1 375 ? -6.459 3.436 33.617 1.00 14.67 373 ASP A C 1
ATOM 2893 O O . ASP A 1 375 ? -6.113 4.474 33.061 1.00 13.32 373 ASP A O 1
ATOM 2898 N N . ASP A 1 376 ? -6.611 2.278 32.978 1.00 13.27 374 ASP A N 1
ATOM 2899 C CA . ASP A 1 376 ? -6.343 2.129 31.548 1.00 13.65 374 ASP A CA 1
ATOM 2900 C C . ASP A 1 376 ? -7.092 3.130 30.676 1.00 14.38 374 ASP A C 1
ATOM 2901 O O . ASP A 1 376 ? -6.508 3.726 29.775 1.00 13.38 374 ASP A O 1
ATOM 2906 N N . ASN A 1 377 ? -8.386 3.302 30.930 1.00 14.30 375 ASN A N 1
ATOM 2907 C CA . ASN A 1 377 ? -9.177 4.242 30.142 1.00 15.17 375 ASN A CA 1
ATOM 2908 C C . ASN A 1 377 ? -8.630 5.661 30.246 1.00 13.76 375 ASN A C 1
ATOM 2909 O O . ASN A 1 377 ? -8.568 6.381 29.250 1.00 12.39 375 ASN A O 1
ATOM 2914 N N . ALA A 1 378 ? -8.234 6.059 31.452 1.00 13.12 376 ALA A N 1
ATOM 2915 C CA . ALA A 1 378 ? -7.693 7.397 31.668 1.00 12.21 376 ALA A CA 1
ATOM 2916 C C . ALA A 1 378 ? -6.344 7.548 30.970 1.00 10.25 376 ALA A C 1
ATOM 2917 O O . ALA A 1 378 ? -6.000 8.625 30.489 1.00 9.93 376 ALA A O 1
ATOM 2919 N N . ALA A 1 379 ? -5.579 6.463 30.922 1.00 10.86 377 ALA A N 1
ATOM 2920 C CA . ALA A 1 379 ? -4.273 6.491 30.271 1.00 10.06 377 ALA A CA 1
ATOM 2921 C C . ALA A 1 379 ? -4.466 6.730 28.781 1.00 10.69 377 ALA A C 1
ATOM 2922 O O . ALA A 1 379 ? -3.797 7.566 28.178 1.00 10.46 377 ALA A O 1
ATOM 2924 N N . ILE A 1 380 ? -5.388 5.977 28.195 1.00 10.14 378 ILE A N 1
ATOM 2925 C CA . ILE A 1 380 ? -5.688 6.086 26.773 1.00 10.09 378 ILE A CA 1
ATOM 2926 C C . ILE A 1 380 ? -6.247 7.469 26.446 1.00 11.25 378 ILE A C 1
ATOM 2927 O O . ILE A 1 380 ? -5.862 8.089 25.454 1.00 9.40 378 ILE A O 1
ATOM 2932 N N . GLN A 1 381 ? -7.150 7.953 27.293 1.00 11.69 379 GLN A N 1
ATOM 2933 C CA . GLN A 1 381 ? -7.761 9.260 27.087 1.00 13.04 379 GLN A CA 1
ATOM 2934 C C . GLN A 1 381 ? -6.705 10.363 27.088 1.00 12.91 379 GLN A C 1
ATOM 2935 O O . GLN A 1 381 ? -6.732 11.268 26.249 1.00 10.86 379 GLN A O 1
ATOM 2941 N N . LEU A 1 382 ? -5.767 10.287 28.026 1.00 11.46 380 LEU A N 1
ATOM 2942 C CA . LEU A 1 382 ? -4.715 11.290 28.101 1.00 10.68 380 LEU A CA 1
ATOM 2943 C C . LEU A 1 382 ? -3.758 11.128 26.927 1.00 10.25 380 LEU A C 1
ATOM 2944 O O . LEU A 1 382 ? -3.305 12.114 26.345 1.00 9.12 380 LEU A O 1
ATOM 2949 N N . ALA A 1 383 ? -3.460 9.880 26.575 1.00 10.03 381 ALA A N 1
ATOM 2950 C CA . ALA A 1 383 ? -2.562 9.609 25.462 1.00 8.44 381 ALA A CA 1
ATOM 2951 C C . ALA A 1 383 ? -3.111 10.219 24.181 1.00 9.35 381 ALA A C 1
ATOM 2952 O O . ALA A 1 383 ? -2.355 10.758 23.377 1.00 8.73 381 ALA A O 1
ATOM 2954 N N . ASN A 1 384 ? -4.426 10.132 23.995 1.00 8.63 382 ASN A N 1
ATOM 2955 C CA . ASN A 1 384 ? -5.055 10.672 22.797 1.00 9.82 382 ASN A CA 1
ATOM 2956 C C . ASN A 1 384 ? -5.418 12.151 22.881 1.00 12.01 382 ASN A C 1
ATOM 2957 O O . ASN A 1 384 ? -5.859 12.739 21.890 1.00 11.69 382 ASN A O 1
ATOM 2962 N N . ASP A 1 385 ? -5.246 12.756 24.053 1.00 11.54 383 ASP A N 1
ATOM 2963 C CA . ASP A 1 385 ? -5.539 14.182 24.198 1.00 13.57 383 ASP A CA 1
ATOM 2964 C C . ASP A 1 385 ? -4.272 14.862 23.698 1.00 13.20 383 ASP A C 1
ATOM 2965 O O . ASP A 1 385 ? -3.551 15.504 24.459 1.00 13.13 383 ASP A O 1
ATOM 2970 N N . SER A 1 386 ? -4.009 14.702 22.405 1.00 11.96 384 SER A N 1
ATOM 2971 C CA . SER A 1 386 ? -2.805 15.234 21.781 1.00 11.69 384 SER A CA 1
ATOM 2972 C C . SER A 1 386 ? -3.041 15.624 20.328 1.00 12.42 384 SER A C 1
ATOM 2973 O O . SER A 1 386 ? -3.884 15.032 19.648 1.00 11.43 384 SER A O 1
ATOM 2976 N N . SER A 1 387 ? -2.299 16.622 19.857 1.00 11.15 385 SER A N 1
ATOM 2977 C CA . SER A 1 387 ? -2.401 17.055 18.469 1.00 11.76 385 SER A CA 1
ATOM 2978 C C . SER A 1 387 ? -1.444 16.199 17.650 1.00 11.61 385 SER A C 1
ATOM 2979 O O . SER A 1 387 ? -1.438 16.262 16.423 1.00 11.43 385 SER A O 1
ATOM 2982 N N . TYR A 1 388 ? -0.640 15.393 18.341 1.00 10.90 386 TYR A N 1
ATOM 2983 C CA . TYR A 1 388 ? 0.346 14.532 17.694 1.00 9.40 386 TYR A CA 1
ATOM 2984 C C . TYR A 1 388 ? -0.062 13.067 17.723 1.00 8.64 386 TYR A C 1
ATOM 2985 O O . TYR A 1 388 ? -1.042 12.696 18.371 1.00 10.41 386 TYR A O 1
ATOM 2994 N N . GLY A 1 389 ? 0.714 12.237 17.034 1.00 8.91 387 GLY A N 1
ATOM 2995 C CA . GLY A 1 389 ? 0.435 10.813 16.996 1.00 10.21 387 GLY A CA 1
ATOM 2996 C C . GLY A 1 389 ? 1.481 10.053 16.206 1.00 9.37 387 GLY A C 1
ATOM 2997 O O . GLY A 1 389 ? 1.163 9.413 15.209 1.00 9.87 387 GLY A O 1
ATOM 2998 N N . LEU A 1 390 ? 2.733 10.116 16.649 1.00 11.53 388 LEU A N 1
ATOM 2999 C CA . LEU A 1 390 ? 3.809 9.427 15.949 1.00 9.34 388 LEU A CA 1
ATOM 3000 C C . LEU A 1 390 ? 4.017 8.021 16.505 1.00 11.20 388 LEU A C 1
ATOM 3001 O O . LEU A 1 390 ? 3.632 7.031 15.876 1.00 12.37 388 LEU A O 1
ATOM 3006 N N . GLY A 1 391 ? 4.629 7.936 17.682 1.00 10.62 389 GLY A N 1
ATOM 3007 C CA . GLY A 1 391 ? 4.871 6.646 18.301 1.00 9.37 389 GLY A CA 1
ATOM 3008 C C . GLY A 1 391 ? 4.207 6.540 19.661 1.00 9.92 389 GLY A C 1
ATOM 3009 O O . GLY A 1 391 ? 3.351 7.359 20.008 1.00 10.67 389 GLY A O 1
ATOM 3010 N N . SER A 1 392 ? 4.598 5.524 20.426 1.00 9.50 390 SER A N 1
ATOM 3011 C CA . SER A 1 392 ? 4.056 5.296 21.763 1.00 9.31 390 SER A CA 1
ATOM 3012 C C . SER A 1 392 ? 4.644 4.023 22.347 1.00 8.07 390 SER A C 1
ATOM 3013 O O . SER A 1 392 ? 5.307 3.251 21.647 1.00 9.37 390 SER A O 1
ATOM 3016 N N . SER A 1 393 ? 4.396 3.813 23.636 1.00 9.91 391 SER A N 1
ATOM 3017 C CA . SER A 1 393 ? 4.861 2.620 24.329 1.00 7.44 391 SER A CA 1
ATOM 3018 C C . SER A 1 393 ? 3.836 2.232 25.381 1.00 8.44 391 SER A C 1
ATOM 3019 O O . SER A 1 393 ? 3.133 3.081 25.930 1.00 7.65 391 SER A O 1
ATOM 3022 N N . VAL A 1 394 ? 3.735 0.936 25.641 1.00 8.67 392 VAL A N 1
ATOM 3023 C CA . VAL A 1 394 ? 2.841 0.442 26.670 1.00 8.16 392 VAL A CA 1
ATOM 3024 C C . VAL A 1 394 ? 3.648 -0.587 27.436 1.00 7.96 392 VAL A C 1
ATOM 3025 O O . VAL A 1 394 ? 4.099 -1.581 26.864 1.00 8.31 392 VAL A O 1
ATOM 3029 N N . ILE A 1 395 ? 3.857 -0.329 28.721 1.00 8.02 393 ILE A N 1
ATOM 3030 C CA . ILE A 1 395 ? 4.621 -1.244 29.558 1.00 8.58 393 ILE A CA 1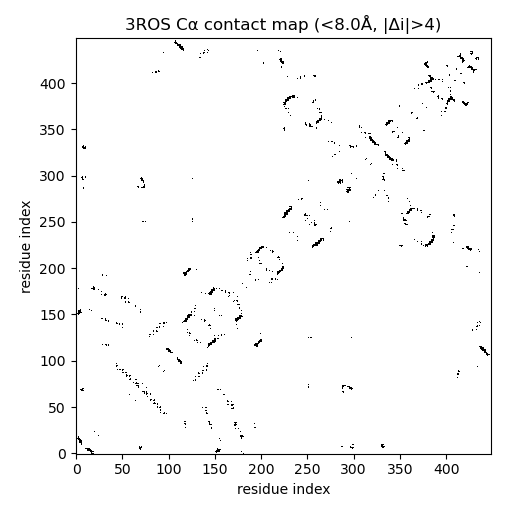
ATOM 3031 C C . ILE A 1 395 ? 3.658 -1.974 30.489 1.00 8.85 393 ILE A C 1
ATOM 3032 O O . ILE A 1 395 ? 2.989 -1.352 31.308 1.00 8.77 393 ILE A O 1
ATOM 3037 N N . GLY A 1 396 ? 3.590 -3.295 30.342 1.00 9.47 394 GLY A N 1
ATOM 3038 C CA . GLY A 1 396 ? 2.710 -4.106 31.164 1.00 9.72 394 GLY A CA 1
ATOM 3039 C C . GLY A 1 396 ? 3.049 -5.569 30.957 1.00 10.24 394 GLY A C 1
ATOM 3040 O O . GLY A 1 396 ? 3.398 -5.965 29.850 1.00 10.78 394 GLY A O 1
ATOM 3041 N N . SER A 1 397 ? 2.952 -6.377 32.008 1.00 10.87 395 SER A N 1
ATOM 3042 C CA . SER A 1 397 ? 3.290 -7.792 31.892 1.00 12.60 395 SER A CA 1
ATOM 3043 C C . SER A 1 397 ? 2.217 -8.590 31.156 1.00 12.96 395 SER A C 1
ATOM 3044 O O . SER A 1 397 ? 2.527 -9.544 30.443 1.00 15.40 395 SER A O 1
ATOM 3047 N N . ASP A 1 398 ? 0.958 -8.202 31.327 1.00 14.00 396 ASP A N 1
ATOM 3048 C CA . ASP A 1 398 ? -0.147 -8.884 30.655 1.00 15.15 396 ASP A CA 1
ATOM 3049 C C . ASP A 1 398 ? -0.187 -8.426 29.194 1.00 15.02 396 ASP A C 1
ATOM 3050 O O . ASP A 1 398 ? -0.755 -7.380 28.876 1.00 14.18 396 ASP A O 1
ATOM 3055 N N . ILE A 1 399 ? 0.413 -9.220 28.312 1.00 15.58 397 ILE A N 1
ATOM 3056 C CA . ILE A 1 399 ? 0.479 -8.894 26.891 1.00 16.54 397 ILE A CA 1
ATOM 3057 C C . ILE A 1 399 ? -0.875 -8.658 26.223 1.00 16.49 397 ILE A C 1
ATOM 3058 O O . ILE A 1 399 ? -1.019 -7.731 25.425 1.00 16.02 397 ILE A O 1
ATOM 3063 N N . ASP A 1 400 ? -1.861 -9.492 26.532 1.00 16.88 398 ASP A N 1
ATOM 3064 C CA . ASP A 1 400 ? -3.187 -9.325 25.943 1.00 18.07 398 ASP A CA 1
ATOM 3065 C C . ASP A 1 400 ? -3.729 -7.949 26.302 1.00 17.16 398 ASP A C 1
ATOM 3066 O O . ASP A 1 400 ? -4.299 -7.244 25.464 1.00 15.71 398 ASP A O 1
ATOM 3071 N N . ARG A 1 401 ? -3.543 -7.571 27.561 1.00 13.71 399 ARG A N 1
ATOM 3072 C CA . ARG A 1 401 ? -3.995 -6.279 28.047 1.00 13.51 399 ARG A CA 1
ATOM 3073 C C . ARG A 1 401 ? -3.244 -5.172 27.310 1.00 13.11 399 ARG A C 1
ATOM 3074 O O . ARG A 1 401 ? -3.844 -4.204 26.840 1.00 12.89 399 ARG A O 1
ATOM 3082 N N . ALA A 1 402 ? -1.930 -5.332 27.207 1.00 12.37 400 ALA A N 1
ATOM 3083 C CA . ALA A 1 402 ? -1.082 -4.354 26.532 1.00 12.84 400 ALA A CA 1
ATOM 3084 C C . ALA A 1 402 ? -1.486 -4.163 25.068 1.00 12.28 400 ALA A C 1
ATOM 3085 O O . ALA A 1 402 ? -1.505 -3.043 24.562 1.00 11.11 400 ALA A O 1
ATOM 3087 N N . LYS A 1 403 ? -1.809 -5.260 24.390 1.00 12.08 401 LYS A N 1
ATOM 3088 C CA . LYS A 1 403 ? -2.210 -5.191 22.988 1.00 11.89 401 LYS A CA 1
ATOM 3089 C C . LYS A 1 403 ? -3.532 -4.442 22.841 1.00 11.50 401 LYS A C 1
ATOM 3090 O O . LYS A 1 403 ? -3.716 -3.667 21.898 1.00 10.70 401 LYS A O 1
ATOM 3096 N N . LYS A 1 404 ? -4.444 -4.671 23.780 1.00 11.94 402 LYS A N 1
ATOM 3097 C CA . LYS A 1 404 ? -5.746 -4.016 23.764 1.00 13.14 402 LYS A CA 1
ATOM 3098 C C . LYS A 1 404 ? -5.610 -2.516 23.977 1.00 11.32 402 LYS A C 1
ATOM 3099 O O . LYS A 1 404 ? -6.287 -1.725 23.324 1.00 11.65 402 LYS A O 1
ATOM 3105 N N . VAL A 1 405 ? -4.741 -2.130 24.902 1.00 9.41 403 VAL A N 1
ATOM 3106 C CA . VAL A 1 405 ? -4.514 -0.717 25.175 1.00 9.67 403 VAL A CA 1
ATOM 3107 C C . VAL A 1 405 ? -3.825 -0.084 23.967 1.00 8.90 403 VAL A C 1
ATOM 3108 O O . VAL A 1 405 ? -4.201 0.999 23.523 1.00 9.03 403 VAL A O 1
ATOM 3112 N N . SER A 1 406 ? -2.818 -0.773 23.438 1.00 8.52 404 SER A N 1
ATOM 3113 C CA . SER A 1 406 ? -2.071 -0.279 22.285 1.00 9.58 404 SER A CA 1
ATOM 3114 C C . SER A 1 406 ? -2.996 0.083 21.123 1.00 10.56 404 SER A C 1
ATOM 3115 O O . SER A 1 406 ? -2.854 1.135 20.505 1.00 9.74 404 SER A O 1
ATOM 3118 N N . ALA A 1 407 ? -3.946 -0.797 20.840 1.00 10.44 405 ALA A N 1
ATOM 3119 C CA . ALA A 1 407 ? -4.884 -0.586 19.745 1.00 10.92 405 ALA A CA 1
ATOM 3120 C C . ALA A 1 407 ? -5.705 0.696 19.879 1.00 12.48 405 ALA A C 1
ATOM 3121 O O . ALA A 1 407 ? -6.055 1.319 18.874 1.00 11.75 405 ALA A O 1
ATOM 3123 N N . GLN A 1 408 ? -6.001 1.092 21.114 1.00 10.85 406 GLN A N 1
ATOM 3124 C CA . GLN A 1 408 ? -6.803 2.289 21.366 1.00 11.36 406 GLN A CA 1
ATOM 3125 C C . GLN A 1 408 ? -6.051 3.610 21.288 1.00 9.92 406 GLN A C 1
ATOM 3126 O O . GLN A 1 408 ? -6.662 4.680 21.296 1.00 11.31 406 GLN A O 1
ATOM 3132 N N . ILE A 1 409 ? -4.730 3.546 21.218 1.00 9.29 407 ILE A N 1
ATOM 3133 C CA . ILE A 1 409 ? -3.938 4.767 21.131 1.00 8.04 407 ILE A CA 1
ATOM 3134 C C . ILE A 1 409 ? -3.963 5.293 19.702 1.00 8.56 407 ILE A C 1
ATOM 3135 O O . ILE A 1 409 ? -3.679 4.556 18.757 1.00 7.54 407 ILE A O 1
ATOM 3140 N N . GLU A 1 410 ? -4.322 6.565 19.543 1.00 8.25 408 GLU A N 1
ATOM 3141 C CA . GLU A 1 410 ? -4.354 7.169 18.217 1.00 9.36 408 GLU A CA 1
ATOM 3142 C C . GLU A 1 410 ? -2.934 7.610 17.897 1.00 9.77 408 GLU A C 1
ATOM 3143 O O . GLU A 1 410 ? -2.523 8.725 18.226 1.00 10.68 408 GLU A O 1
ATOM 3149 N N . THR A 1 411 ? -2.181 6.716 17.270 1.00 9.02 409 THR A N 1
ATOM 3150 C CA . THR A 1 411 ? -0.795 6.996 16.919 1.00 9.22 409 THR A CA 1
ATOM 3151 C C . THR A 1 411 ? -0.367 6.026 15.828 1.00 8.46 409 THR A C 1
ATOM 3152 O O . THR A 1 411 ? -1.035 5.019 15.599 1.00 9.00 409 THR A O 1
ATOM 3156 N N . GLY A 1 412 ? 0.755 6.320 15.175 1.00 8.09 410 GLY A N 1
ATOM 3157 C CA . GLY A 1 412 ? 1.242 5.473 14.098 1.00 9.02 410 GLY A CA 1
ATOM 3158 C C . GLY A 1 412 ? 1.948 4.191 14.498 1.00 11.20 410 GLY A C 1
ATOM 3159 O O . GLY A 1 412 ? 1.952 3.2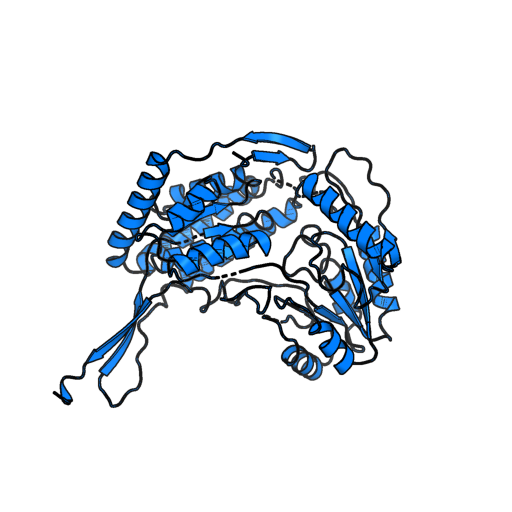18 13.743 1.00 12.00 410 GLY A O 1
ATOM 3168 N N . THR A 1 414 ? 3.271 1.638 18.131 1.00 8.58 412 THR A N 1
ATOM 3169 C CA . THR A 1 414 ? 3.266 1.379 19.565 1.00 9.01 412 THR A CA 1
ATOM 3170 C C . THR A 1 414 ? 4.185 0.212 19.859 1.00 9.80 412 THR A C 1
ATOM 3171 O O . THR A 1 414 ? 4.064 -0.858 19.251 1.00 9.87 412 THR A O 1
ATOM 3175 N N . VAL A 1 415 ? 5.096 0.423 20.800 1.00 9.83 413 VAL A N 1
ATOM 3176 C CA . VAL A 1 415 ? 6.033 -0.612 21.201 1.00 9.60 413 VAL A CA 1
ATOM 3177 C C . VAL A 1 415 ? 5.593 -1.131 22.566 1.00 10.97 413 VAL A C 1
ATOM 3178 O O . VAL A 1 415 ? 5.400 -0.349 23.499 1.00 9.67 413 VAL A O 1
ATOM 3182 N N . ILE A 1 416 ? 5.416 -2.443 22.678 1.00 9.54 414 ILE A N 1
ATOM 3183 C CA . ILE A 1 416 ? 5.024 -3.028 23.944 1.00 9.75 414 ILE A CA 1
ATOM 3184 C C . ILE A 1 416 ? 6.292 -3.455 24.671 1.00 11.17 414 ILE A C 1
ATOM 3185 O O . ILE A 1 416 ? 7.124 -4.187 24.126 1.00 11.82 414 ILE A O 1
ATOM 3190 N N . ASN A 1 417 ? 6.442 -2.950 25.894 1.00 11.71 415 ASN A N 1
ATOM 3191 C CA . ASN A 1 417 ? 7.593 -3.234 26.740 1.00 12.19 415 ASN A CA 1
ATOM 3192 C C . ASN A 1 417 ? 8.939 -2.840 26.136 1.00 11.68 415 ASN A C 1
ATOM 3193 O O . ASN A 1 417 ? 9.912 -3.585 26.204 1.00 12.64 415 ASN A O 1
ATOM 3198 N N . GLY A 1 418 ? 8.980 -1.642 25.565 1.00 11.45 416 GLY A N 1
ATOM 3199 C CA . GLY A 1 418 ? 10.194 -1.122 24.966 1.00 11.92 416 GLY A CA 1
ATOM 3200 C C . GLY A 1 418 ? 9.958 0.307 24.525 1.00 13.11 416 GLY A C 1
ATOM 3201 O O . GLY A 1 418 ? 8.808 0.738 24.458 1.00 14.73 416 GLY A O 1
ATOM 3202 N N . ARG A 1 419 ? 11.023 1.059 24.253 1.00 13.78 417 ARG A N 1
ATOM 3203 C CA . ARG A 1 419 ? 10.853 2.431 23.782 1.00 15.04 417 ARG A CA 1
ATOM 3204 C C . ARG A 1 419 ? 10.930 2.440 22.254 1.00 15.30 417 ARG A C 1
ATOM 3205 O O . ARG A 1 419 ? 10.978 1.375 21.630 1.00 12.99 417 ARG A O 1
ATOM 3213 N N . TRP A 1 420 ? 10.945 3.622 21.646 1.00 15.32 418 TRP A N 1
ATOM 3214 C CA . TRP A 1 420 ? 10.954 3.699 20.185 1.00 14.78 418 TRP A CA 1
ATOM 3215 C C . TRP A 1 420 ? 11.925 2.748 19.497 1.00 15.01 418 TRP A C 1
ATOM 3216 O O . TRP A 1 420 ? 13.003 2.446 20.011 1.00 14.14 418 TRP A O 1
ATOM 3227 N N . ILE A 1 421 ? 11.526 2.283 18.319 1.00 13.90 419 ILE A N 1
ATOM 3228 C CA . ILE A 1 421 ? 12.334 1.349 17.551 1.00 14.88 419 ILE A CA 1
ATOM 3229 C C . ILE A 1 421 ? 12.168 1.614 16.060 1.00 14.27 419 ILE A C 1
ATOM 3230 O O . ILE A 1 421 ? 11.145 2.137 15.620 1.00 13.95 419 ILE A O 1
ATOM 3235 N N . THR A 1 422 ? 13.181 1.253 15.285 1.00 13.85 420 THR A N 1
ATOM 3236 C CA . THR A 1 422 ? 13.119 1.438 13.849 1.00 13.23 420 THR A CA 1
ATOM 3237 C C . THR A 1 422 ? 13.990 0.392 13.168 1.00 14.44 420 THR A C 1
ATOM 3238 O O . THR A 1 422 ? 15.029 -0.006 13.697 1.00 14.25 420 THR A O 1
ATOM 3242 N N . SER A 1 423 ? 13.549 -0.066 12.003 1.00 14.40 421 SER A N 1
ATOM 3243 C CA . SER A 1 423 ? 14.295 -1.055 11.238 1.00 15.66 421 SER A CA 1
ATOM 3244 C C . SER A 1 423 ? 13.757 -1.071 9.816 1.00 15.46 421 SER A C 1
ATOM 3245 O O . SER A 1 423 ? 12.633 -0.626 9.563 1.00 14.84 421 SER A O 1
ATOM 3248 N N . GLY A 1 424 ? 14.559 -1.582 8.890 1.00 15.55 422 GLY A N 1
ATOM 3249 C CA . GLY A 1 424 ? 14.149 -1.616 7.497 1.00 15.51 422 GLY A CA 1
ATOM 3250 C C . GLY A 1 424 ? 12.820 -2.286 7.206 1.00 15.42 422 GLY A C 1
ATOM 3251 O O . GLY A 1 424 ? 12.116 -1.887 6.279 1.00 15.51 422 GLY A O 1
ATOM 3252 N N . GLU A 1 425 ? 12.466 -3.296 7.994 1.00 15.29 423 GLU A N 1
ATOM 3253 C CA . GLU A 1 425 ? 11.219 -4.024 7.774 1.00 16.01 423 GLU A CA 1
ATOM 3254 C C . GLU A 1 425 ? 10.009 -3.431 8.493 1.00 16.26 423 GLU A C 1
ATOM 3255 O O . GLU A 1 425 ? 8.876 -3.870 8.274 1.00 16.26 423 GLU A O 1
ATOM 3261 N N . LEU A 1 426 ? 10.241 -2.429 9.336 1.00 14.72 424 LEU A N 1
ATOM 3262 C CA . LEU A 1 426 ? 9.159 -1.805 10.099 1.00 12.73 424 LEU A CA 1
ATOM 3263 C C . LEU A 1 426 ? 8.751 -0.435 9.571 1.00 13.12 424 LEU A C 1
ATOM 3264 O O . LEU A 1 426 ? 9.598 0.415 9.303 1.00 12.23 424 LEU A O 1
ATOM 3269 N N . PRO A 1 427 ? 7.437 -0.207 9.412 1.00 12.98 425 PRO A N 1
ATOM 3270 C CA . PRO A 1 427 ? 6.929 1.074 8.917 1.00 14.33 425 PRO A CA 1
ATOM 3271 C C . PRO A 1 427 ? 7.081 2.150 9.985 1.00 14.42 425 PRO A C 1
ATOM 3272 O O . PRO A 1 427 ? 6.875 1.894 11.175 1.00 14.57 425 PRO A O 1
ATOM 3276 N N . PHE A 1 428 ? 7.449 3.350 9.549 1.00 13.49 426 PHE A N 1
ATOM 3277 C CA . PHE A 1 428 ? 7.656 4.471 10.453 1.00 13.91 426 PHE A CA 1
ATOM 3278 C C . PHE A 1 428 ? 6.852 5.660 9.941 1.00 12.86 426 PHE A C 1
ATOM 3279 O O . PHE A 1 428 ? 7.027 6.093 8.801 1.00 12.87 426 PHE A O 1
ATOM 3287 N N . GLY A 1 429 ? 5.968 6.176 10.787 1.00 12.32 427 GLY A N 1
ATOM 3288 C CA . GLY A 1 429 ? 5.148 7.310 10.403 1.00 12.55 427 GLY A CA 1
ATOM 3289 C C . GLY A 1 429 ? 4.059 7.551 11.431 1.00 13.41 427 GLY A C 1
ATOM 3290 O O . GLY A 1 429 ? 3.844 6.730 12.324 1.00 12.16 427 GLY A O 1
ATOM 3291 N N . GLY A 1 430 ? 3.363 8.672 11.310 1.00 11.72 428 GLY A N 1
ATOM 3292 C CA . GLY A 1 430 ? 2.323 8.962 12.273 1.00 12.25 428 GLY A CA 1
ATOM 3293 C C . GLY A 1 430 ? 1.033 9.478 11.681 1.00 11.88 428 GLY A C 1
ATOM 3294 O O . GLY A 1 430 ? 0.735 9.276 10.501 1.00 9.93 428 GLY A O 1
ATOM 3295 N N . ILE A 1 431 ? 0.265 10.152 12.527 1.00 11.34 429 ILE A N 1
ATOM 3296 C CA . ILE A 1 431 ? -1.017 10.722 12.141 1.00 11.82 429 ILE A CA 1
ATOM 3297 C C . ILE A 1 431 ? -1.088 12.131 12.704 1.00 13.04 429 ILE A C 1
ATOM 3298 O O . ILE A 1 431 ? -0.147 12.593 13.348 1.00 12.94 429 ILE A O 1
ATOM 3303 N N . LYS A 1 432 ? -2.207 12.805 12.462 1.00 12.98 430 LYS A N 1
ATOM 3304 C CA . LYS A 1 432 ? -2.412 14.160 12.957 1.00 12.75 430 LYS A CA 1
ATOM 3305 C C . LYS A 1 432 ? -1.238 15.082 12.620 1.00 12.47 430 LYS A C 1
ATOM 3306 O O . LYS A 1 432 ? -0.736 15.070 11.496 1.00 11.91 430 LYS A O 1
ATOM 3312 N N . LYS A 1 433 ? -0.797 15.872 13.597 1.00 13.18 431 LYS A N 1
ATOM 3313 C CA . LYS A 1 433 ? 0.308 16.811 13.391 1.00 12.90 431 LYS A CA 1
ATOM 3314 C C . LYS A 1 433 ? 1.659 16.130 13.204 1.00 12.76 431 LYS A C 1
ATOM 3315 O O . LYS A 1 433 ? 2.650 16.786 12.873 1.00 11.53 431 LYS A O 1
ATOM 3321 N N . SER A 1 434 ? 1.713 14.821 13.423 1.00 11.17 432 SER A N 1
ATOM 3322 C CA . SER A 1 434 ? 2.966 14.103 13.247 1.00 10.62 432 SER A CA 1
ATOM 3323 C C . SER A 1 434 ? 3.211 13.808 11.768 1.00 10.85 432 SER A C 1
ATOM 3324 O O . SER A 1 434 ? 4.263 13.299 11.399 1.00 11.41 432 SER A O 1
ATOM 3327 N N . GLY A 1 435 ? 2.230 14.126 10.928 1.00 11.28 433 GLY A N 1
ATOM 3328 C CA . GLY A 1 435 ? 2.392 13.910 9.499 1.00 12.23 433 GLY A CA 1
ATOM 3329 C C . GLY A 1 435 ? 1.532 12.843 8.845 1.00 12.51 433 GLY A C 1
ATOM 3330 O O . GLY A 1 435 ? 0.471 12.466 9.349 1.00 11.17 433 GLY A O 1
ATOM 3331 N N . TYR A 1 436 ? 2.004 12.364 7.699 1.00 12.01 434 TYR A N 1
ATOM 3332 C CA . TYR A 1 436 ? 1.307 11.337 6.941 1.00 12.51 434 TYR A CA 1
ATOM 3333 C C . TYR A 1 436 ? 2.282 10.599 6.035 1.00 12.54 434 TYR A C 1
ATOM 3334 O O . TYR A 1 436 ? 3.369 11.095 5.737 1.00 11.43 434 TYR A O 1
ATOM 3343 N N . GLY A 1 437 ? 1.878 9.419 5.583 1.00 11.95 435 GLY A N 1
ATOM 3344 C CA . GLY A 1 437 ? 2.746 8.618 4.749 1.00 13.99 435 GLY A CA 1
ATOM 3345 C C . GLY A 1 437 ? 3.623 7.799 5.677 1.00 15.55 435 GLY A C 1
ATOM 3346 O O . GLY A 1 437 ? 3.688 8.072 6.878 1.00 15.28 435 GLY A O 1
ATOM 3347 N N . ARG A 1 438 ? 4.294 6.790 5.141 1.00 15.80 436 ARG A N 1
ATOM 3348 C CA . ARG A 1 438 ? 5.152 5.951 5.965 1.00 17.04 436 ARG A CA 1
ATOM 3349 C C . ARG A 1 438 ? 6.482 5.725 5.275 1.00 17.39 436 ARG A C 1
ATOM 3350 O O . ARG A 1 438 ? 6.541 5.601 4.052 1.00 18.38 436 ARG A O 1
ATOM 3358 N N . GLU A 1 439 ? 7.554 5.694 6.056 1.00 16.12 437 GLU A N 1
ATOM 3359 C CA . GLU A 1 439 ? 8.868 5.441 5.497 1.00 15.41 437 GLU A CA 1
ATOM 3360 C C . GLU A 1 439 ? 9.316 4.090 6.034 1.00 14.74 437 GLU A C 1
ATOM 3361 O O . GLU A 1 439 ? 8.845 3.648 7.085 1.00 14.11 437 GLU A O 1
ATOM 3367 N N . LEU A 1 440 ? 10.200 3.433 5.289 1.00 13.30 438 LEU A N 1
ATOM 3368 C CA . LEU A 1 440 ? 10.693 2.104 5.627 1.00 13.83 438 LEU A CA 1
ATOM 3369 C C . LEU A 1 440 ? 9.616 1.043 5.380 1.00 15.43 438 LEU A C 1
ATOM 3370 O O . LEU A 1 440 ? 8.449 1.374 5.144 1.00 15.09 438 LEU A O 1
ATOM 3375 N N . SER A 1 441 ? 10.026 -0.224 5.421 1.00 14.95 439 SER A N 1
ATOM 3376 C CA . SER A 1 441 ? 9.151 -1.371 5.158 1.00 16.30 439 SER A CA 1
ATOM 3377 C C . SER A 1 441 ? 8.628 -1.274 3.722 1.00 16.07 439 SER A C 1
ATOM 3378 O O . SER A 1 441 ? 9.126 -0.471 2.933 1.00 14.88 439 SER A O 1
ATOM 3381 N N . GLY A 1 442 ? 7.636 -2.094 3.384 1.00 16.83 440 GLY A N 1
ATOM 3382 C CA . GLY A 1 442 ? 7.080 -2.066 2.039 1.00 17.89 440 GLY A CA 1
ATOM 3383 C C . GLY A 1 442 ? 6.288 -0.799 1.758 1.00 18.54 440 GLY A C 1
ATOM 3384 O O . GLY A 1 442 ? 6.166 -0.370 0.604 1.00 18.62 440 GLY A O 1
ATOM 3385 N N . LEU A 1 443 ? 5.743 -0.196 2.811 1.00 17.51 441 LEU A N 1
ATOM 3386 C CA . LEU A 1 443 ? 4.965 1.032 2.667 1.00 17.31 441 LEU A CA 1
ATOM 3387 C C . LEU A 1 443 ? 5.839 2.189 2.184 1.00 18.65 441 LEU A C 1
ATOM 3388 O O . LEU A 1 443 ? 5.481 2.897 1.238 1.00 18.76 441 LEU A O 1
ATOM 3393 N N . GLY A 1 444 ? 6.984 2.381 2.835 1.00 16.85 442 GLY A N 1
ATOM 3394 C CA . GLY A 1 444 ? 7.884 3.449 2.439 1.00 16.30 442 GLY A CA 1
ATOM 3395 C C . GLY A 1 444 ? 8.430 3.221 1.041 1.00 16.90 442 GLY A C 1
ATOM 3396 O O . GLY A 1 444 ? 8.672 4.166 0.287 1.00 16.78 442 GLY A O 1
ATOM 3397 N N . LEU A 1 445 ? 8.632 1.955 0.692 1.00 15.36 443 LEU A N 1
ATOM 3398 C CA . LEU A 1 445 ? 9.147 1.608 -0.625 1.00 14.68 443 LEU A CA 1
ATOM 3399 C C . LEU A 1 445 ? 8.190 2.105 -1.716 1.00 15.06 443 LEU A C 1
ATOM 3400 O O . LEU A 1 445 ? 8.626 2.543 -2.780 1.00 14.82 443 LEU A O 1
ATOM 3413 N N . ALA A 1 447 ? 6.059 4.693 -1.425 1.00 14.11 445 ALA A N 1
ATOM 3414 C CA . ALA A 1 447 ? 5.733 6.111 -1.271 1.00 13.07 445 ALA A CA 1
ATOM 3415 C C . ALA A 1 447 ? 5.695 6.897 -2.582 1.00 11.79 445 ALA A C 1
ATOM 3416 O O . ALA A 1 447 ? 4.740 7.631 -2.846 1.00 10.27 445 ALA A O 1
ATOM 3418 N N . PHE A 1 448 ? 6.734 6.747 -3.398 1.00 9.10 446 PHE A N 1
ATOM 3419 C CA . PHE A 1 448 ? 6.810 7.462 -4.667 1.00 9.51 446 PHE A CA 1
ATOM 3420 C C . PHE A 1 448 ? 6.847 6.524 -5.853 1.00 8.80 446 PHE A C 1
ATOM 3421 O O . PHE A 1 448 ? 7.556 6.755 -6.837 1.00 8.85 446 PHE A O 1
ATOM 3429 N N . VAL A 1 449 ? 6.055 5.465 -5.749 1.00 9.23 447 VAL A N 1
ATOM 3430 C CA . VAL A 1 449 ? 5.958 4.479 -6.807 1.00 10.14 447 VAL A CA 1
ATOM 3431 C C . VAL A 1 449 ? 4.669 4.694 -7.579 1.00 10.98 447 VAL A C 1
ATOM 3432 O O . VAL A 1 449 ? 3.635 5.059 -7.011 1.00 11.22 447 VAL A O 1
ATOM 3436 N N . ASN A 1 450 ? 4.753 4.489 -8.886 1.00 11.40 448 ASN A N 1
ATOM 34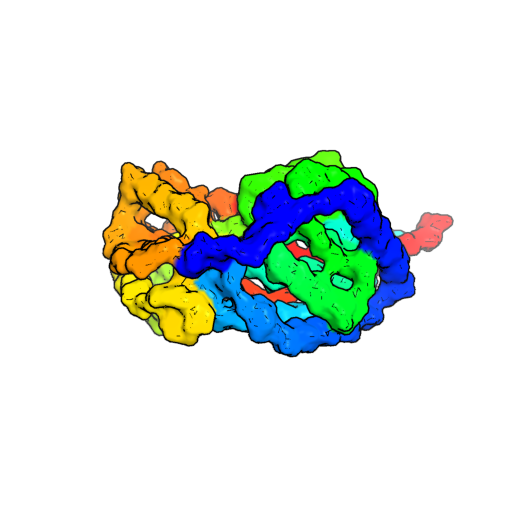37 C CA . ASN A 1 450 ? 3.600 4.609 -9.757 1.00 10.33 448 ASN A CA 1
ATOM 3438 C C . ASN A 1 450 ? 3.055 3.202 -9.918 1.00 10.33 448 ASN A C 1
ATOM 3439 O O . ASN A 1 450 ? 3.692 2.355 -10.540 1.00 9.60 448 ASN A O 1
ATOM 3444 N N . GLU A 1 451 ? 1.908 2.936 -9.303 1.00 10.88 449 GLU A N 1
ATOM 3445 C CA . GLU A 1 451 ? 1.287 1.630 -9.430 1.00 13.11 449 GLU A CA 1
ATOM 3446 C C . GLU A 1 451 ? 0.505 1.746 -10.731 1.00 11.81 449 GLU A C 1
ATOM 3447 O O . GLU A 1 451 ? -0.607 2.265 -10.771 1.00 13.06 449 GLU A O 1
ATOM 3453 N N . HIS A 1 452 ? 1.152 1.288 -11.793 1.00 10.81 450 HIS A N 1
ATOM 3454 C CA . HIS A 1 452 ? 0.635 1.347 -13.152 1.00 9.76 450 HIS A CA 1
ATOM 3455 C C . HIS A 1 452 ? -0.205 0.132 -13.520 1.00 9.81 450 HIS A C 1
ATOM 3456 O O . HIS A 1 452 ? 0.314 -0.952 -13.782 1.00 10.46 450 HIS A O 1
ATOM 3463 N N . LEU A 1 453 ? -1.515 0.342 -13.538 1.00 11.10 451 LEU A N 1
ATOM 3464 C CA . LEU A 1 453 ? -2.467 -0.704 -13.877 1.00 11.01 451 LEU A CA 1
ATOM 3465 C C . LEU A 1 453 ? -2.427 -1.007 -15.367 1.00 10.80 451 LEU A C 1
ATOM 3466 O O . LEU A 1 453 ? -2.448 -0.097 -16.190 1.00 9.58 451 LEU A O 1
ATOM 3471 N N . VAL A 1 454 ? -2.351 -2.288 -15.707 1.00 11.07 452 VAL A N 1
ATOM 3472 C CA . VAL A 1 454 ? -2.374 -2.706 -17.103 1.00 11.12 452 VAL A CA 1
ATOM 3473 C C . VAL A 1 454 ? -3.428 -3.803 -17.164 1.00 11.76 452 VAL A C 1
ATOM 3474 O O . VAL A 1 454 ? -3.354 -4.781 -16.417 1.00 12.06 452 VAL A O 1
ATOM 3478 N N . ILE A 1 455 ? -4.427 -3.625 -18.023 1.00 10.57 453 ILE A N 1
ATOM 3479 C CA . ILE A 1 455 ? -5.483 -4.616 -18.160 1.00 11.51 453 ILE A CA 1
ATOM 3480 C C . ILE A 1 455 ? -5.789 -4.894 -19.632 1.00 14.12 453 ILE A C 1
ATOM 3481 O O . ILE A 1 455 ? -6.028 -3.976 -20.417 1.00 12.47 453 ILE A O 1
ATOM 3486 N N . ASP A 1 456 ? -5.749 -6.172 -19.992 1.00 14.53 454 ASP A N 1
ATOM 3487 C CA . ASP A 1 456 ? -6.021 -6.624 -21.354 1.00 16.90 454 ASP A CA 1
ATOM 3488 C C . ASP A 1 456 ? -7.496 -7.018 -21.402 1.00 16.57 454 ASP A C 1
ATOM 3489 O O . ASP A 1 456 ? -7.896 -8.005 -20.783 1.00 15.73 454 ASP A O 1
ATOM 3494 N N . VAL A 1 457 ? -8.301 -6.233 -22.118 1.00 15.74 455 VAL A N 1
ATOM 3495 C CA . VAL A 1 457 ? -9.735 -6.484 -22.226 1.00 16.17 455 VAL A CA 1
ATOM 3496 C C . VAL A 1 457 ? -10.160 -6.905 -23.637 1.00 17.72 455 VAL A C 1
ATOM 3497 O O . VAL A 1 457 ? -11.324 -6.734 -24.013 1.00 18.10 455 VAL A O 1
ATOM 3501 N N . THR A 1 458 ? -9.227 -7.460 -24.403 1.00 21.76 456 THR A N 1
ATOM 3502 C CA . THR A 1 458 ? -9.494 -7.878 -25.776 1.00 22.67 456 THR A CA 1
ATOM 3503 C C . THR A 1 458 ? -10.773 -8.688 -25.910 1.00 23.86 456 THR A C 1
ATOM 3504 O O . THR A 1 458 ? -11.538 -8.519 -26.859 1.00 22.27 456 THR A O 1
ATOM 3508 N N . LYS A 1 459 ? -11.003 -9.562 -24.943 1.00 24.43 457 LYS A N 1
ATOM 3509 C CA . LYS A 1 459 ? -12.178 -10.423 -24.952 1.00 26.00 457 LYS A CA 1
ATOM 3510 C C . LYS A 1 459 ? -13.524 -9.726 -25.084 1.00 26.95 457 LYS A C 1
ATOM 3511 O O . LYS A 1 459 ? -14.428 -10.247 -25.736 1.00 26.10 457 LYS A O 1
ATOM 3517 N N . ASN A 1 460 ? -13.670 -8.575 -24.438 1.00 27.30 458 ASN A N 1
ATOM 3518 C CA . ASN A 1 460 ? -14.936 -7.861 -24.466 1.00 28.13 458 ASN A CA 1
ATOM 3519 C C . ASN A 1 460 ? -15.106 -6.853 -25.593 1.00 27.41 458 ASN A C 1
ATOM 3520 O O . ASN A 1 460 ? -16.165 -6.232 -25.706 1.00 26.34 458 ASN A O 1
ATOM 3525 N N . ASN A 1 461 ? -14.082 -6.695 -26.430 1.00 28.19 459 ASN A N 1
ATOM 3526 C CA . ASN A 1 461 ? -14.152 -5.743 -27.542 1.00 29.59 459 ASN A CA 1
ATOM 3527 C C . ASN A 1 461 ? -13.897 -6.397 -28.899 1.00 30.40 459 ASN A C 1
ATOM 3528 O O . ASN A 1 461 ? -13.313 -5.721 -29.767 1.00 29.09 459 ASN A O 1
#

Solvent-acce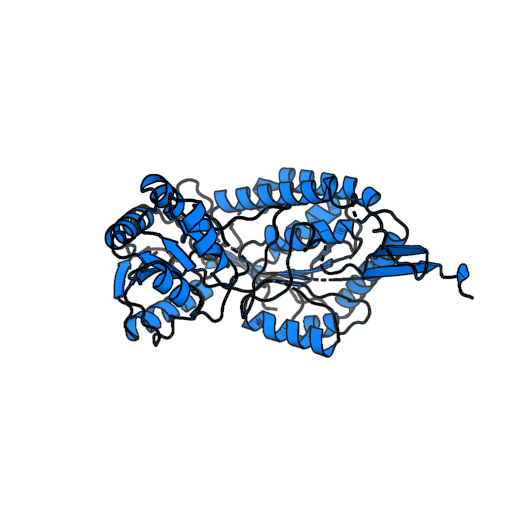ssible surface area: 19367 Å² total

Radius of gyration: 22.96 Å; Cα contacts (8 Å, |Δi|>4): 1004; chains: 1; bounding box: 50×42×70 Å

=== Feature glossary ===
Key to the feature types in this record:

— What the protein is —

Primary structure: the covalent order of the twenty standard amino acids along the backbone. Two proteins with the same sequence will (almost always) fold to the same structure; two with 30% identity often share a fold but not the details.

Database cross-references. InterPro integrates a dozen domain/family signature databases into unified entries with residue-range hits. GO terms attach function/process/location labels with evidence codes. CATH codes position the fold in a four-level structural taxonomy. Organism is the NCBI-taxonomy species name.

— Where its atoms are —

The mmCIF block holds the 3D Cartesian coordinates of each backbone atom (N, Cα, C, O) in ångströms. mmCIF is the PDB's canonical archive format — a tagged-loop text representation of the atomic model.

Six rendered views show the 3D structure from the faces of a cube — i.e. along ±x, ±y, ±z. Rendering representation is drawn randomly per protein from cartoon (secondary-structure ribbons), sticks (backbone bonds), or molecular surface; coloring is either N→C rainbow (blue at the N-terminus through red at the C-terminus) or one color per chain.

— Local backbone conformation —

DSSP 8-state secondary structure assigns each residue one of H (α-helix), G (3₁₀-helix), I (π-helix), E (extended β-strand), B (isolated β-bridge), T (hydrogen-bonded turn), S (bend), or '-' (coil). The assignment is computed from backbone hydrogen-bond geometry via the Kabsch–Sander algorithm.

P-SEA three-state annotation labels each residue as helix, strand, or coil based purely on the geometry of the Cα trace. It serves as a fallback when the full backbone (and thus DSSP) is unavailable.

The φ/ψ torsion pair specifies the backbone conformation at each residue. φ rotates about the N–Cα bond, ψ about the Cα–C bond. Steric clashes forbid most of the (φ, ψ) plane — the allowed regions (α-helix basin, β-sheet basin, left-handed helix) are the Ramachandran-allowed regions.

— Global shape and packing —

The geometric summary reports three shape descriptors. Rg (radius of gyration) measures how spread out the Cα atoms are about their centre of mass; compact globular proteins have small Rg, elongated or unfolded ones large. Cα contacts (<8 Å, |i−j|>4) count long-range residue pairs in spatial proximity — high for tightly packed folds, near zero for rods or random coil. The bounding-box extents give the protein's footprint along x, y, z in Å.

Accessible surface area quantifies burial. A residue with SASA near zero is packed into the hydrophobic core; one with SASA >100 Å² sits on the surface. Computed here via the Shrake–Rupley numerical algorithm with a 1.4 Å probe.

Plot images: a contact map (which residues are close in 3D, as an N×N binary image), a Ramachandran scatter (backbone torsion angles, revealing secondary-structure composition at a glance), and — for AlphaFold structures — a PAE heatmap (pairwise prediction confidence).

— Structural neighborhood —

The Foldseek 3Di string encodes local tertiary geometry as a 20-letter alphabet — one character per residue — derived from the relative positions of nearby Cα atoms. Unlike the amino-acid sequence, 3Di is a direct function of the 3D structure, so two proteins with the same fold have similar 3Di strings even at low sequence identity.

Nearest PDB neighbors are the top structural matches found by Foldseek when searching this structure against the entire Protein Data Bank. Each hit reports a TM-score (0 to 1; >0.5 almost always implies the same fold) and an E-value. These are *structural* homologs — they may share no detectable sequence similarity.

— Confidence and disorder —

For AlphaFold models, the B-factor field carries pLDDT — the model's own estimate of local accuracy on a 0–100 scale. Regions with pLDDT<50 should be treated as essentially unmodeled; they often correspond to intrinsically disordered segments.

B-factor (Debye–Waller factor) reflects atomic displacement in the crystal lattice. It is an experimental observable (units Å²), not a prediction; low values mean the atom is pinned down, high values mean it moves or is heterogeneous across the crystal.

Predicted aligned error is AlphaFold's pairwise confidence. Unlike pLDDT (per-residue), PAE is per-residue-pair and captures whether two parts of the structure are correctly placed relative to each other. Units are ångströms of expected positional error.